Protein AF-A0A7W5K5V4-F1 (afdb_monomer_lite)

Radius of gyration: 33.56 Å; chains: 1; bounding box: 79×47×96 Å

Foldseek 3Di:
DVVVVVVQVLLLLLLLLLLLLQLLLVVLCVVVVPPPLPDDPLSRCQNLNSVLSNLLSQLLVCLLQLPLVSLQVSLVVQLVSLVVLLVCCVPPVNCVVPVSSNFANVLSVLSNLSSVLSNDRLPDVSLVSLQVSLVVLLVLLVVLCVCVVVVDDDDPNGHRNNSSVSSNSSSVSSNSSSPDDSPDHRPDDPVSSVVSSVVSNVVSVVVVVVVSVVVVVVVVVVVVVVVVLVVLLVVLVVVVLVVQQVVLQVCCVPVDGHDPVRVVVVQVVCVVPPVQWAKKWKAAQPRPDIDIDGPDPVSVVVVVVLSVDPVSVVVVVVCLVPQKDKAQDDLVQLQKIWIWGARPNGSSMIMIIIGGNLVVSVVVLVVDDDPCSVVVNVVVVVVSNVCNVPDDDPPVVVVPPD

Sequence (402 aa):
MTLKNRELALQVALVMLISIILTVAGIGVLSLGVPEASLPSSFSLLPGGALAGLLIGLGLLASLLGRRGWRRLLGGSLVLFATLLLTVGMMSQAASQLGWLRVPITSGLIVLMTGLCLLVAPRGWGKAAWLAVGTLTTVGGSLSLLHYAFGSHPDISQPSFMASLLFIPLGLALAWLGFRPPERGILLSRQATLAAVLGVAVSCTSWYLIHWQQHQGVLHDANRLASHLKERTHQALLNREETARRMAERWNLNGSLPTREMLEQEASSYLRDIPDLQAIAFLEEGQRNVWRRARGPSALLWLDDQLLDPKALAWLESQRESSSGWLFPDAEQPQLALLSVALANSPEHRLIWIMDFSLLLDHELDSEPGPWYGLTRQGVGCLCCMWSSSMPSDQEARGYQR

Structure (mmCIF, N/CA/C/O backbone):
data_AF-A0A7W5K5V4-F1
#
_entry.id   AF-A0A7W5K5V4-F1
#
loop_
_atom_site.group_PDB
_atom_site.id
_atom_site.type_symbol
_atom_site.label_atom_id
_atom_site.label_alt_id
_atom_site.label_comp_id
_atom_site.label_asym_id
_atom_site.label_entity_id
_atom_site.label_seq_id
_atom_site.pdbx_PDB_ins_code
_atom_site.Cartn_x
_atom_site.Cartn_y
_atom_site.Cartn_z
_atom_site.occupancy
_atom_site.B_iso_or_equiv
_atom_site.auth_seq_id
_atom_site.auth_comp_id
_atom_site.auth_asym_id
_atom_site.auth_atom_id
_atom_site.pdbx_PDB_model_num
ATOM 1 N N . MET A 1 1 ? -40.267 12.500 33.249 1.00 53.09 1 MET A N 1
ATOM 2 C CA . MET A 1 1 ? -40.115 11.599 32.077 1.00 53.09 1 MET A CA 1
ATOM 3 C C . MET A 1 1 ? -38.778 11.762 31.338 1.00 53.09 1 MET A C 1
ATOM 5 O O . MET A 1 1 ? -38.255 10.766 30.859 1.00 53.09 1 MET A O 1
ATOM 9 N N . THR A 1 2 ? -38.165 12.952 31.298 1.00 62.53 2 THR A N 1
ATOM 10 C CA . THR A 1 2 ? -36.921 13.244 30.545 1.00 62.53 2 THR A CA 1
ATOM 11 C C . THR A 1 2 ? -35.658 12.510 31.034 1.00 62.53 2 THR A C 1
ATOM 13 O O . THR A 1 2 ? -34.875 12.030 30.217 1.00 62.53 2 THR A O 1
ATOM 16 N N . LEU A 1 3 ? -35.473 12.345 32.352 1.00 64.56 3 LEU A N 1
ATOM 17 C CA . LEU A 1 3 ? -34.316 11.638 32.939 1.00 64.56 3 LEU A CA 1
ATOM 18 C C . LEU A 1 3 ? -34.252 10.151 32.547 1.00 64.56 3 LEU A C 1
ATOM 20 O O . LEU A 1 3 ? -33.178 9.644 32.231 1.00 64.56 3 LEU A O 1
ATOM 24 N N . LYS A 1 4 ? -35.404 9.468 32.501 1.00 75.94 4 LYS A N 1
ATOM 25 C CA . LYS A 1 4 ? -35.496 8.040 32.154 1.00 75.94 4 LYS A CA 1
ATOM 26 C C . LYS A 1 4 ? -35.141 7.793 30.683 1.00 75.94 4 LYS A C 1
ATOM 28 O O . LYS A 1 4 ? -34.419 6.848 30.387 1.00 75.94 4 LYS A O 1
ATOM 33 N N . ASN A 1 5 ? -35.570 8.681 29.783 1.00 81.12 5 ASN A N 1
ATOM 34 C CA . ASN A 1 5 ? -35.237 8.597 28.357 1.00 81.12 5 ASN A CA 1
ATOM 35 C C . ASN A 1 5 ? -33.743 8.855 28.107 1.00 81.12 5 ASN A C 1
ATOM 37 O O . ASN A 1 5 ? -33.129 8.146 27.314 1.00 81.12 5 ASN A O 1
ATOM 41 N N . ARG A 1 6 ? -33.135 9.808 28.831 1.00 79.88 6 ARG A N 1
ATOM 42 C CA . ARG A 1 6 ? -31.690 10.085 28.742 1.00 79.88 6 ARG A CA 1
ATOM 43 C C . ARG A 1 6 ? -30.845 8.896 29.205 1.00 79.88 6 ARG A C 1
ATOM 45 O O . ARG A 1 6 ? -29.860 8.555 28.558 1.00 79.88 6 ARG A O 1
ATOM 52 N N . GLU A 1 7 ? -31.234 8.253 30.305 1.00 80.62 7 GLU A N 1
ATOM 53 C CA . GLU A 1 7 ? -30.554 7.048 30.800 1.00 80.62 7 GLU A CA 1
ATOM 54 C C . GLU A 1 7 ? -30.690 5.869 29.828 1.00 80.62 7 GLU A C 1
ATOM 56 O O . GLU A 1 7 ? -29.724 5.134 29.622 1.00 80.62 7 GLU A O 1
ATOM 61 N N . LEU A 1 8 ? -31.853 5.714 29.190 1.00 82.38 8 LEU A N 1
ATOM 62 C CA . LEU A 1 8 ? -32.086 4.658 28.207 1.00 82.38 8 LEU A CA 1
ATOM 63 C C . LEU A 1 8 ? -31.248 4.875 26.937 1.00 82.38 8 LEU A C 1
ATOM 65 O O . LEU A 1 8 ? -30.582 3.947 26.484 1.00 82.38 8 LEU A O 1
ATOM 69 N N . ALA A 1 9 ? -31.192 6.109 26.426 1.00 83.75 9 ALA A N 1
ATOM 70 C CA . ALA A 1 9 ? -30.362 6.473 25.278 1.00 83.75 9 ALA A CA 1
ATOM 71 C C . ALA A 1 9 ? -28.865 6.223 25.537 1.00 83.75 9 ALA A C 1
ATOM 73 O O . ALA A 1 9 ? -28.184 5.635 24.700 1.00 83.75 9 ALA A O 1
ATOM 74 N N . LEU A 1 10 ? -28.364 6.590 26.724 1.00 83.06 10 LEU A N 1
ATOM 75 C CA . LEU A 1 10 ? -26.975 6.329 27.123 1.00 83.06 10 LEU A CA 1
ATOM 76 C C . LEU A 1 10 ? -26.654 4.829 27.183 1.00 83.06 10 LEU A C 1
ATOM 78 O O . LEU A 1 10 ? -25.571 4.417 26.772 1.00 83.06 10 LEU A O 1
ATOM 82 N N . GLN A 1 11 ? -27.580 4.000 27.676 1.00 84.81 11 GLN A N 1
ATOM 83 C CA . GLN A 1 11 ? -27.387 2.547 27.710 1.00 84.81 11 GLN A CA 1
ATOM 84 C C . GLN A 1 11 ? -27.364 1.936 26.308 1.00 84.81 11 GLN A C 1
ATOM 86 O O . GLN A 1 11 ? -26.517 1.086 26.043 1.00 84.81 11 GLN A O 1
ATOM 91 N N . VAL A 1 12 ? -28.249 2.383 25.412 1.00 86.19 12 VAL A N 1
ATOM 92 C CA . VAL A 1 12 ? -28.260 1.946 24.007 1.00 86.19 12 VAL A CA 1
ATOM 93 C C . VAL A 1 12 ? -26.954 2.340 23.317 1.00 86.19 12 VAL A C 1
ATOM 95 O O . VAL A 1 12 ? -26.317 1.493 22.697 1.00 86.19 12 VAL A O 1
ATOM 98 N N . ALA A 1 13 ? -26.499 3.583 23.497 1.00 86.56 13 ALA A N 1
ATOM 99 C CA . ALA A 1 13 ? -25.246 4.068 22.926 1.00 86.56 13 ALA A CA 1
ATOM 100 C C . ALA A 1 13 ? -24.028 3.269 23.423 1.00 86.56 13 ALA A C 1
ATOM 102 O O . ALA A 1 13 ? -23.209 2.838 22.618 1.00 86.56 13 ALA A O 1
ATOM 103 N N . LEU A 1 14 ? -23.945 2.982 24.728 1.00 87.19 14 LEU A N 1
ATOM 104 C CA . LEU A 1 14 ? -22.891 2.135 25.301 1.00 87.19 14 LEU A CA 1
ATOM 105 C C . LEU A 1 14 ? -22.894 0.714 24.726 1.00 87.19 14 LEU A C 1
ATOM 107 O O . LEU A 1 14 ? -21.834 0.191 24.393 1.00 87.19 14 LEU A O 1
ATOM 111 N N . VAL A 1 15 ? -24.070 0.091 24.599 1.00 87.50 15 VAL A N 1
ATOM 112 C CA . VAL A 1 15 ? -24.188 -1.250 24.007 1.00 87.50 15 VAL A CA 1
ATOM 113 C C . VAL A 1 15 ? -23.747 -1.231 22.545 1.00 87.50 15 VAL A C 1
ATOM 115 O O . VAL A 1 15 ? -23.014 -2.129 22.138 1.00 87.50 15 VAL A O 1
ATOM 118 N N . MET A 1 16 ? -24.115 -0.204 21.775 1.00 89.00 16 MET A N 1
ATOM 119 C CA . MET A 1 16 ? -23.667 -0.058 20.387 1.00 89.00 16 MET A CA 1
ATOM 120 C C . MET A 1 16 ? -22.147 0.113 20.293 1.00 89.00 16 MET A C 1
ATOM 122 O O . MET A 1 16 ? -21.517 -0.621 19.541 1.00 89.00 16 MET A O 1
ATOM 126 N N . LEU A 1 17 ? -21.537 0.994 21.098 1.00 90.44 17 LEU A N 1
ATOM 127 C CA . LEU A 1 17 ? -20.080 1.203 21.099 1.00 90.44 17 LEU A CA 1
ATOM 128 C C . LEU A 1 17 ? -19.309 -0.076 21.449 1.00 90.44 17 LEU A C 1
ATOM 130 O O . LEU A 1 17 ? -18.364 -0.438 20.753 1.00 90.44 17 LEU A O 1
ATOM 134 N N . ILE A 1 18 ? -19.734 -0.790 22.498 1.00 89.62 18 ILE A N 1
ATOM 135 C CA . ILE A 1 18 ? -19.112 -2.063 22.892 1.00 89.62 18 ILE A CA 1
ATOM 136 C C . ILE A 1 18 ? -19.286 -3.109 21.784 1.00 89.62 18 ILE A C 1
ATOM 138 O O . ILE A 1 18 ? -18.349 -3.853 21.500 1.00 89.62 18 ILE A O 1
ATOM 142 N N . SER A 1 19 ? -20.456 -3.147 21.139 1.00 89.38 19 SER A N 1
ATOM 143 C CA . SER A 1 19 ? -20.718 -4.065 20.026 1.00 89.38 19 SER A CA 1
ATOM 144 C C . SER A 1 19 ? -19.797 -3.780 18.844 1.00 89.38 19 SER A C 1
ATOM 146 O O . SER A 1 19 ? -19.209 -4.724 18.337 1.00 89.38 19 SER A O 1
ATOM 148 N N . ILE A 1 20 ? -19.593 -2.509 18.473 1.00 90.00 20 ILE A N 1
ATOM 149 C CA . ILE A 1 20 ? -18.677 -2.109 17.390 1.00 90.00 20 ILE A CA 1
ATOM 150 C C . ILE A 1 20 ? -17.257 -2.605 17.686 1.00 90.00 20 ILE A C 1
ATOM 152 O O . ILE A 1 20 ? -16.632 -3.240 16.837 1.00 90.00 20 ILE A O 1
ATOM 156 N N . ILE A 1 21 ? -16.755 -2.356 18.902 1.00 89.19 21 ILE A N 1
ATOM 157 C CA . ILE A 1 21 ? -15.406 -2.779 19.310 1.00 89.19 21 ILE A CA 1
ATOM 158 C C . ILE A 1 21 ? -15.277 -4.304 19.224 1.00 89.19 21 ILE A C 1
ATOM 160 O O . ILE A 1 21 ? -14.307 -4.805 18.661 1.00 89.19 21 ILE A O 1
ATOM 164 N N . LEU A 1 22 ? -16.264 -5.045 19.740 1.00 89.94 22 LEU A N 1
ATOM 165 C CA . LEU A 1 22 ? -16.263 -6.508 19.713 1.00 89.94 22 LEU A CA 1
ATOM 166 C C . LEU A 1 22 ? -16.342 -7.072 18.293 1.00 89.94 22 LEU A C 1
ATOM 168 O O . LEU A 1 22 ? -15.630 -8.025 17.992 1.00 89.94 22 LEU A O 1
ATOM 172 N N . THR A 1 23 ? -17.183 -6.511 17.422 1.00 88.19 23 THR A N 1
ATOM 173 C CA . THR A 1 23 ? -17.343 -7.018 16.055 1.00 88.19 23 THR A CA 1
ATOM 174 C C . THR A 1 23 ? -16.110 -6.740 15.213 1.00 88.19 23 THR A C 1
ATOM 176 O O . THR A 1 23 ? -15.646 -7.641 14.525 1.00 88.19 23 THR A O 1
ATOM 179 N N . VAL A 1 24 ? -15.527 -5.540 15.301 1.00 87.88 24 VAL A N 1
ATOM 180 C CA . VAL A 1 24 ? -14.309 -5.210 14.543 1.00 87.88 24 VAL A CA 1
ATOM 181 C C . VAL A 1 24 ? -13.108 -6.005 15.060 1.00 87.88 24 VAL A C 1
ATOM 183 O O . VAL A 1 24 ? -12.375 -6.586 14.262 1.00 87.88 24 VAL A O 1
ATOM 186 N N . ALA A 1 25 ? -12.931 -6.111 16.382 1.00 87.00 25 ALA A N 1
ATOM 187 C CA . ALA A 1 25 ? -11.881 -6.947 16.962 1.00 87.00 25 ALA A CA 1
ATOM 188 C C . ALA A 1 25 ? -12.077 -8.434 16.623 1.00 87.00 25 ALA A C 1
ATOM 190 O O . ALA A 1 25 ? -11.111 -9.128 16.319 1.00 87.00 25 ALA A O 1
ATOM 191 N N . GLY A 1 26 ? -13.324 -8.916 16.624 1.00 87.38 26 GLY A N 1
ATOM 192 C CA . GLY A 1 26 ? -13.675 -10.283 16.245 1.00 87.38 26 GLY A CA 1
ATOM 193 C C . GLY A 1 26 ? -13.341 -10.596 14.788 1.00 87.38 26 GLY A C 1
ATOM 194 O O . GLY A 1 26 ? -12.698 -11.608 14.527 1.00 87.38 26 GLY A O 1
ATOM 195 N N . ILE A 1 27 ? -13.698 -9.707 13.854 1.00 85.44 27 ILE A N 1
ATOM 196 C CA . ILE A 1 27 ? -13.310 -9.827 12.439 1.00 85.44 27 ILE A CA 1
ATOM 197 C C . ILE A 1 27 ? -11.779 -9.846 12.309 1.00 85.44 27 ILE A C 1
ATOM 199 O O . ILE A 1 27 ? -11.243 -10.710 11.621 1.00 85.44 27 ILE A O 1
ATOM 203 N N . GLY A 1 28 ? -11.071 -8.968 13.030 1.00 82.19 28 GLY A N 1
ATOM 204 C CA . GLY A 1 28 ? -9.604 -8.929 13.033 1.00 82.19 28 GLY A CA 1
ATOM 205 C C . GLY A 1 28 ? -8.944 -10.209 13.566 1.00 82.19 28 GLY A C 1
ATOM 206 O O . GLY A 1 28 ? -7.920 -10.642 13.044 1.00 82.19 28 GLY A O 1
ATOM 207 N N . VAL A 1 29 ? -9.533 -10.861 14.574 1.00 84.25 29 VAL A N 1
ATOM 208 C CA . VAL A 1 29 ? -9.053 -12.169 15.056 1.00 84.25 29 VAL A CA 1
ATOM 209 C C . VAL A 1 29 ? -9.369 -13.275 14.049 1.00 84.25 29 VAL A C 1
ATOM 211 O O . VAL A 1 29 ? -8.517 -14.123 13.802 1.00 84.25 29 VAL A O 1
ATOM 214 N N . LEU A 1 30 ? -10.555 -13.265 13.432 1.00 83.81 30 LEU A N 1
ATOM 215 C CA . LEU A 1 30 ? -10.925 -14.249 12.408 1.00 83.81 30 LEU A CA 1
ATOM 216 C C . LEU A 1 30 ? -9.998 -14.184 11.190 1.00 83.81 30 LEU A C 1
ATOM 218 O O . LEU A 1 30 ? -9.634 -15.231 10.658 1.00 83.81 30 LEU A O 1
ATOM 222 N N . SER A 1 31 ? -9.546 -12.989 10.795 1.00 76.81 31 SER A N 1
ATOM 223 C CA . SER A 1 31 ? -8.573 -12.848 9.707 1.00 76.81 31 SER A CA 1
ATOM 224 C C . SER A 1 31 ? -7.209 -13.480 10.005 1.00 76.81 31 SER A C 1
ATOM 226 O O . SER A 1 31 ? -6.492 -13.805 9.069 1.00 76.81 31 SER A O 1
ATOM 228 N N . LEU A 1 32 ? -6.862 -13.743 11.272 1.00 74.50 32 LEU A N 1
ATOM 229 C CA . LEU A 1 32 ? -5.638 -14.485 11.617 1.00 74.50 32 LEU A CA 1
ATOM 230 C C . LEU A 1 32 ? -5.693 -15.951 11.185 1.00 74.50 32 LEU A C 1
ATOM 232 O O . LEU A 1 32 ? -4.653 -16.571 10.986 1.00 74.50 32 LEU A O 1
ATOM 236 N N . GLY A 1 33 ? -6.900 -16.507 11.061 1.00 69.75 33 GLY A N 1
ATOM 237 C CA . GLY A 1 33 ? -7.117 -17.879 10.613 1.00 69.75 33 GLY A CA 1
ATOM 238 C C . GLY A 1 33 ? -7.095 -18.048 9.095 1.00 69.75 33 GLY A C 1
ATOM 239 O O . GLY A 1 33 ? -7.184 -19.181 8.631 1.00 69.75 33 GLY A O 1
ATOM 240 N N . VAL A 1 34 ? -6.992 -16.957 8.324 1.00 72.75 34 VAL A N 1
ATOM 241 C CA . VAL A 1 34 ? -7.005 -16.977 6.854 1.00 72.75 34 VAL A CA 1
ATOM 242 C C . VAL A 1 34 ? -5.688 -16.381 6.335 1.00 72.75 34 VAL A C 1
ATOM 244 O O . VAL A 1 34 ? -5.609 -15.172 6.124 1.00 72.75 34 VAL A O 1
ATOM 247 N N . PRO A 1 35 ? -4.641 -17.205 6.129 1.00 57.59 35 PRO A N 1
ATOM 248 C CA . PRO A 1 35 ? -3.297 -16.738 5.767 1.00 57.59 35 PRO A CA 1
ATOM 249 C C . PRO A 1 35 ? -3.224 -15.980 4.433 1.00 57.59 35 PRO A C 1
ATOM 251 O O . PRO A 1 35 ? -2.330 -15.164 4.240 1.00 57.59 35 PRO A O 1
ATOM 254 N N . GLU A 1 36 ? -4.164 -16.236 3.520 1.00 55.78 36 GLU A N 1
ATOM 255 C CA . GLU A 1 36 ? -4.204 -15.648 2.172 1.00 55.78 36 GLU A CA 1
ATOM 256 C C . GLU A 1 36 ? -5.080 -14.394 2.074 1.00 55.78 36 GLU A C 1
ATOM 258 O O . GLU A 1 36 ? -5.191 -13.789 1.007 1.00 55.78 36 GLU A O 1
ATOM 263 N N . ALA A 1 37 ? -5.705 -13.965 3.175 1.00 57.19 37 ALA A N 1
ATOM 264 C CA . ALA A 1 37 ? -6.455 -12.724 3.176 1.00 57.19 37 ALA A CA 1
ATOM 265 C C . ALA A 1 37 ? -5.473 -11.540 3.212 1.00 57.19 37 ALA A C 1
ATOM 267 O O . ALA A 1 37 ? -5.149 -11.011 4.275 1.00 57.19 37 ALA A O 1
ATOM 268 N N . SER A 1 38 ? -5.003 -11.113 2.038 1.00 54.09 38 SER A N 1
ATOM 269 C CA . SER A 1 38 ? -4.240 -9.880 1.836 1.00 54.09 38 SER A CA 1
ATOM 270 C C . SER A 1 38 ? -5.091 -8.662 2.221 1.00 54.09 38 SER A C 1
ATOM 272 O O . SER A 1 38 ? -5.747 -8.036 1.389 1.00 54.09 38 SER A O 1
ATOM 274 N N . LEU A 1 39 ? -5.147 -8.364 3.517 1.00 58.09 39 LEU A N 1
ATOM 275 C CA . LEU A 1 39 ? -5.758 -7.151 4.039 1.00 58.09 39 LEU A CA 1
ATOM 276 C C . LEU A 1 39 ? -4.852 -5.957 3.721 1.00 58.09 39 LEU A C 1
ATOM 278 O O . LEU A 1 39 ? -3.631 -6.074 3.859 1.00 58.09 39 LEU A O 1
ATOM 282 N N . PRO A 1 40 ? -5.424 -4.789 3.374 1.00 58.59 40 PRO A N 1
ATOM 283 C CA . PRO A 1 40 ? -4.632 -3.578 3.242 1.00 58.59 40 PRO A CA 1
ATOM 284 C C . PRO A 1 40 ? -3.892 -3.325 4.558 1.00 58.59 40 PRO A C 1
ATOM 286 O O . PRO A 1 40 ? -4.495 -3.378 5.632 1.00 58.59 40 PRO A O 1
ATOM 289 N N . SER A 1 41 ? -2.597 -3.018 4.497 1.00 57.44 41 SER A N 1
ATOM 290 C CA . SER A 1 41 ? -1.751 -2.784 5.680 1.00 57.44 41 SER A CA 1
ATOM 291 C C . SER A 1 41 ? -2.288 -1.681 6.606 1.00 57.44 41 SER A C 1
ATOM 293 O O . SER A 1 41 ? -2.102 -1.746 7.818 1.00 57.44 41 SER A O 1
ATOM 295 N N . SER A 1 42 ? -3.025 -0.710 6.061 1.00 56.62 42 SER A N 1
ATOM 296 C CA . SER A 1 42 ? -3.711 0.356 6.805 1.00 56.62 42 SER A CA 1
ATOM 297 C C . SER A 1 42 ? -4.974 -0.105 7.551 1.00 56.62 42 SER A C 1
ATOM 299 O O . SER A 1 42 ? -5.362 0.515 8.547 1.00 56.62 42 SER A O 1
ATOM 301 N N . PHE A 1 43 ? -5.600 -1.195 7.097 1.00 59.03 43 PHE A N 1
ATOM 302 C CA . PHE A 1 43 ? -6.816 -1.779 7.673 1.00 59.03 43 PHE A CA 1
ATOM 303 C C . PHE A 1 43 ? -6.565 -3.044 8.491 1.00 59.03 43 PHE A C 1
ATOM 305 O O . PHE A 1 43 ? -7.430 -3.443 9.272 1.00 59.03 43 PHE A O 1
ATOM 312 N N . SER A 1 44 ? -5.393 -3.659 8.351 1.00 61.44 44 SER A N 1
ATOM 313 C CA . SER A 1 44 ? -5.000 -4.782 9.187 1.00 61.44 44 SER A CA 1
ATOM 314 C C . SER A 1 44 ? -4.824 -4.291 10.625 1.00 61.44 44 SER A C 1
ATOM 316 O O . SER A 1 44 ? -3.865 -3.592 10.968 1.00 61.44 44 SER A O 1
ATOM 318 N N . LEU A 1 45 ? -5.783 -4.623 11.495 1.00 65.56 45 LEU A N 1
ATOM 319 C CA . LEU A 1 45 ? -5.485 -4.647 12.917 1.00 65.56 45 LEU A CA 1
ATOM 320 C C . LEU A 1 45 ? -4.407 -5.702 13.093 1.00 65.56 45 LEU A C 1
ATOM 322 O O . LEU A 1 45 ? -4.649 -6.878 12.828 1.00 65.56 45 LEU A O 1
ATOM 326 N N . LEU A 1 46 ? -3.235 -5.280 13.565 1.00 71.75 46 LEU A N 1
ATOM 327 C CA . LEU A 1 46 ? -2.204 -6.239 13.912 1.00 71.75 46 LEU A CA 1
ATOM 328 C C . LEU A 1 46 ? -2.806 -7.300 14.847 1.00 71.75 46 LEU A C 1
ATOM 330 O O . LEU A 1 46 ? -3.626 -6.949 15.704 1.00 71.75 46 LEU A O 1
ATOM 334 N N . PRO A 1 47 ? -2.391 -8.568 14.728 1.00 73.88 47 PRO A N 1
ATOM 335 C CA . PRO A 1 47 ? -2.927 -9.673 15.522 1.00 73.88 47 PRO A CA 1
ATOM 336 C C . PRO A 1 47 ? -3.005 -9.357 17.024 1.00 73.88 47 PRO A C 1
ATOM 338 O O . PRO A 1 47 ? -4.019 -9.611 17.679 1.00 73.88 47 PRO A O 1
ATOM 341 N N . GLY A 1 48 ? -1.966 -8.701 17.556 1.00 76.81 48 GLY A N 1
ATOM 342 C CA . GLY A 1 48 ? -1.948 -8.216 18.937 1.00 76.81 48 GLY A CA 1
ATOM 343 C C . GLY A 1 48 ? -3.011 -7.151 19.238 1.00 76.81 48 GLY A C 1
ATOM 344 O O . GLY A 1 48 ? -3.662 -7.201 20.278 1.00 76.81 48 GLY A O 1
ATOM 345 N N . GLY A 1 49 ? -3.253 -6.215 18.320 1.00 81.81 49 GLY A N 1
ATOM 346 C CA . GLY A 1 49 ? -4.299 -5.200 18.453 1.00 81.81 49 GLY A CA 1
ATOM 347 C C . GLY A 1 49 ? -5.714 -5.786 18.440 1.00 81.81 49 GLY A C 1
ATOM 348 O O . GLY A 1 49 ? -6.553 -5.359 19.232 1.00 81.81 49 GLY A O 1
ATOM 349 N N . ALA A 1 50 ? -5.973 -6.796 17.603 1.00 85.75 50 ALA A N 1
ATOM 350 C CA . ALA A 1 50 ? -7.274 -7.464 17.536 1.00 85.75 50 ALA A CA 1
ATOM 351 C C . ALA A 1 50 ? -7.599 -8.220 18.838 1.00 85.75 50 ALA A C 1
ATOM 353 O O . ALA A 1 50 ? -8.677 -8.043 19.410 1.00 85.75 50 ALA A O 1
ATOM 354 N N . LEU A 1 51 ? -6.639 -8.986 19.372 1.00 86.94 51 LEU A N 1
ATOM 355 C CA . LEU A 1 51 ? -6.785 -9.672 20.662 1.00 86.94 51 LEU A CA 1
ATOM 356 C C . LEU A 1 51 ? -6.975 -8.688 21.824 1.00 86.94 51 LEU A C 1
ATOM 358 O O . LEU A 1 51 ? -7.863 -8.880 22.659 1.00 86.94 51 LEU A O 1
ATOM 362 N N . ALA A 1 52 ? -6.187 -7.608 21.857 1.00 87.75 52 ALA A N 1
ATOM 363 C CA . ALA A 1 52 ? -6.339 -6.554 22.855 1.00 87.75 52 ALA A CA 1
ATOM 364 C C . ALA A 1 52 ? -7.728 -5.901 22.775 1.00 87.75 52 ALA A C 1
ATOM 366 O O . ALA A 1 52 ? -8.392 -5.748 23.799 1.00 87.75 52 ALA A O 1
ATOM 367 N N . GLY A 1 53 ? -8.204 -5.574 21.570 1.00 87.94 53 GLY A N 1
ATOM 368 C CA . GLY A 1 53 ? -9.542 -5.024 21.344 1.00 87.94 53 GLY A CA 1
ATOM 369 C C . GLY A 1 53 ? -10.658 -5.953 21.827 1.00 87.94 53 GLY A C 1
ATOM 370 O O . GLY A 1 53 ? -11.608 -5.494 22.463 1.00 87.94 53 GLY A O 1
ATOM 371 N N . LEU A 1 54 ? -10.515 -7.263 21.611 1.00 89.81 54 LEU A N 1
ATOM 372 C CA . LEU A 1 54 ? -11.481 -8.271 22.053 1.00 89.81 54 LEU A CA 1
ATOM 373 C C . LEU A 1 54 ? -11.527 -8.353 23.588 1.00 89.81 54 LEU A C 1
ATOM 375 O O . LEU A 1 54 ? -12.606 -8.288 24.183 1.00 89.81 54 LEU A O 1
ATOM 379 N N . LEU A 1 55 ? -10.362 -8.405 24.242 1.00 90.38 55 LEU A N 1
ATOM 380 C CA . LEU A 1 55 ? -10.251 -8.375 25.705 1.00 90.38 55 LEU A CA 1
ATOM 381 C C . LEU A 1 55 ? -10.822 -7.080 26.305 1.00 90.38 55 LEU A C 1
ATOM 383 O O . LEU A 1 55 ? -11.534 -7.132 27.310 1.00 90.38 55 LEU A O 1
ATOM 387 N N . ILE A 1 56 ? -10.563 -5.928 25.676 1.00 90.50 56 ILE A N 1
ATOM 388 C CA . ILE A 1 56 ? -11.125 -4.630 26.073 1.00 90.50 56 ILE A CA 1
ATOM 389 C C . ILE A 1 56 ? -12.652 -4.646 25.946 1.00 90.50 56 ILE A C 1
ATOM 391 O O . ILE A 1 56 ? -13.346 -4.301 26.904 1.00 90.50 56 ILE A O 1
ATOM 395 N N . GLY A 1 57 ? -13.190 -5.084 24.805 1.00 89.38 57 GLY A N 1
ATOM 396 C CA . GLY A 1 57 ? -14.632 -5.168 24.564 1.00 89.38 57 GLY A CA 1
ATOM 397 C C . GLY A 1 57 ? -15.341 -6.074 25.573 1.00 89.38 57 GLY A C 1
ATOM 398 O O . GLY A 1 57 ? -16.345 -5.676 26.171 1.00 89.38 57 GLY A O 1
ATOM 399 N N . LEU A 1 58 ? -14.780 -7.258 25.849 1.00 90.25 58 LEU A N 1
ATOM 400 C CA . LEU A 1 58 ? -15.294 -8.171 26.875 1.00 90.25 58 LEU A CA 1
ATOM 401 C C . LEU A 1 58 ? -15.175 -7.577 28.285 1.00 90.25 58 LEU A C 1
ATOM 403 O O . LEU A 1 58 ? -16.085 -7.737 29.101 1.00 90.25 58 LEU A O 1
ATOM 407 N N . GLY A 1 59 ? -14.083 -6.867 28.582 1.00 88.06 59 GLY A N 1
ATOM 408 C CA . GLY A 1 59 ? -13.865 -6.196 29.863 1.00 88.06 59 GLY A CA 1
ATOM 409 C C . GLY A 1 59 ? -14.886 -5.085 30.121 1.00 88.06 59 GLY A C 1
ATOM 410 O O . GLY A 1 59 ? -15.454 -4.998 31.216 1.00 88.06 59 GLY A O 1
ATOM 411 N N . LEU A 1 60 ? -15.182 -4.279 29.099 1.00 88.12 60 LEU A N 1
ATOM 412 C CA . LEU A 1 60 ? -16.225 -3.253 29.135 1.00 88.12 60 LEU A CA 1
ATOM 413 C C . LEU A 1 60 ? -17.614 -3.872 29.307 1.00 88.12 60 LEU A C 1
ATOM 415 O O . LEU A 1 60 ? -18.388 -3.405 30.145 1.00 88.12 60 LEU A O 1
ATOM 419 N N . LEU A 1 61 ? -17.908 -4.961 28.592 1.00 88.25 61 LEU A N 1
ATOM 420 C CA . LEU A 1 61 ? -19.163 -5.697 28.739 1.00 88.25 61 LEU A CA 1
ATOM 421 C C . LEU A 1 61 ? -19.320 -6.274 30.156 1.00 88.25 61 LEU A C 1
ATOM 423 O O . LEU A 1 61 ? -20.379 -6.142 30.770 1.00 88.25 61 LEU A O 1
ATOM 427 N N . ALA A 1 62 ? -18.259 -6.853 30.724 1.00 86.44 62 ALA A N 1
ATOM 428 C CA . ALA A 1 62 ? -18.254 -7.353 32.099 1.00 86.44 62 ALA A CA 1
ATOM 429 C C . ALA A 1 62 ? -18.469 -6.228 33.127 1.00 86.44 62 ALA A C 1
ATOM 431 O O . ALA A 1 62 ? -19.157 -6.429 34.134 1.00 86.44 62 ALA A O 1
ATOM 432 N N . SER A 1 63 ? -17.920 -5.038 32.859 1.00 85.81 63 SER A N 1
ATOM 433 C CA . SER A 1 63 ? -18.144 -3.835 33.666 1.00 85.81 63 SER A CA 1
ATOM 434 C C . SER A 1 63 ? -19.601 -3.363 33.584 1.00 85.81 63 SER A C 1
ATOM 436 O O . SER A 1 63 ? -20.214 -3.082 34.615 1.00 85.81 63 SER A O 1
ATOM 438 N N . LEU A 1 64 ? -20.192 -3.374 32.385 1.00 84.88 64 LEU A N 1
ATOM 439 C CA . LEU A 1 64 ? -21.599 -3.036 32.144 1.00 84.88 64 LEU A CA 1
ATOM 440 C C . LEU A 1 64 ? -22.565 -4.021 32.834 1.00 84.88 64 LEU A C 1
ATOM 442 O O . LEU A 1 64 ? -23.602 -3.607 33.349 1.00 84.88 64 LEU A O 1
ATOM 446 N N . LEU A 1 65 ? -22.204 -5.308 32.900 1.00 82.94 65 LEU A N 1
ATOM 447 C CA . LEU A 1 65 ? -22.954 -6.363 33.598 1.00 82.94 65 LEU A CA 1
ATOM 448 C C . LEU A 1 65 ? -22.724 -6.387 35.122 1.00 82.94 65 LEU A C 1
ATOM 450 O O . LEU A 1 65 ? -23.315 -7.214 35.816 1.00 82.94 65 LEU A O 1
ATOM 454 N N . GLY A 1 66 ? -21.845 -5.536 35.661 1.00 80.19 66 GLY A N 1
ATOM 455 C CA . GLY A 1 66 ? -21.536 -5.485 37.095 1.00 80.19 66 GLY A CA 1
ATOM 456 C C . GLY A 1 66 ? -20.757 -6.695 37.638 1.00 80.19 66 GLY A C 1
ATOM 457 O O . GLY A 1 66 ? -20.606 -6.836 38.855 1.00 80.19 66 GLY A O 1
ATOM 458 N N . ARG A 1 67 ? -20.223 -7.573 36.775 1.00 84.94 67 ARG A N 1
ATOM 459 C CA . ARG A 1 67 ? -19.505 -8.795 37.179 1.00 84.94 67 ARG A CA 1
ATOM 460 C C . ARG A 1 67 ? -18.048 -8.492 37.537 1.00 84.94 67 ARG A C 1
ATOM 462 O O . ARG A 1 67 ? -17.145 -8.590 36.709 1.00 84.94 67 ARG A O 1
ATOM 469 N N . ARG A 1 68 ? -17.810 -8.162 38.812 1.00 83.31 68 ARG A N 1
ATOM 470 C CA . ARG A 1 68 ? -16.492 -7.740 39.337 1.00 83.31 68 ARG A CA 1
ATOM 471 C C . ARG A 1 68 ? -15.360 -8.746 39.081 1.00 83.31 68 ARG A C 1
ATOM 473 O O . ARG A 1 68 ? -14.257 -8.317 38.758 1.00 83.31 68 ARG A O 1
ATOM 480 N N . GLY A 1 69 ? -15.625 -10.050 39.216 1.00 87.12 69 GLY A N 1
ATOM 481 C CA . GLY A 1 69 ? -14.620 -11.103 39.005 1.00 87.12 69 GLY A CA 1
ATOM 482 C C . GLY A 1 69 ? -14.118 -11.150 37.561 1.00 87.12 69 GLY A C 1
ATOM 483 O O . GLY A 1 69 ? -12.926 -11.002 37.319 1.00 87.12 69 GLY A O 1
ATOM 484 N N . TRP A 1 70 ? -15.044 -11.236 36.603 1.00 87.94 70 TRP A N 1
ATOM 485 C CA . TRP A 1 70 ? -14.736 -11.230 35.169 1.00 87.94 70 TRP A CA 1
ATOM 486 C C . TRP A 1 70 ? -14.011 -9.959 34.731 1.00 87.94 70 TRP A C 1
ATOM 488 O O . TRP A 1 70 ? -13.034 -10.038 33.995 1.00 87.94 70 TRP A O 1
ATOM 498 N N . ARG A 1 71 ? -14.428 -8.793 35.243 1.00 87.38 71 ARG A N 1
ATOM 499 C CA . ARG A 1 71 ? -13.755 -7.524 34.940 1.00 87.38 71 ARG A CA 1
ATOM 500 C C . ARG A 1 71 ? -12.289 -7.527 35.386 1.00 87.38 71 ARG A C 1
ATOM 502 O O . ARG A 1 71 ? -11.430 -7.083 34.635 1.00 87.38 71 ARG A O 1
ATOM 509 N N . ARG A 1 72 ? -11.998 -8.032 36.592 1.00 88.94 72 ARG A N 1
ATOM 510 C CA . ARG A 1 72 ? -10.622 -8.106 37.113 1.00 88.94 72 ARG A CA 1
ATOM 511 C C . ARG A 1 72 ? -9.771 -9.129 36.369 1.00 88.94 72 ARG A C 1
ATOM 513 O O . ARG A 1 72 ? -8.621 -8.830 36.083 1.00 88.94 72 ARG A O 1
ATOM 520 N N . LEU A 1 73 ? -10.332 -10.293 36.038 1.00 91.94 73 LEU A N 1
ATOM 521 C CA . LEU A 1 73 ? -9.628 -11.316 35.259 1.00 91.94 73 LEU A CA 1
ATOM 522 C C . LEU A 1 73 ? -9.248 -10.790 33.869 1.00 91.94 73 LEU A C 1
ATOM 524 O O . LEU A 1 73 ? -8.087 -10.874 33.482 1.00 91.94 73 LEU A O 1
ATOM 528 N N . LEU A 1 74 ? -10.203 -10.179 33.160 1.00 90.94 74 LEU A N 1
ATOM 529 C CA . LEU A 1 74 ? -9.970 -9.605 31.833 1.00 90.94 74 LEU A CA 1
ATOM 530 C C . LEU A 1 74 ? -9.016 -8.406 31.886 1.00 90.94 74 LEU A C 1
ATOM 532 O O . LEU A 1 74 ? -8.116 -8.317 31.061 1.00 90.94 74 LEU A O 1
ATOM 536 N N . GLY A 1 75 ? -9.152 -7.523 32.881 1.00 88.19 75 GLY A N 1
ATOM 537 C CA . GLY A 1 75 ? -8.223 -6.408 33.086 1.00 88.19 75 GLY A CA 1
ATOM 538 C C . GLY A 1 75 ? -6.799 -6.873 33.403 1.00 88.19 75 GLY A C 1
ATOM 539 O O . GLY A 1 75 ? -5.848 -6.347 32.838 1.00 88.19 75 GLY A O 1
ATOM 540 N N . GLY A 1 76 ? -6.642 -7.893 34.252 1.00 90.25 76 GLY A N 1
ATOM 541 C CA . GLY A 1 76 ? -5.337 -8.463 34.595 1.00 90.25 76 GLY A CA 1
ATOM 542 C C . GLY A 1 76 ? -4.672 -9.159 33.407 1.00 90.25 76 GLY A C 1
ATOM 543 O O . GLY A 1 76 ? -3.496 -8.923 33.139 1.00 90.25 76 GLY A O 1
ATOM 544 N N . SER A 1 77 ? -5.442 -9.945 32.647 1.00 91.00 77 SER A N 1
ATOM 545 C CA . SER A 1 77 ? -4.978 -10.551 31.395 1.00 91.00 77 SER A CA 1
ATOM 546 C C . SER A 1 77 ? -4.562 -9.484 30.379 1.00 91.00 77 SER A C 1
ATOM 548 O O . SER A 1 77 ? -3.510 -9.620 29.759 1.00 91.00 77 SER A O 1
ATOM 550 N N . LEU A 1 78 ? -5.322 -8.388 30.266 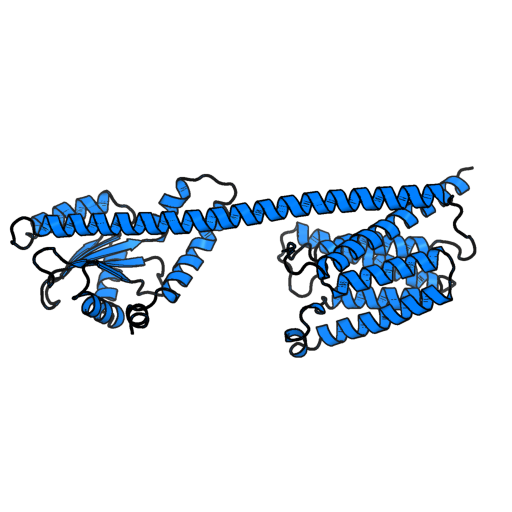1.00 90.62 78 LEU A N 1
ATOM 551 C CA . LEU A 1 78 ? -4.998 -7.285 29.366 1.00 90.62 78 LEU A CA 1
ATOM 552 C C . LEU A 1 78 ? -3.711 -6.558 29.775 1.00 90.62 78 LEU A C 1
ATOM 554 O O . LEU A 1 78 ? -2.918 -6.224 28.905 1.00 90.62 78 LEU A O 1
ATOM 558 N N . VAL A 1 79 ? -3.477 -6.335 31.073 1.00 92.06 79 VAL A N 1
ATOM 559 C CA . VAL A 1 79 ? -2.225 -5.729 31.561 1.00 92.06 79 VAL A CA 1
ATOM 560 C C . VAL A 1 79 ? -1.032 -6.619 31.228 1.00 92.06 79 VAL A C 1
ATOM 562 O O . VAL A 1 79 ? -0.061 -6.124 30.667 1.00 92.06 79 VAL A O 1
ATOM 565 N N . LEU A 1 80 ? -1.124 -7.924 31.502 1.00 91.94 80 LEU A N 1
ATOM 566 C CA . LEU A 1 80 ? -0.056 -8.880 31.195 1.00 91.94 80 LEU A CA 1
ATOM 567 C C . LEU A 1 80 ? 0.232 -8.938 29.687 1.00 91.94 80 LEU A C 1
ATOM 569 O O . LEU A 1 80 ? 1.388 -8.937 29.259 1.00 91.94 80 LEU A O 1
ATOM 573 N N . PHE A 1 81 ? -0.822 -8.920 28.874 1.00 88.56 81 PHE A N 1
ATOM 574 C CA . PHE A 1 81 ? -0.696 -8.880 27.425 1.00 88.56 81 PHE A CA 1
ATOM 575 C C . PHE A 1 81 ? -0.091 -7.556 26.934 1.00 88.56 81 PHE A C 1
ATOM 577 O O . PHE A 1 81 ? 0.816 -7.565 26.111 1.00 88.56 81 PHE A O 1
ATOM 584 N N . ALA A 1 82 ? -0.510 -6.414 27.484 1.00 87.62 82 ALA A N 1
ATOM 585 C CA . ALA A 1 82 ? 0.041 -5.105 27.137 1.00 87.62 82 ALA A CA 1
ATOM 586 C C . ALA A 1 82 ? 1.524 -4.983 27.503 1.00 87.62 82 ALA A C 1
ATOM 588 O O . ALA A 1 82 ? 2.303 -4.439 26.723 1.00 87.62 82 ALA A O 1
ATOM 589 N N . THR A 1 83 ? 1.934 -5.520 28.657 1.00 88.56 83 THR A N 1
ATOM 590 C CA . THR A 1 83 ? 3.349 -5.555 29.037 1.00 88.56 83 THR A CA 1
ATOM 591 C C . THR A 1 83 ? 4.166 -6.403 28.071 1.00 88.56 83 THR A C 1
ATOM 593 O O . THR A 1 83 ? 5.247 -5.977 27.686 1.00 88.56 83 THR A O 1
ATOM 596 N N . LEU A 1 84 ? 3.629 -7.541 27.615 1.00 86.25 84 LEU A N 1
ATOM 597 C CA . LEU A 1 84 ? 4.273 -8.374 26.597 1.00 86.25 84 LEU A CA 1
ATOM 598 C C . LEU A 1 84 ? 4.407 -7.633 25.256 1.00 86.25 84 LEU A C 1
ATOM 600 O O . LEU A 1 84 ? 5.454 -7.686 24.620 1.00 86.25 84 LEU A O 1
ATOM 604 N N . LEU A 1 85 ? 3.366 -6.910 24.829 1.00 84.19 85 LEU A N 1
ATOM 605 C CA . LEU A 1 85 ? 3.413 -6.114 23.598 1.00 84.19 85 LEU A CA 1
ATOM 606 C C . LEU A 1 85 ? 4.475 -5.009 23.674 1.00 84.19 85 LEU A C 1
ATOM 608 O O . LEU A 1 85 ? 5.211 -4.792 22.714 1.00 84.19 85 LEU A O 1
ATOM 612 N N . LEU A 1 86 ? 4.575 -4.324 24.816 1.00 84.88 86 LEU A N 1
ATOM 613 C CA . LEU A 1 86 ? 5.562 -3.265 25.024 1.00 84.88 86 LEU A CA 1
ATOM 614 C C . LEU A 1 86 ? 6.993 -3.813 25.066 1.00 84.88 86 LEU A C 1
ATOM 616 O O . LEU A 1 86 ? 7.873 -3.223 24.443 1.00 84.88 86 LEU A O 1
ATOM 620 N N . THR A 1 87 ? 7.238 -4.945 25.735 1.00 84.06 87 THR A N 1
ATOM 621 C CA . THR A 1 87 ? 8.581 -5.547 25.779 1.00 84.06 87 THR A CA 1
ATOM 622 C C . THR A 1 87 ? 9.036 -6.012 24.398 1.00 84.06 87 THR A C 1
ATOM 624 O O . THR A 1 87 ? 10.155 -5.699 23.995 1.00 84.06 87 THR A O 1
ATOM 627 N N . VAL A 1 88 ? 8.160 -6.669 23.628 1.00 79.94 88 VAL A N 1
ATOM 628 C CA . VAL A 1 88 ? 8.447 -7.061 22.236 1.00 79.94 88 VAL A CA 1
ATOM 629 C C . VAL A 1 88 ? 8.661 -5.833 21.346 1.00 79.94 88 VAL A C 1
ATOM 631 O O . VAL A 1 88 ? 9.555 -5.836 20.505 1.00 79.94 88 VAL A O 1
ATOM 634 N N . GLY A 1 89 ? 7.894 -4.757 21.552 1.00 75.25 89 GLY A N 1
ATOM 635 C CA . GLY A 1 89 ? 8.049 -3.502 20.813 1.00 75.25 89 GLY A CA 1
ATOM 636 C C . GLY A 1 89 ? 9.376 -2.776 21.074 1.00 75.25 89 GLY A C 1
ATOM 637 O O . GLY A 1 89 ? 9.887 -2.113 20.173 1.00 75.25 89 GLY A O 1
ATOM 638 N N . MET A 1 90 ? 9.950 -2.912 22.275 1.00 77.88 90 MET A N 1
ATOM 639 C CA . MET A 1 90 ? 11.246 -2.316 22.634 1.00 77.88 90 MET A CA 1
ATOM 640 C C . MET A 1 90 ? 12.448 -3.168 22.195 1.00 77.88 90 MET A C 1
ATOM 642 O O . MET A 1 90 ? 13.526 -2.627 21.951 1.00 77.88 90 MET A O 1
ATOM 646 N N . MET A 1 91 ? 12.288 -4.489 22.072 1.00 76.00 91 MET A N 1
ATOM 647 C CA . MET A 1 91 ? 13.363 -5.400 21.667 1.00 76.00 91 MET A CA 1
ATOM 648 C C . MET A 1 91 ? 13.427 -5.537 20.138 1.00 76.00 91 MET A C 1
ATOM 650 O O . MET A 1 91 ? 12.803 -6.418 19.548 1.00 76.00 91 MET A O 1
ATOM 654 N N . SER A 1 92 ? 14.233 -4.691 19.489 1.00 61.91 92 SER A N 1
ATOM 655 C CA . SER A 1 92 ? 14.388 -4.654 18.022 1.00 61.91 92 SER A CA 1
ATOM 656 C C . SER A 1 92 ? 14.805 -5.993 17.389 1.00 61.91 92 SER A C 1
ATOM 658 O O . SER A 1 92 ? 14.407 -6.275 16.261 1.00 61.91 92 SER A O 1
ATOM 660 N N . GLN A 1 93 ? 15.552 -6.839 18.110 1.00 54.09 93 GLN A N 1
ATOM 661 C CA . GLN A 1 93 ? 16.022 -8.149 17.629 1.00 54.09 93 GLN A CA 1
ATOM 662 C C . GLN A 1 93 ? 15.003 -9.290 17.792 1.00 54.09 93 GLN A C 1
ATOM 664 O O . GLN A 1 93 ? 14.970 -10.184 16.954 1.00 54.09 93 GLN A O 1
ATOM 669 N N . ALA A 1 94 ? 14.144 -9.267 18.819 1.00 53.25 94 ALA A N 1
ATOM 670 C CA . ALA A 1 94 ? 13.101 -10.288 19.015 1.00 53.25 94 ALA A CA 1
ATOM 671 C C . ALA A 1 94 ? 11.893 -10.081 18.076 1.00 53.25 94 ALA A C 1
ATOM 673 O O . ALA A 1 94 ? 11.118 -11.003 17.815 1.00 53.25 94 ALA A O 1
ATOM 674 N N . ALA A 1 95 ? 11.759 -8.869 17.530 1.00 52.66 95 ALA A N 1
ATOM 675 C CA . ALA A 1 95 ? 10.704 -8.488 16.601 1.00 52.66 95 ALA A CA 1
ATOM 676 C C . ALA A 1 95 ? 10.777 -9.209 15.239 1.00 52.66 95 ALA A C 1
ATOM 678 O O . ALA A 1 95 ? 9.765 -9.261 14.543 1.00 52.66 95 ALA A O 1
ATOM 679 N N . SER A 1 96 ? 11.927 -9.781 14.855 1.00 54.31 96 SER A N 1
ATOM 680 C CA . SER A 1 96 ? 12.069 -10.529 13.594 1.00 54.31 96 SER A CA 1
ATOM 681 C C . SER A 1 96 ? 11.428 -11.922 13.648 1.00 54.31 96 SER A C 1
ATOM 683 O O . SER A 1 96 ? 10.909 -12.386 12.638 1.00 54.31 96 SER A O 1
ATOM 685 N N . GLN A 1 97 ? 11.396 -12.568 14.822 1.00 58.00 97 GLN A N 1
ATOM 686 C CA . GLN A 1 97 ? 10.813 -13.908 15.001 1.00 58.00 97 GLN A CA 1
ATOM 687 C C . GLN A 1 97 ? 9.333 -13.875 15.426 1.00 58.00 97 GLN A C 1
ATOM 689 O O . GLN A 1 97 ? 8.580 -14.798 15.128 1.00 58.00 97 GLN A O 1
ATOM 694 N N . LEU A 1 98 ? 8.887 -12.799 16.088 1.00 64.31 98 LEU A N 1
ATOM 695 C CA . LEU A 1 98 ? 7.505 -12.596 16.562 1.00 64.31 98 LEU A CA 1
ATOM 696 C C . LEU A 1 98 ? 6.842 -11.383 15.887 1.00 64.31 98 LEU A C 1
ATOM 698 O O . LEU A 1 98 ? 6.086 -10.644 16.518 1.00 64.31 98 LEU A O 1
ATOM 702 N N . GLY A 1 99 ? 7.111 -11.164 14.595 1.00 61.78 99 GLY A N 1
ATOM 703 C CA . GLY A 1 99 ? 6.646 -9.983 13.848 1.00 61.78 99 GLY A CA 1
ATOM 704 C C . GLY A 1 99 ? 5.130 -9.739 13.902 1.00 61.78 99 GLY A C 1
ATOM 705 O O . GLY A 1 99 ? 4.683 -8.597 13.841 1.00 61.78 99 GLY A O 1
ATOM 706 N N . TRP A 1 100 ? 4.335 -10.789 14.127 1.00 64.25 100 TRP A N 1
ATOM 707 C CA . TRP A 1 100 ? 2.877 -10.733 14.286 1.00 64.25 100 TRP A CA 1
ATOM 708 C C . TRP A 1 100 ? 2.401 -10.042 15.587 1.00 64.25 100 TRP A C 1
ATOM 710 O O . TRP A 1 100 ? 1.257 -9.592 15.666 1.00 64.25 100 TRP A O 1
ATOM 720 N N . LEU A 1 101 ? 3.267 -9.908 16.599 1.00 66.06 101 LEU A N 1
ATOM 721 C CA . LEU A 1 101 ? 2.988 -9.233 17.879 1.00 66.06 101 LEU A CA 1
ATOM 722 C C . LEU A 1 101 ? 3.446 -7.767 17.917 1.00 66.06 101 LEU A C 1
ATOM 724 O O . LEU A 1 101 ? 3.239 -7.093 18.927 1.00 66.06 101 LEU A O 1
ATOM 728 N N . ARG A 1 102 ? 4.079 -7.255 16.856 1.00 68.38 102 ARG A N 1
ATOM 729 C CA . ARG A 1 102 ? 4.736 -5.942 16.879 1.00 68.38 102 ARG A CA 1
ATOM 730 C C . ARG A 1 102 ? 3.738 -4.787 16.809 1.00 68.38 102 ARG A C 1
ATOM 732 O O . ARG A 1 102 ? 3.510 -4.227 15.751 1.00 68.38 102 ARG A O 1
ATOM 739 N N . VAL A 1 103 ? 3.180 -4.380 17.939 1.00 69.94 103 VAL A N 1
ATOM 740 C CA . VAL A 1 103 ? 2.256 -3.239 18.024 1.00 69.94 103 VAL A CA 1
ATOM 741 C C . VAL A 1 103 ? 3.032 -1.935 18.298 1.00 69.94 103 VAL A C 1
ATOM 743 O O . VAL A 1 103 ? 3.986 -1.963 19.080 1.00 69.94 103 VAL A O 1
ATOM 746 N N . PRO A 1 104 ? 2.647 -0.778 17.713 1.00 75.00 104 PRO A N 1
ATOM 747 C CA . PRO A 1 104 ? 3.248 0.511 18.053 1.00 75.00 104 PRO A CA 1
ATOM 748 C C . PRO A 1 104 ? 3.185 0.793 19.561 1.00 75.00 104 PRO A C 1
ATOM 750 O O . PRO A 1 104 ? 2.158 0.551 20.203 1.00 75.00 104 PRO A O 1
ATOM 753 N N . ILE A 1 105 ? 4.261 1.353 20.126 1.00 79.62 105 ILE A N 1
ATOM 754 C CA . ILE A 1 105 ? 4.390 1.641 21.572 1.00 79.62 105 ILE A CA 1
ATOM 755 C C . ILE A 1 105 ? 3.205 2.481 22.077 1.00 79.62 105 ILE A C 1
ATOM 757 O O . ILE A 1 105 ? 2.669 2.233 23.157 1.00 79.62 105 ILE A O 1
ATOM 761 N N . THR A 1 106 ? 2.747 3.429 21.257 1.00 79.12 106 THR A N 1
ATOM 762 C CA . THR A 1 106 ? 1.578 4.283 21.510 1.00 79.12 106 THR A CA 1
ATOM 763 C C . THR A 1 106 ? 0.308 3.471 21.777 1.00 79.12 106 THR A C 1
ATOM 765 O O . THR A 1 106 ? -0.400 3.716 22.754 1.00 79.12 106 THR A O 1
ATOM 768 N N . SER A 1 107 ? 0.049 2.450 20.960 1.00 81.00 107 SER A N 1
ATOM 769 C CA . SER A 1 107 ? -1.097 1.552 21.120 1.00 81.00 107 SER A CA 1
ATOM 770 C C . SER A 1 107 ? -0.929 0.641 22.338 1.00 81.00 107 SER A C 1
ATOM 772 O O . SER A 1 107 ? -1.879 0.461 23.098 1.00 81.00 107 SER A O 1
ATOM 774 N N . GLY A 1 108 ? 0.281 0.128 22.588 1.00 84.12 108 GLY A N 1
ATOM 775 C CA . GLY A 1 108 ? 0.584 -0.672 23.782 1.00 84.12 108 GLY A CA 1
ATOM 776 C C . GLY A 1 108 ? 0.325 0.082 25.093 1.00 84.12 108 GLY A C 1
ATOM 777 O O . GLY A 1 108 ? -0.283 -0.468 26.012 1.00 84.12 108 GLY A O 1
ATOM 778 N N . LEU A 1 109 ? 0.698 1.365 25.161 1.00 86.62 109 LEU A N 1
ATOM 779 C CA . LEU A 1 109 ? 0.432 2.230 26.317 1.00 86.62 109 LEU A CA 1
ATOM 780 C C . LEU A 1 109 ? -1.067 2.452 26.542 1.00 86.62 109 LEU A C 1
ATOM 782 O O . LEU A 1 109 ? -1.535 2.344 27.675 1.00 86.62 109 LEU A O 1
ATOM 786 N N . ILE A 1 110 ? -1.835 2.711 25.480 1.00 86.81 110 ILE A N 1
ATOM 787 C CA . ILE A 1 110 ? -3.296 2.868 25.566 1.00 86.81 110 ILE A CA 1
ATOM 788 C C . ILE A 1 110 ? -3.954 1.590 26.102 1.00 86.81 110 ILE A C 1
ATOM 790 O O . ILE A 1 110 ? -4.814 1.655 26.989 1.00 86.81 110 ILE A O 1
ATOM 794 N N . VAL A 1 111 ? -3.532 0.423 25.608 1.00 88.06 111 VAL A N 1
ATOM 795 C CA . VAL A 1 111 ? -4.036 -0.877 26.074 1.00 88.06 111 VAL A CA 1
ATOM 796 C C . VAL A 1 111 ? -3.675 -1.098 27.546 1.00 88.06 111 VAL A C 1
ATOM 798 O O . VAL A 1 111 ? -4.542 -1.491 28.329 1.00 88.06 111 VAL A O 1
ATOM 801 N N . LEU A 1 112 ? -2.444 -0.773 27.954 1.00 90.25 112 LEU A N 1
ATOM 802 C CA . LEU A 1 112 ? -1.998 -0.870 29.345 1.00 90.25 112 LEU A CA 1
ATOM 803 C C . LEU A 1 112 ? -2.830 0.027 30.271 1.00 90.25 112 LEU A C 1
ATOM 805 O O . LEU A 1 112 ? -3.343 -0.443 31.290 1.00 90.25 112 LEU A O 1
ATOM 809 N N . MET A 1 113 ? -3.013 1.300 29.906 1.00 90.31 113 MET A N 1
ATOM 810 C CA . MET A 1 113 ? -3.826 2.241 30.682 1.00 90.31 113 MET A CA 1
ATOM 811 C C . MET A 1 113 ? -5.274 1.761 30.801 1.00 90.31 113 MET A C 1
ATOM 813 O O . MET A 1 113 ? -5.857 1.820 31.883 1.00 90.31 113 MET A O 1
ATOM 817 N N . THR A 1 114 ? -5.839 1.222 29.719 1.00 88.12 114 THR A N 1
ATOM 818 C CA . THR A 1 114 ? -7.195 0.654 29.709 1.00 88.12 114 THR A CA 1
ATOM 819 C C . THR A 1 114 ? -7.295 -0.592 30.598 1.00 88.12 114 THR A C 1
ATOM 821 O O . THR A 1 114 ? -8.269 -0.750 31.335 1.00 88.12 114 THR A O 1
ATOM 824 N N . GLY A 1 115 ? -6.275 -1.455 30.610 1.00 88.31 115 GLY A N 1
ATOM 825 C CA . GLY A 1 115 ? -6.206 -2.625 31.494 1.00 88.31 115 GLY A CA 1
ATOM 826 C C . GLY A 1 115 ? -6.142 -2.254 32.971 1.00 88.31 115 GLY A C 1
ATOM 827 O O . GLY A 1 115 ? -6.923 -2.772 33.774 1.00 88.31 115 GLY A O 1
ATOM 828 N N . LEU A 1 116 ? -5.291 -1.287 33.323 1.00 89.94 116 LEU A N 1
ATOM 829 C CA . LEU A 1 116 ? -5.227 -0.726 34.676 1.00 89.94 116 LEU A CA 1
ATOM 830 C C . LEU A 1 116 ? -6.569 -0.100 35.083 1.00 89.94 116 LEU A C 1
ATOM 832 O O . LEU A 1 116 ? -7.044 -0.299 36.203 1.00 89.94 116 LEU A O 1
ATOM 836 N N . CYS A 1 117 ? -7.222 0.592 34.149 1.00 88.44 117 CYS A N 1
ATOM 837 C CA . CYS A 1 117 ? -8.541 1.181 34.340 1.00 88.44 117 CYS A CA 1
ATOM 838 C C . CYS A 1 117 ? -9.609 0.116 34.661 1.00 88.44 117 CYS A C 1
ATOM 840 O O . CYS A 1 117 ? -10.383 0.286 35.601 1.00 88.44 117 CYS A O 1
ATOM 842 N N . LEU A 1 118 ? -9.607 -1.025 33.959 1.00 86.81 118 LEU A N 1
ATOM 843 C CA . LEU A 1 118 ? -10.537 -2.141 34.192 1.00 86.81 118 LEU A CA 1
ATOM 844 C C . LEU A 1 118 ? -10.349 -2.824 35.560 1.00 86.81 118 LEU A C 1
ATOM 846 O O . LEU A 1 118 ? -11.319 -3.320 36.153 1.00 86.81 118 LEU A O 1
ATOM 850 N N . LEU A 1 119 ? -9.126 -2.835 36.097 1.00 88.12 119 LEU A N 1
ATOM 851 C CA . LEU A 1 119 ? -8.844 -3.362 37.436 1.00 88.12 119 LEU A CA 1
ATOM 852 C C . LEU A 1 119 ? -9.476 -2.486 38.532 1.00 88.12 119 LEU A C 1
ATOM 854 O O . LEU A 1 119 ? -10.047 -3.009 39.502 1.00 88.12 119 LEU A O 1
ATOM 858 N N . VAL A 1 120 ? -9.456 -1.164 38.345 1.00 86.00 120 VAL A N 1
ATOM 859 C CA . VAL A 1 120 ? -10.011 -0.180 39.282 1.00 86.00 120 VAL A CA 1
ATOM 860 C C . VAL A 1 120 ? -11.519 -0.009 39.059 1.00 86.00 120 VAL A C 1
ATOM 862 O O . VAL A 1 120 ? -12.013 0.146 37.947 1.00 86.00 120 VAL A O 1
ATOM 865 N N . ALA A 1 121 ? -12.314 -0.058 40.130 1.00 79.44 121 ALA A N 1
ATOM 866 C CA . ALA A 1 121 ? -13.750 0.198 40.010 1.00 79.44 121 ALA A CA 1
ATOM 867 C C . ALA A 1 121 ? -14.024 1.693 39.740 1.00 79.44 121 ALA A C 1
ATOM 869 O O . ALA A 1 121 ? -13.333 2.531 40.317 1.00 79.44 121 ALA A O 1
ATOM 870 N N . PRO A 1 122 ? -15.074 2.052 38.975 1.00 76.75 122 PRO A N 1
ATOM 871 C CA . PRO A 1 122 ? -15.468 3.446 38.748 1.00 76.75 122 PRO A CA 1
ATOM 872 C C . PRO A 1 122 ? -16.154 4.048 39.996 1.00 76.75 122 PRO A C 1
ATOM 874 O O . PRO A 1 122 ? -17.332 4.411 39.990 1.00 76.75 122 PRO A O 1
ATOM 877 N N . ARG A 1 123 ? -15.434 4.118 41.123 1.00 78.88 123 ARG A N 1
ATOM 878 C CA . ARG A 1 123 ? -15.891 4.690 42.401 1.00 78.88 123 ARG A CA 1
ATOM 879 C C . ARG A 1 123 ? -14.782 5.573 42.985 1.00 78.88 123 ARG A C 1
ATOM 881 O O . ARG A 1 123 ? -13.617 5.189 42.961 1.00 78.88 123 ARG A O 1
ATOM 888 N N . GLY A 1 124 ? -15.140 6.758 43.485 1.00 82.81 124 GLY A N 1
ATOM 889 C CA . GLY A 1 124 ? -14.170 7.743 43.987 1.00 82.81 124 GLY A CA 1
ATOM 890 C C . GLY A 1 124 ? -13.173 8.183 42.907 1.00 82.81 124 GLY A C 1
ATOM 891 O O . GLY A 1 124 ? -13.579 8.471 41.781 1.00 82.81 124 GLY A O 1
ATOM 892 N N . TRP A 1 125 ? -11.878 8.168 43.237 1.00 82.62 125 TRP A N 1
ATOM 893 C CA . TRP A 1 125 ? -10.764 8.494 42.331 1.00 82.62 125 TRP A CA 1
ATOM 894 C C . TRP A 1 125 ? -10.732 7.637 41.054 1.00 82.62 125 TRP A C 1
ATOM 896 O O . TRP A 1 125 ? -10.321 8.115 39.999 1.00 82.62 125 TRP A O 1
ATOM 906 N N . GLY A 1 126 ? -11.261 6.408 41.106 1.00 82.19 126 GLY A N 1
ATOM 907 C CA . GLY A 1 126 ? -11.390 5.548 39.930 1.00 82.19 126 GLY A CA 1
ATOM 908 C C . GLY A 1 126 ? -12.257 6.163 38.829 1.00 82.19 126 GLY A C 1
ATOM 909 O O . GLY A 1 126 ? -11.983 5.954 37.656 1.00 82.19 126 GLY A O 1
ATOM 910 N N . LYS A 1 127 ? -13.255 6.996 39.160 1.00 84.38 127 LYS A N 1
ATOM 911 C CA . LYS A 1 127 ? -14.043 7.707 38.135 1.00 84.38 127 LYS A CA 1
ATOM 912 C C . LYS A 1 127 ? -13.194 8.696 37.342 1.00 84.38 127 LYS A C 1
ATOM 914 O O . LYS A 1 127 ? -13.313 8.748 36.124 1.00 84.38 127 LYS A O 1
ATOM 919 N N . ALA A 1 128 ? -12.328 9.445 38.027 1.00 86.19 128 ALA A N 1
ATOM 920 C CA . ALA A 1 128 ? -11.421 10.386 37.379 1.00 86.19 128 ALA A CA 1
ATOM 921 C C . ALA A 1 128 ? -10.435 9.653 36.459 1.00 86.19 128 ALA A C 1
ATOM 923 O O . ALA A 1 128 ? -10.201 10.112 35.348 1.00 86.19 128 ALA A O 1
ATOM 924 N N . ALA A 1 129 ? -9.942 8.478 36.868 1.00 87.19 129 ALA A N 1
ATOM 925 C CA . ALA A 1 129 ? -9.086 7.644 36.024 1.00 87.19 129 ALA A CA 1
ATOM 926 C C . ALA A 1 129 ? -9.805 7.160 34.749 1.00 87.19 129 ALA A C 1
ATOM 928 O O . ALA A 1 129 ? -9.254 7.276 33.660 1.00 87.19 129 ALA A O 1
ATOM 929 N N . TRP A 1 130 ? -11.047 6.671 34.858 1.00 90.12 130 TRP A N 1
ATOM 930 C CA . TRP A 1 130 ? -11.855 6.263 33.696 1.00 90.12 130 TRP A CA 1
ATOM 931 C C . TRP A 1 130 ? -12.127 7.428 32.736 1.00 90.12 130 TRP A C 1
ATOM 933 O O . TRP A 1 130 ? -12.032 7.262 31.521 1.00 90.12 130 TRP A O 1
ATOM 943 N N . LEU A 1 131 ? -12.413 8.616 33.278 1.00 89.62 131 LEU A N 1
ATOM 944 C CA . LEU A 1 131 ? -12.611 9.828 32.486 1.00 89.62 131 LEU A CA 1
ATOM 945 C C . LEU A 1 131 ? -11.322 10.274 31.793 1.00 89.62 131 LEU A C 1
ATOM 947 O O . LEU A 1 131 ? -11.351 10.505 30.593 1.00 89.62 131 LEU A O 1
ATOM 951 N N . ALA A 1 132 ? -10.204 10.349 32.517 1.00 90.94 132 ALA A N 1
ATOM 952 C CA . ALA A 1 132 ? -8.920 10.786 31.974 1.00 90.94 132 ALA A CA 1
ATOM 953 C C . ALA A 1 132 ? -8.403 9.843 30.879 1.00 90.94 132 ALA A C 1
ATOM 955 O O . ALA A 1 132 ? -7.963 10.299 29.828 1.00 90.94 132 ALA A O 1
ATOM 956 N N . VAL A 1 133 ? -8.497 8.524 31.087 1.00 90.62 133 VAL A N 1
ATOM 957 C CA . VAL A 1 133 ? -8.104 7.543 30.064 1.00 90.62 133 VAL A CA 1
ATOM 958 C C . VAL A 1 133 ? -9.059 7.608 28.867 1.00 90.62 133 VAL A C 1
ATOM 960 O O . VAL A 1 133 ? -8.606 7.583 27.724 1.00 90.62 133 VAL A O 1
ATOM 963 N N . GLY A 1 134 ? -10.369 7.750 29.095 1.00 89.69 134 GLY A N 1
ATOM 964 C CA . GLY A 1 134 ? -11.360 7.878 28.023 1.00 89.69 134 GLY A CA 1
ATOM 965 C C . GLY A 1 134 ? -11.179 9.136 27.165 1.00 89.69 134 GLY A C 1
ATOM 966 O O . GLY A 1 134 ? -11.237 9.072 25.936 1.00 89.69 134 GLY A O 1
ATOM 967 N N . THR A 1 135 ? -10.899 10.287 27.781 1.00 89.81 135 THR A N 1
ATOM 968 C CA . THR A 1 135 ? -10.634 11.528 27.040 1.00 89.81 135 THR A CA 1
ATOM 969 C C . THR A 1 135 ? -9.314 11.450 26.285 1.00 89.81 135 THR A C 1
ATOM 971 O O . THR A 1 135 ? -9.285 11.771 25.099 1.00 89.81 135 THR A O 1
ATOM 974 N N . LEU A 1 136 ? -8.248 10.957 26.923 1.00 91.38 136 LEU A N 1
ATOM 975 C CA . LEU A 1 136 ? -6.932 10.827 26.296 1.00 91.38 136 LEU A CA 1
ATOM 976 C C . LEU A 1 136 ? -6.972 9.903 25.071 1.00 91.38 136 LEU A C 1
ATOM 978 O O . LEU A 1 136 ? -6.421 10.241 24.027 1.00 91.38 136 LEU A O 1
ATOM 982 N N . THR A 1 137 ? -7.668 8.769 25.170 1.00 89.50 137 THR A N 1
ATOM 983 C CA . THR A 1 137 ? -7.830 7.824 24.051 1.00 89.50 137 THR A CA 1
ATOM 984 C C . THR A 1 137 ? -8.656 8.407 22.908 1.00 89.50 137 THR A C 1
ATOM 986 O O . THR A 1 137 ? -8.268 8.267 21.749 1.00 89.50 137 THR A O 1
ATOM 989 N N . THR A 1 138 ? -9.734 9.136 23.211 1.00 91.25 138 THR A N 1
ATOM 990 C CA . THR A 1 138 ? -10.555 9.803 22.186 1.00 91.25 138 THR A CA 1
ATOM 991 C C . THR A 1 138 ? -9.758 10.886 21.451 1.00 91.25 138 THR A C 1
ATOM 993 O O . THR A 1 138 ? -9.772 10.941 20.219 1.00 91.25 138 THR A O 1
ATOM 996 N N . VAL A 1 139 ? -9.027 11.727 22.194 1.00 90.56 139 VAL A N 1
ATOM 997 C CA . VAL A 1 139 ? -8.186 12.797 21.633 1.00 90.56 139 VAL A CA 1
ATOM 998 C C . VAL A 1 139 ? -7.048 12.205 20.807 1.00 90.56 139 VAL A C 1
ATOM 1000 O O . VAL A 1 139 ? -6.838 12.638 19.679 1.00 90.56 139 VAL A O 1
ATOM 1003 N N . GLY A 1 140 ? -6.367 11.173 21.315 1.00 86.38 140 GLY A N 1
ATOM 1004 C CA . GLY A 1 140 ? -5.304 10.479 20.589 1.00 86.38 140 GLY A CA 1
ATOM 1005 C C . GLY A 1 140 ? -5.790 9.843 19.283 1.00 86.38 140 GLY A C 1
ATOM 1006 O O . GLY A 1 140 ? -5.146 10.007 18.248 1.00 86.38 140 GLY A O 1
ATOM 1007 N N . GLY A 1 141 ? -6.954 9.182 19.299 1.00 86.00 141 GLY A N 1
ATOM 1008 C CA . GLY A 1 141 ? -7.584 8.632 18.093 1.00 86.00 141 GLY A CA 1
ATOM 1009 C C . GLY A 1 141 ? -7.934 9.711 17.066 1.00 86.00 141 GLY A C 1
ATOM 1010 O O . GLY A 1 141 ? -7.591 9.585 15.894 1.00 86.00 141 GLY A O 1
ATOM 1011 N N . SER A 1 142 ? -8.539 10.812 17.521 1.00 88.69 142 SER A N 1
ATOM 1012 C CA . SER A 1 142 ? -8.942 11.936 16.661 1.00 88.69 142 SER A CA 1
ATOM 1013 C C . SER A 1 142 ? -7.741 12.654 16.044 1.00 88.69 142 SER A C 1
ATOM 1015 O O . SER A 1 142 ? -7.739 12.943 14.850 1.00 88.69 142 SER A O 1
ATOM 1017 N N . LEU A 1 143 ? -6.696 12.901 16.838 1.00 87.31 143 LEU A N 1
ATOM 1018 C CA . LEU A 1 143 ? -5.468 13.537 16.367 1.00 87.31 143 LEU A CA 1
ATOM 1019 C C . LEU A 1 143 ? -4.736 12.654 15.351 1.00 87.31 143 LEU A C 1
ATOM 1021 O O . LEU A 1 143 ? -4.251 13.160 14.344 1.00 87.31 143 LEU A O 1
ATOM 1025 N N . SER A 1 144 ? -4.719 11.336 15.576 1.00 84.62 144 SER A N 1
ATOM 1026 C CA . SER A 1 144 ? -4.146 10.384 14.618 1.00 84.62 144 SER A CA 1
ATOM 1027 C C . SER A 1 144 ? -4.910 10.403 13.288 1.00 84.62 144 SER A C 1
ATOM 1029 O O . SER A 1 144 ? -4.290 10.451 12.233 1.00 84.62 144 SER A O 1
ATOM 1031 N N . LEU A 1 145 ? -6.250 10.433 13.314 1.00 84.44 145 LEU A N 1
ATOM 1032 C CA . LEU A 1 145 ? -7.062 10.536 12.092 1.00 84.44 145 LEU A CA 1
ATOM 1033 C C . LEU A 1 145 ? -6.845 11.857 11.348 1.00 84.44 145 LEU A C 1
ATOM 1035 O O . LEU A 1 145 ? -6.761 11.855 10.122 1.00 84.44 145 LEU A O 1
ATOM 1039 N N . LEU A 1 146 ? -6.728 12.974 12.073 1.00 86.44 146 LEU A N 1
ATOM 1040 C CA . LEU A 1 146 ? -6.386 14.262 11.469 1.00 86.44 146 LEU A CA 1
ATOM 1041 C C . LEU A 1 146 ? -5.020 14.197 10.786 1.00 86.44 146 LEU A C 1
ATOM 1043 O O . LEU A 1 146 ? -4.886 14.662 9.661 1.00 86.44 146 LEU A O 1
ATOM 1047 N N . HIS A 1 147 ? -4.032 13.570 11.421 1.00 82.81 147 HIS A N 1
ATOM 1048 C CA . HIS A 1 147 ? -2.708 13.401 10.831 1.00 82.81 147 HIS A CA 1
ATOM 1049 C C . HIS A 1 147 ? -2.751 12.609 9.512 1.00 82.81 147 HIS A C 1
ATOM 1051 O O . HIS A 1 147 ? -2.155 13.041 8.526 1.00 82.81 147 HIS A O 1
ATOM 1057 N N . TYR A 1 148 ? -3.540 11.527 9.452 1.00 78.62 148 TYR A N 1
ATOM 1058 C CA . TYR A 1 148 ? -3.787 10.793 8.204 1.00 78.62 148 TYR A CA 1
ATOM 1059 C C . TYR A 1 148 ? -4.466 11.657 7.128 1.00 78.62 148 TYR A C 1
ATOM 1061 O O . TYR A 1 148 ? -4.130 11.544 5.951 1.00 78.62 148 TYR A O 1
ATOM 1069 N N . ALA A 1 149 ? -5.394 12.542 7.508 1.00 81.94 149 ALA A N 1
ATOM 1070 C CA . ALA A 1 149 ? -6.075 13.435 6.566 1.00 81.94 149 ALA A CA 1
ATOM 1071 C C . ALA A 1 149 ? -5.140 14.494 5.951 1.00 81.94 149 ALA A C 1
ATOM 1073 O O . ALA A 1 149 ? -5.359 14.911 4.816 1.00 81.94 149 ALA A O 1
ATOM 1074 N N . PHE A 1 150 ? -4.081 14.897 6.661 1.00 81.56 150 PHE A N 1
ATOM 1075 C CA . PHE A 1 150 ? -3.071 15.840 6.164 1.00 81.56 150 PHE A CA 1
ATOM 1076 C C . PHE A 1 150 ? -1.960 15.181 5.323 1.00 81.56 150 PHE A C 1
ATOM 1078 O O . PHE A 1 150 ? -0.947 15.818 5.041 1.00 81.56 150 PHE A O 1
ATOM 1085 N N . GLY A 1 151 ? -2.134 13.924 4.897 1.00 64.69 151 GLY A N 1
ATOM 1086 C CA . GLY A 1 151 ? -1.259 13.277 3.911 1.00 64.69 151 GLY A CA 1
ATOM 1087 C C . GLY A 1 151 ? 0.138 12.920 4.422 1.00 64.69 151 GLY A C 1
ATOM 1088 O O . GLY A 1 151 ? 1.028 12.634 3.628 1.00 64.69 151 GLY A O 1
ATOM 1089 N N . SER A 1 152 ? 0.350 12.930 5.739 1.00 62.56 152 SER A N 1
ATOM 1090 C CA . SER A 1 152 ? 1.611 12.477 6.324 1.00 62.56 152 SER A CA 1
ATOM 1091 C C . SER A 1 152 ? 1.671 10.949 6.273 1.00 62.56 152 SER A C 1
ATOM 1093 O O . SER A 1 152 ? 0.759 10.270 6.749 1.00 62.56 152 SER A O 1
ATOM 1095 N N . HIS A 1 153 ? 2.722 10.398 5.661 1.00 55.81 153 HIS A N 1
ATOM 1096 C CA . HIS A 1 153 ? 2.926 8.952 5.619 1.00 55.81 153 HIS A CA 1
ATOM 1097 C C . HIS A 1 153 ? 3.083 8.393 7.043 1.00 55.81 153 HIS A C 1
ATOM 1099 O O . HIS A 1 153 ? 3.736 9.026 7.874 1.00 55.81 153 HIS A O 1
ATOM 1105 N N . PRO A 1 154 ? 2.493 7.222 7.346 1.00 53.84 154 PRO A N 1
ATOM 1106 C CA . PRO A 1 154 ? 2.566 6.645 8.678 1.00 53.84 154 PRO A CA 1
ATOM 1107 C C . PRO A 1 154 ? 4.007 6.245 9.000 1.00 53.84 154 PRO A C 1
ATOM 1109 O O . PRO A 1 154 ? 4.539 5.286 8.442 1.00 53.84 154 PRO A O 1
ATOM 1112 N N . ASP A 1 155 ? 4.624 6.963 9.935 1.00 56.84 155 ASP A N 1
ATOM 1113 C CA . ASP A 1 155 ? 5.826 6.487 10.609 1.00 56.84 155 ASP A CA 1
ATOM 1114 C C . ASP A 1 155 ? 5.513 5.192 11.372 1.00 56.84 155 ASP A C 1
ATOM 1116 O O . ASP A 1 155 ? 4.419 5.007 11.910 1.00 56.84 155 ASP A O 1
ATOM 1120 N N . ILE A 1 156 ? 6.510 4.313 11.503 1.00 56.12 156 ILE A N 1
ATOM 1121 C CA . ILE A 1 156 ? 6.422 3.001 12.183 1.00 56.12 156 ILE A CA 1
ATOM 1122 C C . ILE A 1 156 ? 5.921 3.121 13.646 1.00 56.12 156 ILE A C 1
ATOM 1124 O O . ILE A 1 156 ? 5.489 2.145 14.263 1.00 56.12 156 ILE A O 1
ATOM 1128 N N . SER A 1 157 ? 5.970 4.323 14.222 1.00 60.19 157 SER A N 1
ATOM 1129 C CA . SER A 1 157 ? 5.527 4.649 15.580 1.00 60.19 157 SER A CA 1
ATOM 1130 C C . SER A 1 157 ? 4.024 4.951 15.708 1.00 60.19 157 SER A C 1
ATOM 1132 O O . SER A 1 157 ? 3.506 5.001 16.834 1.00 60.19 157 SER A O 1
ATOM 1134 N N . GLN A 1 158 ? 3.311 5.144 14.594 1.00 65.69 158 GLN A N 1
ATOM 1135 C CA . GLN A 1 158 ? 1.918 5.583 14.593 1.00 65.69 158 GLN A CA 1
ATOM 1136 C C . GLN A 1 158 ? 0.924 4.406 14.553 1.00 65.69 158 GLN A C 1
ATOM 1138 O O . GLN A 1 158 ? 1.186 3.378 13.925 1.00 65.69 158 GLN A O 1
ATOM 1143 N N . PRO A 1 159 ? -0.230 4.516 15.241 1.00 65.62 159 PRO A N 1
ATOM 1144 C CA . PRO A 1 159 ? -1.300 3.526 15.146 1.00 65.62 159 PRO A CA 1
ATOM 1145 C C . PRO A 1 159 ? -1.855 3.445 13.716 1.00 65.62 159 PRO A C 1
ATOM 1147 O O . PRO A 1 159 ? -1.924 4.453 13.011 1.00 65.62 159 PRO A O 1
ATOM 1150 N N . SER A 1 160 ? -2.298 2.255 13.298 1.00 74.50 160 SER A N 1
ATOM 1151 C CA . SER A 1 160 ? -2.990 2.091 12.015 1.00 74.50 160 SER A CA 1
ATOM 1152 C C . SER A 1 160 ? -4.294 2.894 11.988 1.00 74.50 160 SER A C 1
ATOM 1154 O O . SER A 1 160 ? -4.912 3.124 13.030 1.00 74.50 160 SER A O 1
ATOM 1156 N N . PHE A 1 161 ? -4.746 3.285 10.796 1.00 77.25 161 PHE A N 1
ATOM 1157 C CA . PHE A 1 161 ? -5.992 4.037 10.610 1.00 77.25 161 PHE A CA 1
ATOM 1158 C C . PHE A 1 161 ? -7.188 3.369 11.317 1.00 77.25 161 PHE A C 1
ATOM 1160 O O . PHE A 1 161 ? -7.957 4.034 12.013 1.00 77.25 161 PHE A O 1
ATOM 1167 N N . MET A 1 162 ? -7.298 2.038 11.229 1.00 77.31 162 MET A N 1
ATOM 1168 C CA . MET A 1 162 ? -8.325 1.276 11.951 1.00 77.31 162 MET A CA 1
ATOM 1169 C C . MET A 1 162 ? -8.170 1.317 13.471 1.00 77.31 162 MET A C 1
ATOM 1171 O O . MET A 1 162 ? -9.169 1.453 14.178 1.00 77.31 162 MET A O 1
ATOM 1175 N N . ALA A 1 163 ? -6.945 1.237 13.997 1.00 79.19 163 ALA A N 1
ATOM 1176 C CA . ALA A 1 163 ? -6.717 1.368 15.433 1.00 79.19 163 ALA A CA 1
ATOM 1177 C C . ALA A 1 163 ? -7.124 2.765 15.935 1.00 79.19 163 ALA A C 1
ATOM 1179 O O . ALA A 1 163 ? -7.836 2.876 16.934 1.00 79.19 163 ALA A O 1
ATOM 1180 N N . SER A 1 164 ? -6.762 3.823 15.203 1.00 84.12 164 SER A N 1
ATOM 1181 C CA . SER A 1 164 ? -7.170 5.200 15.507 1.00 84.12 164 SER A CA 1
ATOM 1182 C C . SER A 1 164 ? -8.688 5.377 15.480 1.00 84.12 164 SER A C 1
ATOM 1184 O O . SER A 1 164 ? -9.250 5.988 16.392 1.00 84.12 164 SER A O 1
ATOM 1186 N N . LEU A 1 165 ? -9.361 4.792 14.483 1.00 86.06 165 LEU A N 1
ATOM 1187 C CA . LEU A 1 165 ? -10.817 4.819 14.373 1.00 86.06 165 LEU A CA 1
ATOM 1188 C C . LEU A 1 165 ? -11.498 4.099 15.544 1.00 86.06 165 LEU A C 1
ATOM 1190 O O . LEU A 1 165 ? -12.535 4.563 16.009 1.00 86.06 165 LEU A O 1
ATOM 1194 N N . LEU A 1 166 ? -10.913 3.011 16.059 1.00 85.00 166 LEU A N 1
ATOM 1195 C CA . LEU A 1 166 ? -11.425 2.267 17.217 1.00 85.00 166 LEU A CA 1
ATOM 1196 C C . LEU A 1 166 ? -11.138 2.937 18.567 1.00 85.00 166 LEU A C 1
ATOM 1198 O O . LEU A 1 166 ? -11.888 2.724 19.523 1.00 85.00 166 LEU A O 1
ATOM 1202 N N . PHE A 1 167 ? -10.103 3.771 18.669 1.00 87.62 167 PHE A N 1
ATOM 1203 C CA . PHE A 1 167 ? -9.813 4.507 19.903 1.00 87.62 167 PHE A CA 1
ATOM 1204 C C . PHE A 1 167 ? -10.882 5.546 20.251 1.00 87.62 167 PHE A C 1
ATOM 1206 O O . PHE A 1 167 ? -11.129 5.781 21.432 1.00 87.62 167 PHE A O 1
ATOM 1213 N N . ILE A 1 168 ? -11.570 6.109 19.257 1.00 89.31 168 ILE A N 1
ATOM 1214 C CA . ILE A 1 168 ? -12.673 7.058 19.469 1.00 89.31 168 ILE A CA 1
ATOM 1215 C C . ILE A 1 168 ? -13.870 6.403 20.189 1.00 89.31 168 ILE A C 1
ATOM 1217 O O . ILE A 1 168 ? -14.223 6.859 21.280 1.00 89.31 168 ILE A O 1
ATOM 1221 N N . PRO A 1 169 ? -14.500 5.331 19.660 1.00 89.19 169 PRO A N 1
ATOM 1222 C CA . PRO A 1 169 ? -15.609 4.671 20.338 1.00 89.19 169 PRO A CA 1
ATOM 1223 C C . PRO A 1 169 ? -15.179 4.036 21.665 1.00 89.19 169 PRO A C 1
ATOM 1225 O O . PRO A 1 169 ? -15.966 4.032 22.612 1.00 89.19 169 PRO A O 1
ATOM 1228 N N . LEU A 1 170 ? -13.934 3.554 21.771 1.00 88.94 170 LEU A N 1
ATOM 1229 C CA . LEU A 1 170 ? -13.371 3.059 23.027 1.00 88.94 170 LEU A CA 1
ATOM 1230 C C . LEU A 1 170 ? -13.293 4.159 24.092 1.00 88.94 170 LEU A C 1
ATOM 1232 O O . LEU A 1 170 ? -13.774 3.973 25.212 1.00 88.94 170 LEU A O 1
ATOM 1236 N N . GLY A 1 171 ? -12.712 5.306 23.749 1.00 88.88 171 GLY A N 1
ATOM 1237 C CA . GLY A 1 171 ? -12.555 6.417 24.675 1.00 88.88 171 GLY A CA 1
ATOM 1238 C C . GLY A 1 171 ? -13.895 7.000 25.120 1.00 88.88 171 GLY A C 1
ATOM 1239 O O . GLY A 1 171 ? -14.098 7.236 26.315 1.00 88.88 171 GLY A O 1
ATOM 1240 N N . LEU A 1 172 ? -14.859 7.105 24.199 1.00 89.31 172 LEU A N 1
ATOM 1241 C CA . LEU A 1 172 ? -16.242 7.473 24.514 1.00 89.31 172 LEU A CA 1
ATOM 1242 C C . LEU A 1 172 ? -16.902 6.464 25.461 1.00 89.31 172 LEU A C 1
ATOM 1244 O O . LEU A 1 172 ? -17.524 6.868 26.445 1.00 89.31 172 LEU A O 1
ATOM 1248 N N . ALA A 1 173 ? -16.740 5.161 25.213 1.00 87.94 173 ALA A N 1
ATOM 1249 C CA . ALA A 1 173 ? -17.292 4.121 26.076 1.00 87.94 173 ALA A CA 1
ATOM 1250 C C . ALA A 1 173 ? -16.710 4.195 27.497 1.00 87.94 173 ALA A C 1
ATOM 1252 O O . ALA A 1 173 ? -17.467 4.127 28.468 1.00 87.94 173 ALA A O 1
ATOM 1253 N N . LEU A 1 174 ? -15.393 4.388 27.633 1.00 87.75 174 LEU A N 1
ATOM 1254 C CA . LEU A 1 174 ? -14.714 4.555 28.924 1.00 87.75 174 LEU A CA 1
ATOM 1255 C C . LEU A 1 174 ? -15.191 5.810 29.665 1.00 87.75 174 LEU A C 1
ATOM 1257 O O . LEU A 1 174 ? -15.572 5.726 30.837 1.00 87.75 174 LEU A O 1
ATOM 1261 N N . ALA A 1 175 ? -15.232 6.955 28.978 1.00 88.25 175 ALA A N 1
ATOM 1262 C CA . ALA A 1 175 ? -15.676 8.214 29.564 1.00 88.25 175 ALA A CA 1
ATOM 1263 C C . ALA A 1 175 ? -17.134 8.120 30.045 1.00 88.25 175 ALA A C 1
ATOM 1265 O O . ALA A 1 175 ? -17.450 8.474 31.184 1.00 88.25 175 ALA A O 1
ATOM 1266 N N . TRP A 1 176 ? -18.029 7.567 29.222 1.00 87.81 176 TRP A N 1
ATOM 1267 C CA . TRP A 1 176 ? -19.437 7.389 29.584 1.00 87.81 176 TRP A CA 1
ATOM 1268 C C . TRP A 1 176 ? -19.648 6.386 30.719 1.00 87.81 176 TRP A C 1
ATOM 1270 O O . TRP A 1 176 ? -20.512 6.613 31.571 1.00 87.81 176 TRP A O 1
ATOM 1280 N N . LEU A 1 177 ? -18.850 5.316 30.800 1.00 83.81 177 LEU A N 1
ATOM 1281 C CA . LEU A 1 177 ? -18.911 4.397 31.938 1.00 83.81 177 LEU A CA 1
ATOM 1282 C C . LEU A 1 177 ? -18.438 5.063 33.242 1.00 83.81 177 LEU A C 1
ATOM 1284 O O . LEU A 1 177 ? -19.005 4.787 34.299 1.00 83.81 177 LEU A O 1
ATOM 1288 N N . GLY A 1 178 ? -17.457 5.970 33.168 1.00 81.88 178 GLY A N 1
A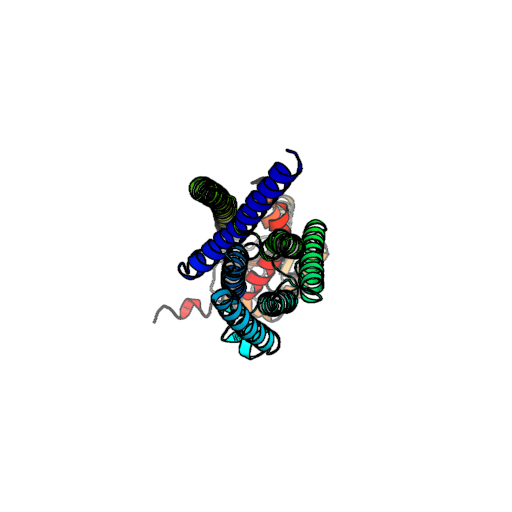TOM 1289 C CA . GLY A 1 178 ? -16.970 6.759 34.307 1.00 81.88 178 GLY A CA 1
ATOM 1290 C C . GLY A 1 178 ? -18.013 7.728 34.881 1.00 81.88 178 GLY A C 1
ATOM 1291 O O . GLY A 1 178 ? -18.068 7.930 36.099 1.00 81.88 178 GLY A O 1
ATOM 1292 N N . PHE A 1 179 ? -18.892 8.273 34.032 1.00 81.62 179 PHE A N 1
ATOM 1293 C CA . PHE A 1 179 ? -20.005 9.131 34.461 1.00 81.62 179 PHE A CA 1
ATOM 1294 C C . PHE A 1 179 ? -21.159 8.362 35.123 1.00 81.62 179 PHE A C 1
ATOM 1296 O O . PHE A 1 179 ? -21.931 8.944 35.892 1.00 81.62 179 PHE A O 1
ATOM 1303 N N . ARG A 1 180 ? -21.300 7.057 34.866 1.00 75.75 180 ARG A N 1
ATOM 1304 C CA . ARG A 1 180 ? -22.441 6.270 35.352 1.00 75.75 180 ARG A CA 1
ATOM 1305 C C . ARG A 1 180 ? -22.322 5.954 36.858 1.00 75.75 180 ARG A C 1
ATOM 1307 O O . ARG A 1 180 ? -21.256 5.560 37.333 1.00 75.75 180 ARG A O 1
ATOM 1314 N N . PRO A 1 181 ? -23.408 6.063 37.648 1.00 68.38 181 PRO A N 1
ATOM 1315 C CA . PRO A 1 181 ? -23.414 5.564 39.020 1.00 68.38 181 PRO A CA 1
ATOM 1316 C C . PRO A 1 181 ? -23.319 4.018 39.044 1.00 68.38 181 PRO A C 1
ATOM 1318 O O . PRO A 1 181 ? -24.072 3.353 38.329 1.00 68.38 181 PRO A O 1
ATOM 1321 N N . PRO A 1 182 ? -22.433 3.430 39.874 1.00 60.91 182 PRO A N 1
ATOM 1322 C CA . PRO A 1 182 ? -22.055 2.009 39.824 1.00 60.91 182 PRO A CA 1
AT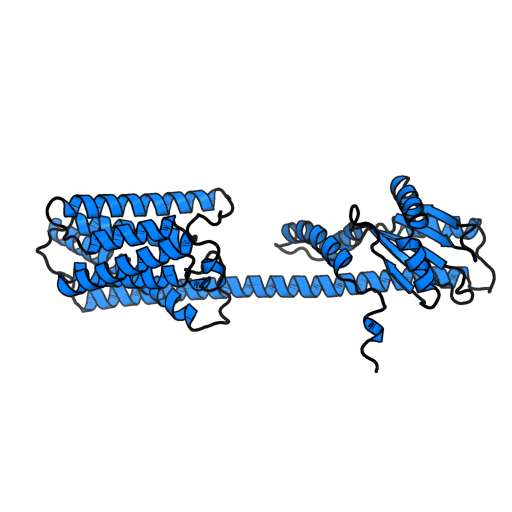OM 1323 C C . PRO A 1 182 ? -23.138 1.009 40.272 1.00 60.91 182 PRO A C 1
ATOM 1325 O O . PRO A 1 182 ? -22.900 -0.194 40.242 1.00 60.91 182 PRO A O 1
ATOM 1328 N N . GLU A 1 183 ? -24.307 1.481 40.708 1.00 57.94 183 GLU A N 1
ATOM 1329 C CA . GLU A 1 183 ? -25.324 0.666 41.394 1.00 57.94 183 GLU A CA 1
ATOM 1330 C C . GLU A 1 183 ? -26.559 0.356 40.537 1.00 57.94 183 GLU A C 1
ATOM 1332 O O . GLU A 1 183 ? -27.456 -0.353 40.981 1.00 57.94 183 GLU A O 1
ATOM 1337 N N . ARG A 1 184 ? -26.624 0.840 39.290 1.00 60.34 184 ARG A N 1
ATOM 1338 C CA . ARG A 1 184 ? -27.781 0.599 38.414 1.00 60.34 184 ARG A CA 1
ATOM 1339 C C . ARG A 1 184 ? -27.446 -0.413 37.330 1.00 60.34 184 ARG A C 1
ATOM 1341 O O . ARG A 1 184 ? -26.638 -0.113 36.451 1.00 60.34 184 ARG A O 1
ATOM 1348 N N . GLY A 1 185 ? -28.106 -1.570 37.371 1.00 65.50 185 GLY A N 1
ATOM 1349 C CA . GLY A 1 185 ? -28.059 -2.585 36.316 1.00 65.50 185 GLY A CA 1
ATOM 1350 C C . GLY A 1 185 ? -28.563 -2.075 34.960 1.00 65.50 185 GLY A C 1
ATOM 1351 O O . GLY A 1 185 ? -29.005 -0.932 34.816 1.00 65.50 185 GLY A O 1
ATOM 1352 N N . ILE A 1 186 ? -28.450 -2.913 33.933 1.00 70.62 186 ILE A N 1
ATOM 1353 C CA . ILE A 1 186 ? -28.962 -2.622 32.588 1.00 70.62 186 ILE A CA 1
ATOM 1354 C C . ILE A 1 186 ? -30.495 -2.592 32.657 1.00 70.62 186 ILE A C 1
ATOM 1356 O O . ILE A 1 186 ? -31.109 -3.555 33.103 1.00 70.62 186 ILE A O 1
ATOM 1360 N N . LEU A 1 187 ? -31.100 -1.475 32.245 1.00 73.44 187 LEU A N 1
ATOM 1361 C CA . LEU A 1 187 ? -32.558 -1.283 32.186 1.00 73.44 187 LEU A CA 1
ATOM 1362 C C . LEU A 1 187 ? -33.131 -1.700 30.821 1.00 73.44 187 LEU A C 1
ATOM 1364 O O . LEU A 1 187 ? -34.345 -1.706 30.630 1.00 73.44 187 LEU A O 1
ATOM 1368 N N . LEU A 1 188 ? -32.256 -2.009 29.863 1.00 74.44 188 LEU A N 1
ATOM 1369 C CA . LEU A 1 188 ? -32.614 -2.421 28.516 1.00 74.44 188 LEU A CA 1
ATOM 1370 C C . LEU A 1 188 ? -33.144 -3.861 28.496 1.00 74.44 188 LEU A C 1
ATOM 1372 O O . LEU A 1 188 ? -32.579 -4.749 29.138 1.00 74.44 188 LEU A O 1
ATOM 1376 N N . SER A 1 189 ? -34.209 -4.104 27.728 1.00 83.56 189 SER A N 1
ATOM 1377 C CA . SER A 1 189 ? -34.729 -5.457 27.530 1.00 83.56 189 SER A CA 1
ATOM 1378 C C . SER A 1 189 ? -33.721 -6.313 26.756 1.00 83.56 189 SER A C 1
ATOM 1380 O O . SER A 1 189 ? -33.003 -5.822 25.882 1.00 83.56 189 SER A O 1
ATOM 1382 N N . ARG A 1 190 ? -33.694 -7.622 27.036 1.00 83.19 190 ARG A N 1
ATOM 1383 C CA . ARG A 1 190 ? -32.807 -8.582 26.350 1.00 83.19 190 ARG A CA 1
ATOM 1384 C C . ARG A 1 190 ? -33.014 -8.590 24.829 1.00 83.19 190 ARG A C 1
ATOM 1386 O O . ARG A 1 190 ? -32.079 -8.835 24.075 1.00 83.19 190 ARG A O 1
ATOM 1393 N N . GLN A 1 191 ? -34.236 -8.306 24.381 1.00 86.19 191 GLN A N 1
ATOM 1394 C CA . GLN A 1 191 ? -34.574 -8.210 22.961 1.00 86.19 191 GLN A CA 1
ATOM 1395 C C . GLN A 1 191 ? -33.968 -6.956 22.321 1.00 86.19 191 GLN A C 1
ATOM 1397 O O . GLN A 1 191 ? -33.380 -7.051 21.250 1.00 86.19 191 GLN A O 1
ATOM 1402 N N . ALA A 1 192 ? -34.027 -5.806 22.999 1.00 83.19 192 ALA A N 1
ATOM 1403 C CA . ALA A 1 192 ? -33.420 -4.572 22.506 1.00 83.19 192 ALA A CA 1
ATOM 1404 C C . ALA A 1 192 ? -31.887 -4.663 22.452 1.00 83.19 192 ALA A C 1
ATOM 1406 O O . ALA A 1 192 ? -31.281 -4.187 21.495 1.00 83.19 192 ALA A O 1
ATOM 1407 N N . THR A 1 193 ? -31.250 -5.320 23.432 1.00 82.25 193 THR A N 1
ATOM 1408 C CA . THR A 1 193 ? -29.798 -5.553 23.378 1.00 82.25 193 THR A CA 1
ATOM 1409 C C . THR A 1 193 ? -29.420 -6.472 22.221 1.00 82.25 193 THR A C 1
ATOM 1411 O O . THR A 1 193 ? -28.454 -6.186 21.524 1.00 82.25 193 THR A O 1
ATOM 1414 N N . LEU A 1 194 ? -30.181 -7.548 21.985 1.00 86.19 194 LEU A N 1
ATOM 1415 C CA . LEU A 1 194 ? -29.941 -8.450 20.853 1.00 86.19 194 LEU A CA 1
ATOM 1416 C C . LEU A 1 194 ? -30.115 -7.737 19.510 1.00 86.19 194 LEU A C 1
ATOM 1418 O O . LEU A 1 194 ? -29.253 -7.869 18.648 1.00 86.19 194 LEU A O 1
ATOM 1422 N N . ALA A 1 195 ? -31.177 -6.945 19.351 1.00 87.62 195 ALA A N 1
ATOM 1423 C CA . ALA A 1 195 ? -31.411 -6.179 18.131 1.00 87.62 195 ALA A CA 1
ATOM 1424 C C . ALA A 1 195 ? -30.273 -5.181 17.850 1.00 87.62 195 ALA A C 1
ATOM 1426 O O . ALA A 1 195 ? -29.801 -5.099 16.719 1.00 87.62 195 ALA A O 1
ATOM 1427 N N . ALA A 1 196 ? -29.781 -4.477 18.879 1.00 83.56 196 ALA A N 1
ATOM 1428 C CA . ALA A 1 196 ? -28.660 -3.545 18.739 1.00 83.56 196 ALA A CA 1
ATOM 1429 C C . ALA A 1 196 ? -27.357 -4.256 18.337 1.00 83.56 196 ALA A C 1
ATOM 1431 O O . ALA A 1 196 ? -26.674 -3.811 17.417 1.00 83.56 196 ALA A O 1
ATOM 1432 N N . VAL A 1 197 ? -27.033 -5.378 18.989 1.00 87.06 197 VAL A N 1
ATOM 1433 C CA . VAL A 1 197 ? -25.831 -6.171 18.678 1.00 87.06 197 VAL A CA 1
ATOM 1434 C C . VAL A 1 197 ? -25.894 -6.717 17.251 1.00 87.06 197 VAL A C 1
ATOM 1436 O O . VAL A 1 197 ? -24.924 -6.587 16.509 1.00 87.06 197 VAL A O 1
ATOM 1439 N N . LEU A 1 198 ? -27.034 -7.290 16.846 1.00 89.00 198 LEU A N 1
ATOM 1440 C CA . LEU A 1 198 ? -27.215 -7.841 15.501 1.00 89.00 198 LEU A CA 1
ATOM 1441 C C . LEU A 1 198 ? -27.138 -6.753 14.426 1.00 89.00 198 LEU A C 1
ATOM 1443 O O . LEU A 1 198 ? -26.450 -6.943 13.428 1.00 89.00 198 LEU A O 1
ATOM 1447 N N . GLY A 1 199 ? -27.779 -5.601 14.640 1.00 89.12 199 GLY A N 1
ATOM 1448 C CA . GLY A 1 199 ? -27.729 -4.485 13.694 1.00 89.12 199 GLY A CA 1
ATOM 1449 C C . GLY A 1 199 ? -26.310 -3.949 13.487 1.00 89.12 199 GLY A C 1
ATOM 1450 O O . GLY A 1 199 ? -25.885 -3.749 12.348 1.00 89.12 199 GLY A O 1
ATOM 1451 N N . VAL A 1 200 ? -25.548 -3.781 14.574 1.00 90.25 200 VAL A N 1
ATOM 1452 C CA . VAL A 1 200 ? -24.134 -3.381 14.505 1.00 90.25 200 VAL A CA 1
ATOM 1453 C C . VAL A 1 200 ? -23.298 -4.445 13.798 1.00 90.25 200 VAL A C 1
ATOM 1455 O O . VAL A 1 200 ? -22.524 -4.106 12.909 1.00 90.25 200 VAL A O 1
ATOM 1458 N N . ALA A 1 201 ? -23.485 -5.725 14.129 1.00 87.69 201 ALA A N 1
ATOM 1459 C CA . ALA A 1 201 ? -22.746 -6.812 13.495 1.00 87.69 201 ALA A CA 1
ATOM 1460 C C . ALA A 1 201 ? -22.992 -6.869 11.982 1.00 87.69 201 ALA A C 1
ATOM 1462 O O . ALA A 1 201 ? -22.030 -6.917 11.218 1.00 87.69 201 ALA A O 1
ATOM 1463 N N . VAL A 1 202 ? -24.249 -6.793 11.534 1.00 90.94 202 VAL A N 1
ATOM 1464 C CA . VAL A 1 202 ? -24.604 -6.771 10.103 1.00 90.94 202 VAL A CA 1
ATOM 1465 C C . VAL A 1 202 ? -24.023 -5.538 9.409 1.00 90.94 202 VAL A C 1
ATOM 1467 O O . VAL A 1 202 ? -23.476 -5.650 8.315 1.00 90.94 202 VAL A O 1
ATOM 1470 N N . SER A 1 203 ? -24.079 -4.370 10.050 1.00 91.06 203 SER A N 1
ATOM 1471 C CA . SER A 1 203 ? -23.554 -3.130 9.464 1.00 91.06 203 SER A CA 1
ATOM 1472 C C . SER A 1 203 ? -22.029 -3.168 9.330 1.00 91.06 203 SER A C 1
ATOM 1474 O O . SER A 1 203 ? -21.499 -2.887 8.258 1.00 91.06 203 SER A O 1
ATOM 1476 N N . CYS A 1 204 ? -21.315 -3.569 10.388 1.00 87.44 204 CYS A N 1
ATOM 1477 C CA . CYS A 1 204 ? -19.855 -3.677 10.379 1.00 87.44 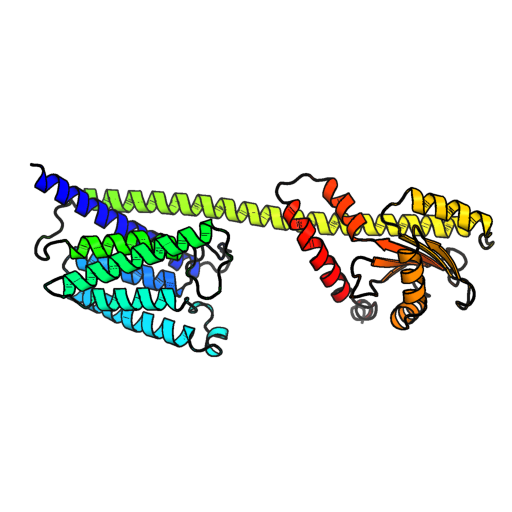204 CYS A CA 1
ATOM 1478 C C . CYS A 1 204 ? -19.362 -4.757 9.412 1.00 87.44 204 CYS A C 1
ATOM 1480 O O . CYS A 1 204 ? -18.380 -4.530 8.713 1.00 87.44 204 CYS A O 1
ATOM 1482 N N . THR A 1 205 ? -20.037 -5.907 9.344 1.00 85.62 205 THR A N 1
ATOM 1483 C CA . THR A 1 205 ? -19.682 -6.975 8.394 1.00 85.62 205 THR A CA 1
ATOM 1484 C C . THR A 1 205 ? -19.947 -6.558 6.952 1.00 85.62 205 THR A C 1
ATOM 1486 O O . THR A 1 205 ? -19.080 -6.759 6.111 1.00 85.62 205 THR A O 1
ATOM 1489 N N . SER A 1 206 ? -21.079 -5.910 6.663 1.00 89.38 206 SER A N 1
ATOM 1490 C CA . SER A 1 206 ? -21.373 -5.390 5.319 1.00 89.38 206 SER A CA 1
ATOM 1491 C C . SER A 1 206 ? -20.351 -4.340 4.890 1.00 89.38 206 SER A C 1
ATOM 1493 O O . SER A 1 206 ? -19.813 -4.411 3.789 1.00 89.38 206 SER A O 1
ATOM 1495 N N . TRP A 1 207 ? -20.032 -3.394 5.780 1.00 88.00 207 TRP A N 1
ATOM 1496 C CA . TRP A 1 207 ? -19.008 -2.381 5.529 1.00 88.00 207 TRP A CA 1
ATOM 1497 C C . TRP A 1 207 ? -17.630 -3.009 5.280 1.00 88.00 207 TRP A C 1
ATOM 1499 O O . TRP A 1 207 ? -16.952 -2.647 4.320 1.00 88.00 207 TRP A O 1
ATOM 1509 N N . TYR A 1 208 ? -17.250 -4.000 6.090 1.00 83.38 208 TYR A N 1
ATOM 1510 C CA . TYR A 1 208 ? -16.010 -4.752 5.913 1.00 83.38 208 TYR A CA 1
ATOM 1511 C C . TYR A 1 208 ? -15.966 -5.491 4.569 1.00 83.38 208 TYR A C 1
ATOM 1513 O O . TYR A 1 208 ? -14.963 -5.408 3.868 1.00 83.38 208 TYR A O 1
ATOM 1521 N N . LEU A 1 209 ? -17.052 -6.162 4.175 1.00 84.69 209 LEU A N 1
ATOM 1522 C CA . LEU A 1 209 ? -17.140 -6.881 2.900 1.00 84.69 209 LEU A CA 1
ATOM 1523 C C . LEU A 1 209 ? -17.025 -5.943 1.694 1.00 84.69 209 LEU A C 1
ATOM 1525 O O . LEU A 1 209 ? -16.313 -6.264 0.746 1.00 84.69 209 LEU A O 1
ATOM 1529 N N . ILE A 1 210 ? -17.672 -4.774 1.740 1.00 86.19 210 ILE A N 1
ATOM 1530 C CA . ILE A 1 210 ? -17.571 -3.766 0.674 1.00 86.19 210 ILE A CA 1
ATOM 1531 C C . ILE A 1 210 ? -16.123 -3.284 0.535 1.00 86.19 210 ILE A C 1
ATOM 1533 O O . ILE A 1 210 ? -15.588 -3.256 -0.572 1.00 86.19 210 ILE A O 1
ATOM 1537 N N . HIS A 1 211 ? -15.465 -2.948 1.648 1.00 80.06 211 HIS A N 1
ATOM 1538 C CA . HIS A 1 211 ? -14.063 -2.526 1.621 1.00 80.06 211 HIS A CA 1
ATOM 1539 C C . HIS A 1 211 ? -13.123 -3.636 1.155 1.00 80.06 211 HIS A C 1
ATOM 1541 O O . HIS A 1 211 ? -12.199 -3.374 0.386 1.00 80.06 211 HIS A O 1
ATOM 1547 N N . TRP A 1 212 ? -13.365 -4.870 1.593 1.00 81.12 212 TRP A N 1
ATOM 1548 C CA . TRP A 1 212 ? -12.621 -6.039 1.144 1.00 81.12 212 TRP A CA 1
ATOM 1549 C C . TRP A 1 212 ? -12.719 -6.204 -0.375 1.00 81.12 212 TRP A C 1
ATOM 1551 O O . TRP A 1 212 ? -11.701 -6.325 -1.052 1.00 81.12 212 TRP A O 1
ATOM 1561 N N . GLN A 1 213 ? -13.933 -6.125 -0.925 1.00 84.06 213 GLN A N 1
ATOM 1562 C CA . GLN A 1 213 ? -14.167 -6.224 -2.363 1.00 84.06 213 GLN A CA 1
ATOM 1563 C C . GLN A 1 213 ? -13.481 -5.093 -3.140 1.00 84.06 213 GLN A C 1
ATOM 1565 O O . GLN A 1 213 ? -12.850 -5.351 -4.163 1.00 84.06 213 GLN A O 1
ATOM 1570 N N . GLN A 1 214 ? -13.561 -3.853 -2.649 1.00 81.00 214 GLN A N 1
ATOM 1571 C CA . GLN A 1 214 ? -12.864 -2.717 -3.261 1.00 81.00 214 GLN A CA 1
ATOM 1572 C C . GLN A 1 214 ? -11.349 -2.923 -3.271 1.00 81.00 214 GLN A C 1
ATOM 1574 O O . GLN A 1 214 ? -10.700 -2.670 -4.283 1.00 81.00 214 GLN A O 1
ATOM 1579 N N . HIS A 1 215 ? -10.783 -3.417 -2.169 1.00 77.69 215 HIS A N 1
ATOM 1580 C CA . HIS A 1 215 ? -9.349 -3.663 -2.082 1.00 77.69 215 HIS A CA 1
ATOM 1581 C C . HIS A 1 215 ? -8.884 -4.740 -3.066 1.00 77.69 215 HIS A C 1
ATOM 1583 O O . HIS A 1 215 ? -7.888 -4.546 -3.758 1.00 77.69 215 HIS A O 1
ATOM 1589 N N . GLN A 1 216 ? -9.633 -5.839 -3.171 1.00 79.06 216 GLN A N 1
ATOM 1590 C CA . GLN A 1 216 ? -9.344 -6.899 -4.135 1.00 79.06 216 GLN A CA 1
ATOM 1591 C C . GLN A 1 216 ? -9.435 -6.394 -5.581 1.00 79.06 216 GLN A C 1
ATOM 1593 O O . GLN A 1 216 ? -8.590 -6.747 -6.398 1.00 79.06 216 GLN A O 1
ATOM 1598 N N . GLY A 1 217 ? -10.395 -5.512 -5.885 1.00 81.12 217 GLY A N 1
ATOM 1599 C CA . GLY A 1 217 ? -10.482 -4.849 -7.189 1.00 81.12 217 GLY A CA 1
ATOM 1600 C C . GLY A 1 217 ? -9.224 -4.042 -7.519 1.00 81.12 217 GLY A C 1
ATOM 1601 O O . GLY A 1 217 ? -8.631 -4.236 -8.574 1.00 81.12 217 GLY A O 1
ATOM 1602 N N . VAL A 1 218 ? -8.750 -3.222 -6.576 1.00 77.62 218 VAL A N 1
ATOM 1603 C CA . VAL A 1 218 ? -7.518 -2.431 -6.752 1.00 77.62 218 VAL A CA 1
ATOM 1604 C C . VAL A 1 218 ? -6.291 -3.325 -6.960 1.00 77.62 218 VAL A C 1
ATOM 1606 O O . VAL A 1 218 ? -5.472 -3.038 -7.830 1.00 77.62 218 VAL A O 1
ATOM 1609 N N . LEU A 1 219 ? -6.154 -4.414 -6.195 1.00 79.25 219 LEU A N 1
ATOM 1610 C CA . LEU A 1 219 ? -5.044 -5.360 -6.367 1.00 79.25 219 LEU A CA 1
ATOM 1611 C C . LEU A 1 219 ? -5.099 -6.074 -7.721 1.00 79.25 219 LEU A C 1
ATOM 1613 O O . LEU A 1 219 ? -4.066 -6.269 -8.362 1.00 79.25 219 LEU A O 1
ATOM 1617 N N . HIS A 1 220 ? -6.296 -6.455 -8.165 1.00 80.81 220 HIS A N 1
ATOM 1618 C CA . HIS A 1 220 ? -6.490 -7.085 -9.463 1.00 80.81 220 HIS A CA 1
ATOM 1619 C C . HIS A 1 220 ? -6.123 -6.134 -10.608 1.00 80.81 220 HIS A C 1
ATOM 1621 O O . HIS A 1 220 ? -5.369 -6.521 -11.501 1.00 80.81 220 HIS A O 1
ATOM 1627 N N . ASP A 1 221 ? -6.580 -4.883 -10.543 1.00 77.81 221 ASP A N 1
ATOM 1628 C CA . ASP A 1 221 ? -6.255 -3.854 -11.532 1.00 77.81 221 ASP A CA 1
ATOM 1629 C C . ASP A 1 221 ? -4.752 -3.554 -11.555 1.00 77.81 221 ASP A C 1
ATOM 1631 O O . ASP A 1 221 ? -4.158 -3.480 -12.629 1.00 77.81 221 ASP A O 1
ATOM 1635 N N . ALA A 1 222 ? -4.105 -3.461 -10.388 1.00 74.94 222 ALA A N 1
ATOM 1636 C CA . ALA A 1 222 ? -2.661 -3.256 -10.289 1.00 74.94 222 ALA A CA 1
ATOM 1637 C C . ALA A 1 222 ? -1.865 -4.411 -10.923 1.00 74.94 222 ALA A C 1
ATOM 1639 O O . ALA A 1 222 ? -0.948 -4.171 -11.709 1.00 74.94 222 ALA A O 1
ATOM 1640 N N . ASN A 1 223 ? -2.239 -5.663 -10.640 1.00 78.69 223 ASN A N 1
ATOM 1641 C CA . ASN A 1 223 ? -1.600 -6.836 -11.244 1.00 78.69 223 ASN A CA 1
ATOM 1642 C C . ASN A 1 223 ? -1.829 -6.896 -12.756 1.00 78.69 223 ASN A C 1
ATOM 1644 O O . ASN A 1 223 ? -0.909 -7.214 -13.514 1.00 78.69 223 ASN A O 1
ATOM 1648 N N . ARG A 1 224 ? -3.039 -6.560 -13.210 1.00 79.88 224 ARG A N 1
ATOM 1649 C CA . ARG A 1 224 ? -3.363 -6.508 -14.634 1.00 79.88 224 ARG A CA 1
ATOM 1650 C C . ARG A 1 224 ? -2.519 -5.455 -15.345 1.00 79.88 224 ARG A C 1
ATOM 1652 O O . ARG A 1 224 ? -1.882 -5.786 -16.341 1.00 79.88 224 ARG A O 1
ATOM 1659 N N . LEU A 1 225 ? -2.438 -4.242 -14.801 1.00 79.94 225 LEU A N 1
ATOM 1660 C CA . LEU A 1 225 ? -1.592 -3.169 -15.330 1.00 79.94 225 LEU A CA 1
ATOM 1661 C C . LEU A 1 225 ? -0.116 -3.577 -15.368 1.00 79.94 225 LEU A C 1
ATOM 1663 O O . LEU A 1 225 ? 0.536 -3.384 -16.389 1.00 79.94 225 LEU A O 1
ATOM 1667 N N . ALA A 1 226 ? 0.400 -4.210 -14.311 1.00 78.12 226 ALA A N 1
ATOM 1668 C CA . ALA A 1 226 ? 1.778 -4.697 -14.285 1.00 78.12 226 ALA A CA 1
ATOM 1669 C C . ALA A 1 226 ? 2.042 -5.754 -15.374 1.00 78.12 226 ALA A C 1
ATOM 1671 O O . ALA A 1 226 ? 3.061 -5.697 -16.063 1.00 78.12 226 ALA A O 1
ATOM 1672 N N . SER A 1 227 ? 1.113 -6.698 -15.565 1.00 79.44 227 SER A N 1
ATOM 1673 C CA . SER A 1 227 ? 1.231 -7.728 -16.606 1.00 79.44 227 SER A CA 1
ATOM 1674 C C . SER A 1 227 ? 1.161 -7.146 -18.021 1.00 79.44 227 SER A C 1
ATOM 1676 O O . SER A 1 227 ? 1.974 -7.504 -18.870 1.00 79.44 227 SER A O 1
ATOM 1678 N N . HIS A 1 228 ? 0.247 -6.200 -18.254 1.00 78.88 228 HIS A N 1
ATOM 1679 C CA . HIS A 1 228 ? 0.109 -5.504 -19.530 1.00 78.88 228 HIS A CA 1
ATOM 1680 C C . HIS A 1 228 ? 1.350 -4.662 -19.840 1.00 78.88 228 HIS A C 1
ATOM 1682 O O . HIS A 1 228 ? 1.837 -4.690 -20.966 1.00 78.88 228 HIS A O 1
ATOM 1688 N N . LEU A 1 229 ? 1.891 -3.950 -18.846 1.00 80.19 229 LEU A N 1
ATOM 1689 C CA . LEU A 1 229 ? 3.097 -3.142 -19.004 1.00 80.19 229 LEU A CA 1
ATOM 1690 C C . LEU A 1 229 ? 4.307 -4.012 -19.357 1.00 80.19 229 LEU A C 1
ATOM 1692 O O . LEU A 1 229 ? 5.064 -3.663 -20.259 1.00 80.19 229 LEU A O 1
ATOM 1696 N N . LYS A 1 230 ? 4.471 -5.163 -18.692 1.00 79.44 230 LYS A N 1
ATOM 1697 C CA . LYS A 1 230 ? 5.526 -6.132 -19.021 1.00 79.44 230 LYS A CA 1
ATOM 1698 C C . LYS A 1 230 ? 5.424 -6.607 -20.471 1.00 79.44 230 LYS A C 1
ATOM 1700 O O . LYS A 1 230 ? 6.422 -6.572 -21.184 1.00 79.44 230 LYS A O 1
ATOM 1705 N N . GLU A 1 231 ? 4.237 -7.033 -20.897 1.00 83.19 231 GLU A N 1
ATOM 1706 C CA . GLU A 1 231 ? 4.022 -7.548 -22.251 1.00 83.19 231 GLU A CA 1
ATOM 1707 C C . GLU A 1 231 ? 4.245 -6.464 -23.312 1.00 83.19 231 GLU A C 1
ATOM 1709 O O . GLU A 1 231 ? 4.987 -6.681 -24.264 1.00 83.19 231 GLU A O 1
ATOM 1714 N N . ARG A 1 232 ? 3.683 -5.265 -23.119 1.00 81.69 232 ARG A N 1
ATOM 1715 C CA . ARG A 1 232 ? 3.858 -4.143 -24.054 1.00 81.69 232 ARG A CA 1
ATOM 1716 C C . ARG A 1 232 ? 5.310 -3.699 -24.160 1.00 81.69 232 ARG A C 1
ATOM 1718 O O . ARG A 1 232 ? 5.800 -3.502 -25.264 1.00 81.69 232 ARG A O 1
ATOM 1725 N N . THR A 1 233 ? 6.023 -3.614 -23.037 1.00 81.69 233 THR A N 1
ATOM 1726 C CA . THR A 1 233 ? 7.452 -3.261 -23.039 1.00 81.69 233 THR A CA 1
ATOM 1727 C C . THR A 1 233 ? 8.263 -4.320 -23.785 1.00 81.69 233 THR A C 1
ATOM 1729 O O . THR A 1 233 ? 9.136 -3.989 -24.584 1.00 81.69 233 THR A O 1
ATOM 1732 N N . HIS A 1 234 ? 7.954 -5.603 -23.573 1.00 84.56 234 HIS A N 1
ATOM 1733 C CA . HIS A 1 234 ? 8.607 -6.696 -24.286 1.00 84.56 234 HIS A CA 1
ATOM 1734 C C . HIS A 1 234 ? 8.340 -6.641 -25.798 1.00 84.56 234 HIS A C 1
ATOM 1736 O O . HIS A 1 234 ? 9.276 -6.725 -26.590 1.00 84.56 234 HIS A O 1
ATOM 1742 N N . GLN A 1 235 ? 7.089 -6.425 -26.208 1.00 86.69 235 GLN A N 1
ATOM 1743 C CA . GLN A 1 235 ? 6.721 -6.281 -27.619 1.00 86.69 235 GLN A CA 1
ATOM 1744 C C . GLN A 1 235 ? 7.360 -5.048 -28.267 1.00 86.69 235 GLN A C 1
ATOM 1746 O O . GLN A 1 235 ? 7.860 -5.140 -29.390 1.00 86.69 235 GLN A O 1
ATOM 1751 N N . ALA A 1 236 ? 7.399 -3.915 -27.562 1.00 86.88 236 ALA A N 1
ATOM 1752 C CA . ALA A 1 236 ? 8.062 -2.705 -28.029 1.00 86.88 236 ALA A CA 1
ATOM 1753 C C . ALA A 1 236 ? 9.555 -2.960 -28.278 1.00 86.88 236 ALA A C 1
ATOM 1755 O O . ALA A 1 236 ? 10.067 -2.596 -29.336 1.00 86.88 236 ALA A O 1
ATOM 1756 N N . LEU A 1 237 ? 10.237 -3.670 -27.373 1.00 87.00 237 LEU A N 1
ATOM 1757 C CA . LEU A 1 237 ? 11.644 -4.034 -27.553 1.00 87.00 237 LEU A CA 1
ATOM 1758 C C . LEU A 1 237 ? 11.889 -4.920 -28.764 1.00 87.00 237 LEU A C 1
ATOM 1760 O O . LEU A 1 237 ? 12.769 -4.615 -29.567 1.00 87.00 237 LEU A O 1
ATOM 1764 N N . LEU A 1 238 ? 11.085 -5.971 -28.928 1.00 88.94 238 LEU A N 1
ATOM 1765 C CA . LEU A 1 238 ? 11.180 -6.855 -30.088 1.00 88.94 238 LEU A CA 1
ATOM 1766 C C . LEU A 1 238 ? 10.943 -6.089 -31.394 1.00 88.94 238 LEU A C 1
ATOM 1768 O O . LEU A 1 238 ? 11.638 -6.311 -32.382 1.00 88.94 238 LEU A O 1
ATOM 1772 N N . ASN A 1 239 ? 10.002 -5.144 -31.402 1.00 90.25 239 ASN A N 1
ATOM 1773 C CA . ASN A 1 239 ? 9.741 -4.306 -32.568 1.00 90.25 239 ASN A CA 1
ATOM 1774 C C . ASN A 1 239 ? 10.922 -3.367 -32.883 1.00 90.25 239 ASN A C 1
ATOM 1776 O O . ASN A 1 239 ? 11.264 -3.159 -34.052 1.00 90.25 239 ASN A O 1
ATOM 1780 N N . ARG A 1 240 ? 11.585 -2.814 -31.857 1.00 90.62 240 ARG A N 1
ATOM 1781 C CA . ARG A 1 240 ? 12.798 -1.995 -32.032 1.00 90.62 240 ARG A CA 1
ATOM 1782 C C . ARG A 1 240 ? 13.967 -2.818 -32.554 1.00 90.62 240 ARG A C 1
ATOM 1784 O O . ARG A 1 240 ? 14.625 -2.388 -33.498 1.00 90.62 240 ARG A O 1
ATOM 1791 N N . GLU A 1 241 ? 14.168 -4.007 -32.005 1.00 91.12 241 GLU A N 1
ATOM 1792 C CA . GLU A 1 241 ? 15.186 -4.947 -32.464 1.00 91.12 241 GLU A CA 1
ATOM 1793 C C . GLU A 1 241 ? 14.962 -5.363 -33.921 1.00 91.12 241 GLU A C 1
ATOM 1795 O O . GLU A 1 241 ? 15.882 -5.293 -34.731 1.00 91.12 241 GLU A O 1
ATOM 1800 N N . GLU A 1 242 ? 13.726 -5.695 -34.290 1.00 91.81 242 GLU A N 1
ATOM 1801 C CA . GLU A 1 242 ? 13.356 -6.022 -35.667 1.00 91.81 242 GLU A CA 1
ATOM 1802 C C . GLU A 1 242 ? 13.584 -4.837 -36.618 1.00 91.81 242 GLU A C 1
ATOM 1804 O O . GLU A 1 242 ? 14.054 -5.014 -37.742 1.00 91.81 242 GLU A O 1
ATOM 1809 N N . THR A 1 243 ? 13.303 -3.609 -36.173 1.00 92.62 243 THR A N 1
ATOM 1810 C CA . THR A 1 243 ? 13.567 -2.401 -36.970 1.00 92.62 243 THR A CA 1
ATOM 1811 C C . THR A 1 243 ? 15.070 -2.203 -37.191 1.00 92.62 243 THR A C 1
ATOM 1813 O O . THR A 1 243 ? 15.496 -1.947 -38.320 1.00 92.62 243 THR A O 1
ATOM 1816 N N . ALA A 1 244 ? 15.884 -2.376 -36.147 1.00 91.50 244 ALA A N 1
ATOM 1817 C CA . ALA A 1 244 ? 17.340 -2.322 -36.248 1.00 91.50 244 ALA A CA 1
ATOM 1818 C C . ALA A 1 244 ? 17.889 -3.447 -37.140 1.00 91.50 244 ALA A C 1
ATOM 1820 O O . ALA A 1 244 ? 18.770 -3.206 -37.964 1.00 91.50 244 ALA A O 1
ATOM 1821 N N . ARG A 1 245 ? 17.322 -4.656 -37.057 1.00 90.62 245 ARG A N 1
ATOM 1822 C CA . ARG A 1 245 ? 17.682 -5.787 -37.921 1.00 90.62 245 ARG A CA 1
ATOM 1823 C C . ARG A 1 245 ? 17.393 -5.504 -39.385 1.00 90.62 245 ARG A C 1
ATOM 1825 O O . ARG A 1 245 ? 18.284 -5.668 -40.210 1.00 90.62 245 ARG A O 1
ATOM 1832 N N . ARG A 1 246 ? 16.211 -4.979 -39.714 1.00 90.38 246 ARG A N 1
ATOM 1833 C CA . ARG A 1 246 ? 15.883 -4.566 -41.090 1.00 90.38 246 ARG A CA 1
ATOM 1834 C C . ARG A 1 246 ? 16.811 -3.470 -41.604 1.00 90.38 246 ARG A C 1
ATOM 1836 O O . ARG A 1 246 ? 17.137 -3.454 -42.788 1.00 90.38 246 ARG A O 1
ATOM 1843 N N . MET A 1 247 ? 17.242 -2.549 -40.740 1.00 90.81 247 MET A N 1
ATOM 1844 C CA . MET A 1 247 ? 18.251 -1.544 -41.093 1.00 90.81 247 MET A CA 1
ATOM 1845 C C . MET A 1 247 ? 19.605 -2.199 -41.396 1.00 90.81 247 MET A C 1
ATOM 1847 O O . MET A 1 247 ? 20.188 -1.927 -42.443 1.00 90.81 247 MET A O 1
ATOM 1851 N N . ALA A 1 248 ? 20.066 -3.114 -40.541 1.00 89.00 248 ALA A N 1
ATOM 1852 C CA . ALA A 1 248 ? 21.309 -3.857 -40.744 1.00 89.00 248 ALA A CA 1
ATOM 1853 C C . ALA A 1 248 ? 21.277 -4.735 -42.012 1.00 89.00 248 ALA A C 1
ATOM 1855 O O . ALA A 1 248 ? 22.251 -4.779 -42.762 1.00 89.00 248 ALA A O 1
ATOM 1856 N N . GLU A 1 249 ? 20.150 -5.392 -42.295 1.00 87.88 249 GLU A N 1
ATOM 1857 C CA . GLU A 1 249 ? 19.923 -6.150 -43.531 1.00 87.88 249 GLU A CA 1
ATOM 1858 C C . GLU A 1 249 ? 19.998 -5.237 -44.759 1.00 87.88 249 GLU A C 1
ATOM 1860 O O . GLU A 1 249 ? 20.696 -5.550 -45.725 1.00 87.88 249 GLU A O 1
ATOM 1865 N N . ARG A 1 250 ? 19.343 -4.069 -44.702 1.00 87.06 250 ARG A N 1
ATOM 1866 C CA . ARG A 1 250 ? 19.378 -3.068 -45.777 1.00 87.06 250 ARG A CA 1
ATOM 1867 C C . ARG A 1 250 ? 20.784 -2.561 -46.071 1.00 87.06 250 ARG A C 1
ATOM 1869 O O . ARG A 1 250 ? 21.133 -2.374 -47.235 1.00 87.06 250 ARG A O 1
ATOM 1876 N N . TRP A 1 251 ? 21.598 -2.381 -45.036 1.00 86.50 251 TRP A N 1
ATOM 1877 C CA . TRP A 1 251 ? 22.984 -1.937 -45.176 1.00 86.50 251 TRP A CA 1
ATOM 1878 C C . TRP A 1 251 ? 23.895 -2.963 -45.850 1.00 86.50 251 TRP A C 1
ATOM 1880 O O . TRP A 1 251 ? 24.992 -2.602 -46.265 1.00 86.50 251 TRP A O 1
ATOM 1890 N N . ASN A 1 252 ? 23.436 -4.208 -46.004 1.00 80.00 252 ASN A N 1
ATOM 1891 C CA . ASN A 1 252 ? 24.202 -5.308 -46.583 1.00 80.00 252 ASN A CA 1
ATOM 1892 C C . ASN A 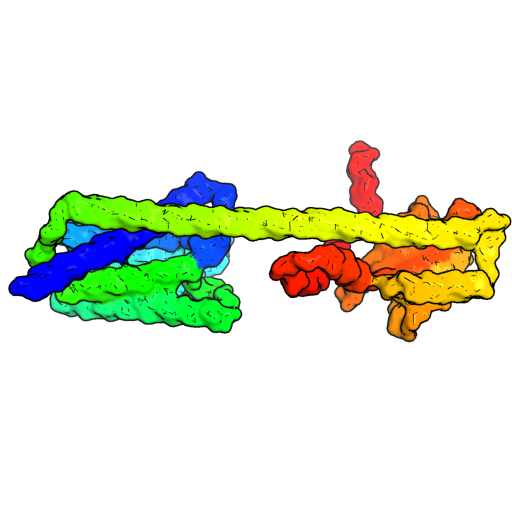1 252 ? 23.493 -5.993 -47.774 1.00 80.00 252 ASN A C 1
ATOM 1894 O O . ASN A 1 252 ? 23.816 -7.131 -48.119 1.00 80.00 252 ASN A O 1
ATOM 1898 N N . LEU A 1 253 ? 22.532 -5.316 -48.424 1.00 72.38 253 LEU A N 1
ATOM 1899 C CA . LEU A 1 253 ? 21.706 -5.891 -49.504 1.00 72.38 253 LEU A CA 1
ATOM 1900 C C . LEU A 1 253 ? 22.506 -6.435 -50.697 1.00 72.38 253 LEU A C 1
ATOM 1902 O O . LEU A 1 253 ? 22.048 -7.360 -51.360 1.00 72.38 253 LEU A O 1
ATOM 1906 N N . ASN A 1 254 ? 23.698 -5.891 -50.954 1.00 62.97 254 ASN A N 1
ATOM 1907 C CA . ASN A 1 254 ? 24.517 -6.240 -52.120 1.00 62.97 254 ASN A CA 1
ATOM 1908 C C . ASN A 1 254 ? 25.863 -6.895 -51.754 1.00 62.97 254 ASN A C 1
ATOM 1910 O O . ASN A 1 254 ? 26.737 -7.002 -52.611 1.00 62.97 254 ASN A O 1
ATOM 1914 N N . GLY A 1 255 ? 26.071 -7.285 -50.489 1.00 65.06 255 GLY A N 1
ATOM 1915 C CA . GLY A 1 255 ? 27.364 -7.799 -50.011 1.00 65.06 255 GLY A CA 1
ATOM 1916 C C . GLY A 1 255 ? 28.484 -6.748 -49.960 1.00 65.06 255 GLY A C 1
ATOM 1917 O O . GLY A 1 255 ? 29.642 -7.088 -49.733 1.00 65.06 255 GLY A O 1
ATOM 1918 N N . SER A 1 256 ? 28.150 -5.475 -50.185 1.00 74.00 256 SER A N 1
ATOM 1919 C CA . SER A 1 256 ? 29.041 -4.325 -50.046 1.00 74.00 256 SER A CA 1
ATOM 1920 C C . SER A 1 256 ? 28.732 -3.574 -48.756 1.00 74.00 256 SER A C 1
ATOM 1922 O O . SER A 1 256 ? 27.560 -3.361 -48.445 1.00 74.00 256 SER A O 1
ATOM 1924 N N . LEU A 1 257 ? 29.771 -3.109 -48.060 1.00 81.06 257 LEU A N 1
ATOM 1925 C CA . LEU A 1 257 ? 29.620 -2.227 -46.902 1.00 81.06 257 LEU A CA 1
ATOM 1926 C C . LEU A 1 257 ? 28.910 -0.913 -47.290 1.00 81.06 257 LEU A C 1
ATOM 1928 O O . LEU A 1 257 ? 29.080 -0.434 -48.419 1.00 81.06 257 LEU A O 1
ATOM 1932 N N . PRO A 1 258 ? 28.117 -0.321 -46.380 1.00 84.50 258 PRO A N 1
ATOM 1933 C CA . PRO A 1 258 ? 27.362 0.896 -46.655 1.00 84.50 258 PRO A CA 1
ATOM 1934 C C . PRO A 1 258 ? 28.293 2.092 -46.904 1.00 84.50 258 PRO A C 1
ATOM 1936 O O . PRO A 1 258 ? 29.295 2.280 -46.216 1.00 84.50 258 PRO A O 1
ATOM 1939 N N . THR A 1 259 ? 27.955 2.946 -47.876 1.00 86.81 259 THR A N 1
ATOM 1940 C CA . THR A 1 259 ? 28.698 4.195 -48.101 1.00 86.81 259 THR A CA 1
ATOM 1941 C C . THR A 1 259 ? 28.361 5.223 -47.023 1.00 86.81 259 THR A C 1
ATOM 1943 O O . THR A 1 259 ? 27.258 5.243 -46.474 1.00 86.81 259 THR A O 1
ATOM 1946 N N . ARG A 1 260 ? 29.290 6.145 -46.743 1.00 86.50 260 ARG A N 1
ATOM 1947 C CA . ARG A 1 260 ? 29.084 7.202 -45.738 1.00 86.50 260 ARG A CA 1
ATOM 1948 C C . ARG A 1 260 ? 27.850 8.069 -46.016 1.00 86.50 260 ARG A C 1
ATOM 1950 O O . ARG A 1 260 ? 27.160 8.462 -45.084 1.00 86.50 260 ARG A O 1
ATOM 1957 N N . GLU A 1 261 ? 27.562 8.347 -47.284 1.00 87.31 261 GLU A N 1
ATOM 1958 C CA . GLU A 1 261 ? 26.375 9.107 -47.700 1.00 87.31 261 GLU A CA 1
ATOM 1959 C C . GLU A 1 261 ? 25.077 8.365 -47.353 1.00 87.31 261 GLU A C 1
ATOM 1961 O O . GLU A 1 261 ? 24.143 8.968 -46.823 1.00 87.31 261 GLU A O 1
ATOM 1966 N N . MET A 1 262 ? 25.048 7.044 -47.567 1.00 87.12 262 MET A N 1
ATOM 1967 C CA . MET A 1 262 ? 23.913 6.194 -47.208 1.00 87.12 262 MET A CA 1
ATOM 1968 C C . MET A 1 262 ? 23.717 6.127 -45.688 1.00 87.12 262 MET A C 1
ATOM 1970 O O . MET A 1 262 ? 22.590 6.270 -45.215 1.00 87.12 262 MET A O 1
ATOM 1974 N N . LEU A 1 263 ? 24.809 5.980 -44.925 1.00 89.50 263 LEU A N 1
ATOM 1975 C CA . LEU A 1 263 ? 24.783 5.982 -43.457 1.00 89.50 263 LEU A CA 1
ATOM 1976 C C . LEU A 1 263 ? 24.176 7.282 -42.903 1.00 89.50 263 LEU A C 1
ATOM 1978 O O . LEU A 1 263 ? 23.259 7.232 -42.084 1.00 89.50 263 LEU A O 1
ATOM 1982 N N . GLU A 1 264 ? 24.627 8.448 -43.383 1.00 90.50 264 GLU A N 1
ATOM 1983 C CA . GLU A 1 264 ? 24.104 9.752 -42.942 1.00 90.50 264 GLU A CA 1
ATOM 1984 C C . GLU A 1 264 ? 22.625 9.946 -43.314 1.00 90.50 264 GLU A C 1
ATOM 1986 O O . GLU A 1 264 ? 21.822 10.407 -42.492 1.00 90.50 264 GLU A O 1
ATOM 1991 N N . GLN A 1 265 ? 22.233 9.582 -44.539 1.00 90.56 265 GLN A N 1
ATOM 1992 C CA . GLN A 1 265 ? 20.852 9.744 -44.999 1.00 90.56 265 GLN A CA 1
ATOM 1993 C C . GLN A 1 265 ? 19.880 8.827 -44.242 1.00 90.56 265 GLN A C 1
ATOM 1995 O O . GLN A 1 265 ? 18.800 9.264 -43.831 1.00 90.56 265 GLN A O 1
ATOM 2000 N N . GLU A 1 266 ? 20.241 7.562 -44.035 1.00 90.56 266 GLU A N 1
ATOM 2001 C CA . GLU A 1 266 ? 19.376 6.634 -43.313 1.00 90.56 266 GLU A CA 1
ATOM 2002 C C . GLU A 1 266 ? 19.301 6.981 -41.831 1.00 90.56 266 GLU A C 1
ATOM 2004 O O . GLU A 1 266 ? 18.203 7.097 -41.287 1.00 90.56 266 GLU A O 1
ATOM 2009 N N . ALA A 1 267 ? 20.437 7.224 -41.179 1.00 91.44 267 ALA A N 1
ATOM 2010 C CA . ALA A 1 267 ? 20.443 7.541 -39.759 1.00 91.44 267 ALA A CA 1
ATOM 2011 C C . ALA A 1 267 ? 19.702 8.835 -39.434 1.00 91.44 267 ALA A C 1
ATOM 2013 O O . ALA A 1 267 ? 18.990 8.886 -38.436 1.00 91.44 267 ALA A O 1
ATOM 2014 N N . SER A 1 268 ? 19.810 9.866 -40.278 1.00 92.31 268 SER A N 1
ATOM 2015 C CA . SER A 1 268 ? 19.025 11.093 -40.097 1.00 92.31 268 SER A CA 1
ATOM 2016 C C . SER A 1 268 ? 17.519 10.854 -40.226 1.00 92.31 268 SER A C 1
ATOM 2018 O O . SER A 1 268 ? 16.744 11.504 -39.527 1.00 92.31 268 SER A O 1
ATOM 2020 N N . SER A 1 269 ? 17.096 9.900 -41.060 1.00 92.44 269 SER A N 1
ATOM 2021 C CA . SER A 1 269 ? 15.686 9.521 -41.189 1.00 92.44 269 SER A CA 1
ATOM 2022 C C . SER A 1 269 ? 15.196 8.763 -39.951 1.00 92.44 269 SER A C 1
ATOM 2024 O O . SER A 1 269 ? 14.221 9.181 -39.335 1.00 92.44 269 SER A O 1
ATOM 2026 N N . TYR A 1 270 ? 15.920 7.732 -39.502 1.00 93.12 270 TYR A N 1
ATOM 2027 C CA . TYR A 1 270 ? 15.551 6.981 -38.294 1.00 93.12 270 TYR A CA 1
ATOM 2028 C C . TYR A 1 270 ? 15.587 7.842 -37.025 1.00 93.12 270 TYR A C 1
ATOM 2030 O O . TYR A 1 270 ? 14.650 7.799 -36.234 1.00 93.12 270 TYR A O 1
ATOM 2038 N N . LEU A 1 271 ? 16.615 8.681 -36.851 1.00 93.62 271 LEU A N 1
ATOM 2039 C CA . LEU A 1 271 ? 16.693 9.618 -35.725 1.00 93.62 271 LEU A CA 1
ATOM 2040 C C . LEU A 1 271 ? 15.600 10.690 -35.784 1.00 93.62 271 LEU A C 1
ATOM 2042 O O . LEU A 1 271 ? 15.272 11.278 -34.764 1.00 93.62 271 LEU A O 1
ATOM 2046 N N . ARG A 1 272 ? 15.013 10.991 -36.940 1.00 92.94 272 ARG A N 1
ATOM 2047 C CA . ARG A 1 272 ? 13.860 11.896 -36.996 1.00 92.94 272 ARG A CA 1
ATOM 2048 C C . ARG A 1 272 ? 12.571 11.172 -36.613 1.00 92.94 272 ARG A C 1
ATOM 2050 O O . ARG A 1 272 ? 11.782 11.728 -35.855 1.00 92.94 272 ARG A O 1
ATOM 2057 N N . ASP A 1 273 ? 12.389 9.955 -37.116 1.00 91.94 273 ASP A N 1
ATOM 2058 C CA . ASP A 1 273 ? 11.102 9.258 -37.090 1.00 91.94 273 ASP A CA 1
ATOM 2059 C C . ASP A 1 273 ? 10.909 8.395 -35.820 1.00 91.94 273 ASP A C 1
ATOM 2061 O O . ASP A 1 273 ? 9.776 8.106 -35.440 1.00 91.94 273 ASP A O 1
ATOM 2065 N N . ILE A 1 274 ? 11.993 8.020 -35.127 1.00 91.69 274 ILE A N 1
ATOM 2066 C CA . ILE A 1 274 ? 11.974 7.217 -33.891 1.00 91.69 274 ILE A CA 1
ATOM 2067 C C . ILE A 1 274 ? 12.446 8.086 -32.708 1.00 91.69 274 ILE A C 1
ATOM 2069 O O . ILE A 1 274 ? 13.653 8.279 -32.551 1.00 91.69 274 ILE A O 1
ATOM 2073 N N . PRO A 1 275 ? 11.539 8.652 -31.886 1.00 90.19 275 PRO A N 1
ATOM 2074 C CA . PRO A 1 275 ? 11.875 9.646 -30.856 1.00 90.19 275 PRO A CA 1
ATOM 2075 C C . PRO A 1 275 ? 12.755 9.102 -29.721 1.00 90.19 275 PRO A C 1
ATOM 2077 O O . PRO A 1 275 ? 13.622 9.814 -29.218 1.00 90.19 275 PRO A O 1
ATOM 2080 N N . ASP A 1 276 ? 12.555 7.840 -29.353 1.00 91.81 276 ASP A N 1
ATOM 2081 C CA . ASP A 1 276 ? 13.305 7.084 -28.349 1.00 91.81 276 ASP A CA 1
ATOM 2082 C C . ASP A 1 276 ? 14.709 6.674 -28.826 1.00 91.81 276 ASP A C 1
ATOM 2084 O O . ASP A 1 276 ? 15.556 6.350 -27.999 1.00 91.81 276 ASP A O 1
ATOM 2088 N N . LEU A 1 277 ? 15.006 6.756 -30.128 1.00 94.06 277 LEU A N 1
ATOM 2089 C CA . LEU A 1 277 ? 16.351 6.543 -30.666 1.00 94.06 277 LEU A CA 1
ATOM 2090 C C . LEU A 1 277 ? 17.195 7.816 -30.501 1.00 94.06 277 LEU A C 1
ATOM 2092 O O . LEU A 1 277 ? 16.879 8.881 -31.050 1.00 94.06 277 LEU A O 1
ATOM 2096 N N . GLN A 1 278 ? 18.287 7.694 -29.746 1.00 94.44 278 GLN A N 1
ATOM 2097 C CA . GLN A 1 278 ? 19.175 8.799 -29.382 1.00 94.44 278 GLN A CA 1
ATOM 2098 C C . GLN A 1 278 ? 20.434 8.854 -30.242 1.00 94.44 278 GLN A C 1
ATOM 2100 O O . GLN A 1 278 ? 20.882 9.944 -30.612 1.00 94.44 278 GLN A O 1
ATOM 2105 N N . ALA A 1 279 ? 21.002 7.698 -30.582 1.00 94.56 279 ALA A N 1
ATOM 2106 C CA . ALA A 1 279 ? 22.187 7.617 -31.423 1.00 94.56 279 ALA A CA 1
ATOM 2107 C C . ALA A 1 279 ? 22.288 6.284 -32.165 1.00 94.56 279 ALA A C 1
ATOM 2109 O O . ALA A 1 279 ? 21.698 5.281 -31.770 1.00 94.56 279 ALA A O 1
ATOM 2110 N N . ILE A 1 280 ? 23.048 6.304 -33.254 1.00 94.56 280 ILE A N 1
ATOM 2111 C CA . ILE A 1 280 ? 23.357 5.167 -34.111 1.00 94.56 280 ILE A CA 1
ATOM 2112 C C . ILE A 1 280 ? 24.867 5.157 -34.342 1.00 94.56 280 ILE A C 1
ATOM 2114 O O . ILE A 1 280 ? 25.451 6.191 -34.672 1.00 94.56 280 ILE A O 1
ATOM 2118 N N . ALA A 1 281 ? 25.490 3.994 -34.213 1.00 92.56 281 ALA A N 1
ATOM 2119 C CA . ALA A 1 281 ? 26.874 3.751 -34.587 1.00 92.56 281 ALA A CA 1
ATOM 2120 C C . ALA A 1 281 ? 26.988 2.540 -35.512 1.00 92.56 281 ALA A C 1
ATOM 2122 O O . ALA A 1 281 ? 26.199 1.600 -35.448 1.00 92.56 281 ALA A O 1
ATOM 2123 N N . PHE A 1 282 ? 28.002 2.572 -36.364 1.00 90.94 282 PHE A N 1
ATOM 2124 C CA . PHE A 1 282 ? 28.422 1.469 -37.206 1.00 90.94 282 PHE A CA 1
ATOM 2125 C C . PHE A 1 282 ? 29.860 1.111 -36.843 1.00 90.94 282 PHE A C 1
ATOM 2127 O O . PHE A 1 282 ? 30.756 1.951 -36.943 1.00 90.94 282 PHE A O 1
ATOM 2134 N N . LEU A 1 283 ? 30.052 -0.122 -36.383 1.00 87.25 283 LEU A N 1
ATOM 2135 C CA . LEU A 1 283 ? 31.347 -0.683 -36.026 1.00 87.25 283 LEU A CA 1
ATOM 2136 C C . LEU A 1 283 ? 31.903 -1.488 -37.199 1.00 87.25 283 LEU A C 1
ATOM 2138 O O . LEU A 1 283 ? 31.280 -2.463 -37.625 1.00 87.25 283 LEU A O 1
ATOM 2142 N N . GLU A 1 284 ? 33.086 -1.099 -37.668 1.00 80.31 284 GLU A N 1
ATOM 2143 C CA . GLU A 1 284 ? 33.893 -1.885 -38.604 1.00 80.31 284 GLU A CA 1
ATOM 2144 C C . GLU A 1 284 ? 34.767 -2.919 -37.872 1.00 80.31 284 GLU A C 1
ATOM 2146 O O . GLU A 1 284 ? 35.063 -2.791 -36.675 1.00 80.31 284 GLU A O 1
ATOM 2151 N N . GLU A 1 285 ? 35.197 -3.946 -38.612 1.00 70.75 285 GLU A N 1
ATOM 2152 C CA . GLU A 1 285 ? 36.055 -5.025 -38.114 1.00 70.75 285 GLU A CA 1
ATOM 2153 C C . GLU A 1 285 ? 37.305 -4.460 -37.405 1.00 70.75 285 GLU A C 1
ATOM 2155 O O . GLU A 1 285 ? 38.071 -3.664 -37.952 1.00 70.75 285 GLU A O 1
ATOM 2160 N N . GLY A 1 286 ? 37.504 -4.852 -36.141 1.00 63.94 286 GLY A N 1
ATOM 2161 C CA . GLY A 1 286 ? 38.643 -4.410 -35.326 1.00 63.94 286 GLY A CA 1
ATOM 2162 C C . GLY A 1 286 ? 38.473 -3.079 -34.577 1.00 63.94 286 GLY A C 1
ATOM 2163 O O . GLY A 1 286 ? 39.473 -2.557 -34.088 1.00 63.94 286 GLY A O 1
ATOM 2164 N N . GLN A 1 287 ? 37.249 -2.535 -34.466 1.00 62.41 287 GLN A N 1
ATOM 2165 C CA . GLN A 1 287 ? 36.875 -1.373 -33.623 1.00 62.41 287 GLN A CA 1
ATOM 2166 C C . GLN A 1 287 ? 37.632 -0.053 -33.895 1.00 62.41 287 GLN A C 1
ATOM 2168 O O . GLN A 1 287 ? 37.491 0.914 -33.148 1.00 62.41 287 GLN A O 1
ATOM 2173 N N . ARG A 1 288 ? 38.439 0.035 -34.959 1.00 54.62 288 ARG A N 1
ATOM 2174 C CA . ARG A 1 288 ? 39.305 1.203 -35.212 1.00 54.62 288 ARG A CA 1
ATOM 2175 C C . ARG A 1 288 ? 38.619 2.365 -35.917 1.00 54.62 288 ARG A C 1
ATOM 2177 O O . ARG A 1 288 ? 39.133 3.479 -35.865 1.00 54.62 288 ARG A O 1
ATOM 2184 N N . ASN A 1 289 ? 37.494 2.118 -36.576 1.00 61.78 289 ASN A N 1
ATOM 2185 C CA . ASN A 1 289 ? 36.766 3.128 -37.323 1.00 61.78 289 ASN A CA 1
ATOM 2186 C C . ASN A 1 289 ? 35.275 2.971 -37.023 1.00 61.78 289 ASN A C 1
ATOM 2188 O O . ASN A 1 289 ? 34.652 1.976 -37.389 1.00 61.78 289 ASN A O 1
ATOM 2192 N N . VAL A 1 290 ? 34.735 3.931 -36.274 1.00 78.25 290 VAL A N 1
ATOM 2193 C CA . VAL A 1 290 ? 33.333 3.936 -35.855 1.00 78.25 290 VAL A CA 1
ATOM 2194 C C . VAL A 1 290 ? 32.667 5.132 -36.505 1.00 78.25 290 VAL A C 1
ATOM 2196 O O . VAL A 1 290 ? 32.946 6.281 -36.153 1.00 78.25 290 VAL A O 1
ATOM 2199 N N . TRP A 1 291 ? 31.787 4.875 -37.468 1.00 90.75 291 TRP A N 1
ATOM 2200 C CA . TRP A 1 291 ? 30.880 5.917 -37.928 1.00 90.75 291 TRP A CA 1
ATOM 2201 C C . TRP A 1 291 ? 29.757 6.059 -36.898 1.00 90.75 291 TRP A C 1
ATOM 2203 O O . TRP A 1 291 ? 29.245 5.062 -36.394 1.00 90.75 291 TRP A O 1
ATOM 2213 N N . ARG A 1 292 ? 29.381 7.291 -36.549 1.00 91.88 292 ARG A N 1
ATOM 2214 C CA . ARG A 1 292 ? 28.396 7.561 -35.497 1.00 91.88 292 ARG A CA 1
ATOM 2215 C C . ARG A 1 292 ? 27.587 8.815 -35.784 1.00 91.88 292 ARG A C 1
ATOM 2217 O O . ARG A 1 292 ? 28.116 9.809 -36.283 1.00 91.88 292 ARG A O 1
ATOM 2224 N N . ARG A 1 293 ? 26.313 8.783 -35.409 1.00 93.50 293 ARG A N 1
ATOM 2225 C CA . ARG A 1 293 ? 25.371 9.897 -35.516 1.00 93.50 293 ARG A CA 1
ATOM 2226 C C . ARG A 1 293 ? 24.443 9.897 -34.312 1.00 93.50 293 ARG A C 1
ATOM 2228 O O . ARG A 1 293 ? 23.910 8.859 -33.947 1.00 93.50 293 ARG A O 1
ATOM 2235 N N . ALA A 1 294 ? 24.198 11.067 -33.736 1.00 94.12 294 ALA A N 1
ATOM 2236 C CA . ALA A 1 294 ? 23.268 11.224 -32.624 1.00 94.12 294 ALA A CA 1
ATOM 2237 C C . ALA A 1 294 ? 22.262 12.346 -32.884 1.00 94.12 294 ALA A C 1
ATOM 2239 O O . ALA A 1 294 ? 22.496 13.231 -33.714 1.00 94.12 294 ALA A O 1
ATOM 2240 N N . ARG A 1 295 ? 21.150 12.315 -32.146 1.00 91.69 295 ARG A N 1
ATOM 2241 C CA . ARG A 1 295 ? 20.132 13.372 -32.127 1.00 91.69 295 ARG A CA 1
ATOM 2242 C C . ARG A 1 295 ? 20.670 14.666 -31.513 1.00 91.69 295 ARG A C 1
ATOM 2244 O O . ARG A 1 295 ? 20.311 15.751 -31.963 1.00 91.69 295 ARG A O 1
ATOM 2251 N N . GLY A 1 296 ? 21.532 14.557 -30.503 1.00 91.50 296 GLY A N 1
ATOM 2252 C CA . GLY A 1 296 ? 22.113 15.700 -29.806 1.00 91.50 296 GLY A CA 1
ATOM 2253 C C . GLY A 1 296 ? 23.514 15.425 -29.253 1.00 91.50 296 GLY A C 1
ATOM 2254 O O . GLY A 1 296 ? 23.958 14.275 -29.242 1.00 91.50 296 GLY A O 1
ATOM 2255 N N . PRO A 1 297 ? 24.217 16.471 -28.778 1.00 90.62 297 PRO A N 1
ATOM 2256 C CA . PRO A 1 297 ? 25.590 16.349 -28.288 1.00 90.62 297 PRO A CA 1
ATOM 2257 C C . PRO A 1 297 ? 25.726 15.428 -27.070 1.00 90.62 297 PRO A C 1
ATOM 2259 O O . PRO A 1 297 ? 26.705 14.700 -26.971 1.00 90.62 297 PRO A O 1
ATOM 2262 N N . SER A 1 298 ? 24.740 15.424 -26.168 1.00 89.81 298 SER A N 1
ATOM 2263 C CA . SER A 1 298 ? 24.744 14.581 -24.964 1.00 89.81 298 SER A CA 1
ATOM 2264 C C . SER A 1 298 ? 24.701 13.090 -25.295 1.00 89.81 298 SER A C 1
ATOM 2266 O O . SER A 1 298 ? 25.500 12.327 -24.769 1.00 89.81 298 SER A O 1
ATOM 2268 N N . ALA A 1 299 ? 23.817 12.685 -26.208 1.00 89.81 299 ALA A N 1
ATOM 2269 C CA . ALA A 1 299 ? 23.710 11.300 -26.659 1.00 89.81 299 ALA A CA 1
ATOM 2270 C C . ALA A 1 299 ? 24.976 10.826 -27.391 1.00 89.81 299 ALA A C 1
ATOM 2272 O O . ALA A 1 299 ? 25.352 9.664 -27.274 1.00 89.81 299 ALA A O 1
ATOM 2273 N N . LEU A 1 300 ? 25.645 11.725 -28.124 1.00 91.69 300 LEU A N 1
ATOM 2274 C CA . LEU A 1 300 ? 26.915 11.412 -28.781 1.00 91.69 300 LEU A CA 1
ATOM 2275 C C . LEU A 1 300 ? 28.049 11.215 -27.770 1.00 91.69 300 LEU A C 1
ATOM 2277 O O . LEU A 1 300 ? 28.806 10.263 -27.896 1.00 91.69 300 LEU A O 1
ATOM 2281 N N . LEU A 1 301 ? 28.153 12.098 -26.773 1.00 91.50 301 LEU A N 1
ATOM 2282 C CA . LEU A 1 301 ? 29.148 11.970 -25.705 1.00 91.50 301 LEU A CA 1
ATOM 2283 C C . LEU A 1 301 ? 28.932 10.688 -24.904 1.00 91.50 301 LEU A C 1
ATOM 2285 O O . LEU A 1 301 ? 29.883 9.956 -24.667 1.00 91.50 301 LEU A O 1
ATOM 2289 N N . TRP A 1 302 ? 27.679 10.379 -24.564 1.00 91.31 302 TRP A N 1
ATOM 2290 C CA . TRP A 1 302 ? 27.358 9.143 -23.861 1.00 91.31 302 TRP A CA 1
ATOM 2291 C C . TRP A 1 302 ? 27.726 7.908 -24.693 1.00 91.31 302 TRP A C 1
ATOM 2293 O O . TRP A 1 302 ? 28.340 6.991 -24.165 1.00 91.31 302 TRP A O 1
ATOM 2303 N N . LEU A 1 303 ? 27.429 7.893 -26.002 1.00 90.19 303 LEU A N 1
ATOM 2304 C CA . LEU A 1 303 ? 27.872 6.816 -26.898 1.00 90.19 303 LEU A CA 1
ATOM 2305 C C . LEU A 1 303 ? 29.387 6.621 -26.851 1.00 90.19 303 LEU A C 1
ATOM 2307 O O . LEU A 1 303 ? 29.858 5.490 -26.781 1.00 90.19 303 LEU A O 1
ATOM 2311 N N . ASP A 1 304 ? 30.134 7.719 -26.905 1.00 89.94 304 ASP A N 1
ATOM 2312 C CA . ASP A 1 304 ? 31.591 7.684 -26.902 1.00 89.94 304 ASP A CA 1
ATOM 2313 C C . ASP A 1 304 ? 32.134 7.155 -25.572 1.00 89.94 304 ASP A C 1
ATOM 2315 O O . ASP A 1 304 ? 33.025 6.308 -25.588 1.00 89.94 304 ASP A O 1
ATOM 2319 N N . ASP A 1 305 ? 31.553 7.567 -24.445 1.00 90.25 305 ASP A N 1
ATOM 2320 C CA . ASP A 1 305 ? 31.909 7.046 -23.124 1.00 90.25 305 ASP A CA 1
ATOM 2321 C C . ASP A 1 305 ? 31.654 5.534 -23.034 1.00 90.25 305 ASP A C 1
ATOM 2323 O O . ASP A 1 305 ? 32.516 4.788 -22.572 1.00 90.25 305 ASP A O 1
ATOM 2327 N N . GLN A 1 306 ? 30.518 5.050 -23.550 1.00 88.62 306 GLN A N 1
ATOM 2328 C CA . GLN A 1 306 ? 30.208 3.616 -23.561 1.00 88.62 306 GLN A CA 1
ATOM 2329 C C . GLN A 1 306 ? 31.114 2.820 -24.506 1.00 88.62 306 GLN A C 1
ATOM 2331 O O . GLN A 1 306 ? 31.479 1.690 -24.206 1.00 88.62 306 GLN A O 1
ATOM 2336 N N . LEU A 1 307 ? 31.529 3.388 -25.638 1.00 87.00 307 LEU A N 1
ATOM 2337 C CA . LEU A 1 307 ? 32.487 2.738 -26.539 1.00 87.00 307 LEU A CA 1
ATOM 2338 C C . LEU A 1 307 ? 33.921 2.718 -25.984 1.00 87.00 307 LEU A C 1
ATOM 2340 O O . LEU A 1 307 ? 34.776 2.035 -26.544 1.00 87.00 307 LEU A O 1
ATOM 2344 N N . LEU A 1 308 ? 34.194 3.448 -24.900 1.00 87.69 308 LEU A N 1
ATOM 2345 C CA . LEU A 1 308 ? 35.462 3.416 -24.170 1.00 87.69 308 LEU A CA 1
ATOM 2346 C C . LEU A 1 308 ? 35.376 2.608 -22.865 1.00 87.69 308 LEU A C 1
ATOM 2348 O O . LEU A 1 308 ? 36.417 2.237 -22.319 1.00 87.69 308 LEU A O 1
ATOM 2352 N N . ASP A 1 309 ? 34.169 2.321 -22.371 1.00 87.75 309 ASP A N 1
ATOM 2353 C CA . ASP A 1 309 ? 33.948 1.544 -21.153 1.00 87.75 309 ASP A CA 1
ATOM 2354 C C . ASP A 1 309 ? 34.327 0.061 -21.363 1.00 87.75 309 ASP A C 1
ATOM 2356 O O . ASP A 1 309 ? 33.732 -0.626 -22.204 1.00 87.75 309 ASP A O 1
ATOM 2360 N N . PRO A 1 310 ? 35.270 -0.489 -20.570 1.00 85.81 310 PRO A N 1
ATOM 2361 C CA . PRO A 1 310 ? 35.637 -1.899 -20.632 1.00 85.81 310 PRO A CA 1
ATOM 2362 C C . PRO A 1 310 ? 34.452 -2.862 -20.501 1.00 85.81 310 PRO A C 1
ATOM 2364 O O . PRO A 1 310 ? 34.472 -3.930 -21.114 1.00 85.81 310 PRO A O 1
ATOM 2367 N N . LYS A 1 311 ? 33.417 -2.515 -19.720 1.00 86.94 311 LYS A N 1
ATOM 2368 C CA . LYS A 1 311 ? 32.243 -3.382 -19.531 1.00 86.94 311 LYS A CA 1
ATOM 2369 C C . LYS A 1 311 ? 31.414 -3.479 -20.811 1.00 86.94 311 LYS A C 1
ATOM 2371 O O . LYS A 1 311 ? 31.049 -4.581 -21.223 1.00 86.94 311 LYS A O 1
ATOM 2376 N N . ALA A 1 312 ? 31.134 -2.345 -21.444 1.00 86.62 312 ALA A N 1
ATOM 2377 C CA . ALA A 1 312 ? 30.401 -2.296 -22.702 1.00 86.62 312 ALA A CA 1
ATOM 2378 C C . ALA A 1 312 ? 31.197 -2.927 -23.855 1.00 86.62 312 ALA A C 1
ATOM 2380 O O . ALA A 1 312 ? 30.623 -3.662 -24.659 1.00 86.62 312 ALA A O 1
ATOM 2381 N N . LEU A 1 313 ? 32.520 -2.735 -23.895 1.00 85.81 313 LEU A N 1
ATOM 2382 C CA . LEU A 1 313 ? 33.398 -3.392 -24.867 1.00 85.81 313 LEU A CA 1
ATOM 2383 C C . LEU A 1 313 ? 33.424 -4.917 -24.702 1.00 85.81 313 LEU A C 1
ATOM 2385 O O . LEU A 1 313 ? 33.229 -5.633 -25.684 1.00 85.81 313 LEU A O 1
ATOM 2389 N N . ALA A 1 314 ? 33.586 -5.424 -23.476 1.00 86.62 314 ALA A N 1
ATOM 2390 C CA . ALA A 1 314 ? 33.543 -6.861 -23.197 1.00 86.62 314 ALA A CA 1
ATOM 2391 C C . ALA A 1 314 ? 32.181 -7.476 -23.565 1.00 86.62 314 ALA A C 1
ATOM 2393 O O . ALA A 1 314 ? 32.106 -8.589 -24.089 1.00 86.62 314 ALA A O 1
ATOM 2394 N N . TRP A 1 315 ? 31.092 -6.736 -23.338 1.00 89.12 315 TRP A N 1
ATOM 2395 C CA . TRP A 1 315 ? 29.771 -7.145 -23.799 1.00 89.12 315 TRP A CA 1
ATOM 2396 C C . TRP A 1 315 ? 29.685 -7.177 -25.332 1.00 89.12 315 TRP A C 1
ATOM 2398 O O . TRP A 1 315 ? 29.271 -8.198 -25.875 1.00 89.12 315 TRP A O 1
ATOM 2408 N N . LEU A 1 316 ? 30.129 -6.136 -26.046 1.00 86.38 316 LEU A N 1
ATOM 2409 C CA . LEU A 1 316 ? 30.147 -6.120 -27.518 1.00 86.38 316 LEU A CA 1
ATOM 2410 C C . LEU A 1 316 ? 30.951 -7.292 -28.101 1.00 86.38 316 LEU A C 1
ATOM 2412 O O . LEU A 1 316 ? 30.550 -7.870 -29.111 1.00 86.38 316 LEU A O 1
ATOM 2416 N N . GLU A 1 317 ? 32.054 -7.673 -27.455 1.00 84.50 317 GLU A N 1
ATOM 2417 C CA . GLU A 1 317 ? 32.825 -8.864 -27.817 1.00 84.50 317 GLU A CA 1
ATOM 2418 C C . GLU A 1 317 ? 32.035 -10.157 -27.591 1.00 84.50 317 GLU A C 1
ATOM 2420 O O . GLU A 1 317 ? 32.003 -11.008 -28.480 1.00 84.50 317 GLU A O 1
ATOM 2425 N N . SER A 1 318 ? 31.336 -10.288 -26.457 1.00 84.62 318 SER A N 1
ATOM 2426 C CA . SER A 1 318 ? 30.471 -11.447 -26.186 1.00 84.62 318 SER A CA 1
ATOM 2427 C C . SER A 1 318 ? 29.327 -11.593 -27.196 1.00 84.62 318 SER A C 1
ATOM 2429 O O . SER A 1 318 ? 28.891 -12.704 -27.485 1.00 84.62 318 SER A O 1
ATOM 2431 N N . GLN A 1 319 ? 28.874 -10.479 -27.779 1.00 81.94 319 GLN A N 1
ATOM 2432 C CA . GLN A 1 319 ? 27.791 -10.459 -28.758 1.00 81.94 319 GLN A CA 1
ATOM 2433 C C . GLN A 1 319 ? 28.241 -10.815 -30.182 1.00 81.94 319 GLN A C 1
ATOM 2435 O O . GLN A 1 319 ? 27.385 -10.900 -31.059 1.00 81.94 319 GLN A O 1
ATOM 2440 N N . ARG A 1 320 ? 29.536 -11.060 -30.452 1.00 76.06 320 ARG A N 1
ATOM 2441 C CA . ARG A 1 320 ? 30.014 -11.451 -31.798 1.00 76.06 320 ARG A CA 1
ATOM 2442 C C . ARG A 1 320 ? 29.338 -12.713 -32.338 1.00 76.06 320 ARG A C 1
ATOM 2444 O O . ARG A 1 320 ? 29.086 -12.796 -33.534 1.00 76.06 320 ARG A O 1
ATOM 2451 N N . GLU A 1 321 ? 29.015 -13.661 -31.461 1.00 74.38 321 GLU A N 1
ATOM 2452 C CA . GLU A 1 321 ? 28.331 -14.914 -31.819 1.00 74.38 321 GLU A CA 1
ATOM 2453 C C . GLU A 1 321 ? 26.796 -14.769 -31.885 1.00 74.38 321 GLU A C 1
ATOM 2455 O O . GLU A 1 321 ? 26.116 -15.651 -32.410 1.00 74.38 321 GLU A O 1
ATOM 2460 N N . SER A 1 322 ? 26.247 -13.658 -31.384 1.00 79.31 322 SER A N 1
ATOM 2461 C CA . SER A 1 322 ? 24.807 -13.390 -31.301 1.00 79.31 322 SER A CA 1
ATOM 2462 C C . SER A 1 322 ? 24.345 -12.414 -32.390 1.00 79.31 322 SER A C 1
ATOM 2464 O O . SER A 1 322 ? 25.008 -11.415 -32.697 1.00 79.31 322 SER A O 1
ATOM 2466 N N . SER A 1 323 ? 23.157 -12.660 -32.951 1.00 80.06 323 SER A N 1
ATOM 2467 C CA . SER A 1 323 ? 22.548 -11.793 -33.974 1.00 80.06 323 SER A CA 1
ATOM 2468 C C . SER A 1 323 ? 22.161 -10.416 -33.438 1.00 80.06 323 SER A C 1
ATOM 2470 O O . SER A 1 323 ? 22.223 -9.426 -34.168 1.00 80.06 323 SER A O 1
ATOM 2472 N N . SER A 1 324 ? 21.768 -10.357 -32.169 1.00 86.94 324 SER A N 1
ATOM 2473 C CA . SER A 1 324 ? 21.257 -9.165 -31.505 1.00 86.94 324 SER A CA 1
ATOM 2474 C C . SER A 1 324 ? 21.388 -9.293 -29.988 1.00 86.94 324 SER A C 1
ATOM 2476 O O . SER A 1 324 ? 21.382 -10.402 -29.456 1.00 86.94 324 SER A O 1
ATOM 2478 N N . GLY A 1 325 ? 21.502 -8.162 -29.292 1.00 87.62 325 GLY A N 1
ATOM 2479 C CA . GLY A 1 325 ? 21.535 -8.140 -27.833 1.00 87.62 325 GLY A CA 1
ATOM 2480 C C . GLY A 1 325 ? 21.360 -6.741 -27.256 1.00 87.62 325 GLY A C 1
ATOM 2481 O O . GLY A 1 325 ? 21.739 -5.750 -27.887 1.00 87.62 325 GLY A O 1
ATOM 2482 N N . TRP A 1 326 ? 20.835 -6.678 -26.031 1.00 89.44 326 TRP A N 1
ATOM 2483 C CA . TRP A 1 326 ? 20.632 -5.447 -25.262 1.00 89.44 326 TRP A CA 1
ATOM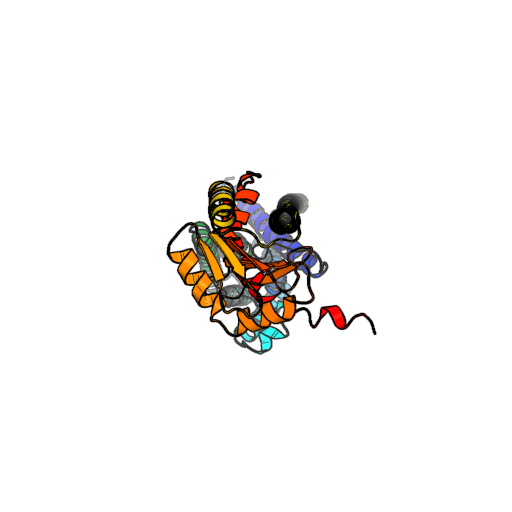 2484 C C . TRP A 1 326 ? 21.633 -5.328 -24.103 1.00 89.44 326 TRP A C 1
ATOM 2486 O O . TRP A 1 326 ? 21.979 -6.328 -23.474 1.00 89.44 326 TRP A O 1
ATOM 2496 N N . LEU A 1 327 ? 22.062 -4.103 -23.792 1.00 88.69 327 LEU A N 1
ATOM 2497 C CA . LEU A 1 327 ? 22.889 -3.773 -22.628 1.00 88.69 327 LEU A CA 1
ATOM 2498 C C . LEU A 1 327 ? 22.410 -2.485 -21.960 1.00 88.69 327 LEU A C 1
ATOM 2500 O O . LEU A 1 327 ? 22.238 -1.468 -22.624 1.00 88.69 327 LEU A O 1
ATOM 2504 N N . PHE A 1 328 ? 22.312 -2.512 -20.633 1.00 86.81 328 PHE A N 1
ATOM 2505 C CA . PHE A 1 328 ? 22.092 -1.339 -19.781 1.00 86.81 328 PHE A CA 1
ATOM 2506 C C . PHE A 1 328 ? 23.379 -1.070 -18.991 1.00 86.81 328 PHE A C 1
ATOM 2508 O O . PHE A 1 328 ? 23.571 -1.639 -17.910 1.00 86.81 328 PHE A O 1
ATOM 2515 N N . PRO A 1 329 ? 24.334 -0.312 -19.553 1.00 78.75 329 PRO A N 1
ATOM 2516 C CA . PRO A 1 329 ? 25.682 -0.262 -18.997 1.00 78.75 329 PRO A CA 1
ATOM 2517 C C . PRO A 1 329 ? 25.798 0.667 -17.786 1.00 78.75 329 PRO A C 1
ATOM 2519 O O . PRO A 1 329 ? 26.575 0.366 -16.877 1.00 78.75 329 PRO A O 1
ATOM 2522 N N . ASP A 1 330 ? 25.009 1.744 -17.768 1.00 78.44 330 ASP A N 1
ATOM 2523 C CA . ASP A 1 330 ? 25.171 2.907 -16.901 1.00 78.44 330 ASP A CA 1
ATOM 2524 C C . ASP A 1 330 ? 24.135 2.908 -15.765 1.00 78.44 330 ASP A C 1
ATOM 2526 O O . ASP A 1 330 ? 22.927 2.899 -16.001 1.00 78.44 330 ASP A O 1
ATOM 2530 N N . ALA A 1 331 ? 24.617 2.914 -14.521 1.00 75.62 331 ALA A N 1
ATOM 2531 C CA . ALA A 1 331 ? 23.773 2.975 -13.329 1.00 75.62 331 ALA A CA 1
ATOM 2532 C C . ALA A 1 331 ? 23.285 4.402 -13.012 1.00 75.62 331 ALA A C 1
ATOM 2534 O O . ALA A 1 331 ? 22.267 4.550 -12.339 1.00 75.62 331 ALA A O 1
ATOM 2535 N N . GLU A 1 332 ? 23.985 5.433 -13.497 1.00 78.06 332 GLU A N 1
ATOM 2536 C CA . GLU A 1 332 ? 23.600 6.844 -13.350 1.00 78.06 332 GLU A CA 1
ATOM 2537 C C . GLU A 1 332 ? 22.558 7.249 -14.407 1.00 78.06 332 GLU A C 1
ATOM 2539 O O . GLU A 1 332 ? 21.742 8.144 -14.179 1.00 78.06 332 GLU A O 1
ATOM 2544 N N . GLN A 1 333 ? 22.545 6.559 -15.554 1.00 81.06 333 GLN A N 1
ATOM 2545 C CA . GLN A 1 333 ? 21.543 6.719 -16.616 1.00 81.06 333 GLN A CA 1
ATOM 2546 C C . GLN A 1 333 ? 20.885 5.378 -16.988 1.00 81.06 333 GLN A C 1
ATOM 2548 O O . GLN A 1 333 ? 20.991 4.933 -18.133 1.00 81.06 333 GLN A O 1
ATOM 2553 N N . PRO A 1 334 ? 20.146 4.739 -16.059 1.00 79.75 334 PRO A N 1
ATOM 2554 C CA . PRO A 1 334 ? 19.558 3.412 -16.270 1.00 79.75 334 PRO A CA 1
ATOM 2555 C C . PRO A 1 334 ? 18.484 3.385 -17.367 1.00 79.75 334 PRO A C 1
ATOM 2557 O O . PRO A 1 334 ? 18.071 2.314 -17.805 1.00 79.75 334 PRO A O 1
ATOM 2560 N N . GLN A 1 335 ? 18.000 4.552 -17.801 1.00 84.31 335 GLN A N 1
ATOM 2561 C CA . GLN A 1 335 ? 17.065 4.689 -18.913 1.00 84.31 335 GLN A CA 1
ATOM 2562 C C . GLN A 1 335 ? 17.710 4.519 -20.296 1.00 84.31 335 GLN A C 1
ATOM 2564 O O . GLN A 1 335 ? 16.985 4.268 -21.255 1.00 84.31 335 GLN A O 1
ATOM 2569 N N . LEU A 1 336 ? 19.032 4.660 -20.430 1.00 88.62 336 LEU A N 1
ATOM 2570 C CA . LEU A 1 336 ? 19.711 4.485 -21.713 1.00 88.62 336 LEU A CA 1
ATOM 2571 C C . LEU A 1 336 ? 20.199 3.046 -21.869 1.00 88.62 336 LEU A C 1
ATOM 2573 O O . LEU A 1 336 ? 20.861 2.499 -20.986 1.00 88.62 336 LEU A O 1
ATOM 2577 N N . ALA A 1 337 ? 19.916 2.447 -23.023 1.00 90.81 337 ALA A N 1
ATOM 2578 C CA . ALA A 1 337 ? 20.417 1.120 -23.357 1.00 90.81 337 ALA A CA 1
ATOM 2579 C C . ALA A 1 337 ? 21.057 1.085 -24.739 1.00 90.81 337 ALA A C 1
ATOM 2581 O O . ALA A 1 337 ? 20.652 1.813 -25.650 1.00 90.81 337 ALA A O 1
ATOM 2582 N N . LEU A 1 338 ? 22.026 0.187 -24.893 1.00 91.19 338 LEU A N 1
ATOM 2583 C CA . LEU A 1 338 ? 22.613 -0.162 -26.174 1.00 91.19 338 LEU A CA 1
ATOM 2584 C C . LEU A 1 338 ? 21.917 -1.394 -26.729 1.00 91.19 338 LEU A C 1
ATOM 2586 O O . LEU A 1 338 ? 21.770 -2.404 -26.045 1.00 91.19 338 LEU A O 1
ATOM 2590 N N . LEU A 1 339 ? 21.561 -1.319 -28.001 1.00 92.50 339 LEU A N 1
ATOM 2591 C CA . LEU A 1 339 ? 21.174 -2.458 -28.811 1.00 92.50 339 LEU A CA 1
ATOM 2592 C C . LEU A 1 339 ? 22.278 -2.691 -29.835 1.00 92.50 339 LEU A C 1
ATOM 2594 O O . LEU A 1 339 ? 22.622 -1.784 -30.588 1.00 92.50 339 LEU A O 1
ATOM 2598 N N . SER A 1 340 ? 22.822 -3.901 -29.875 1.00 91.94 340 SER A N 1
ATOM 2599 C CA . SER A 1 340 ? 23.797 -4.306 -30.883 1.00 91.94 340 SER A CA 1
ATOM 2600 C C . SER A 1 340 ? 23.166 -5.308 -31.833 1.00 91.94 340 SER A C 1
ATOM 2602 O O . SER A 1 340 ? 22.583 -6.279 -31.368 1.00 91.94 340 SER A O 1
ATOM 2604 N N . VAL A 1 341 ? 23.310 -5.103 -33.141 1.00 90.81 341 VAL A N 1
ATOM 2605 C CA . VAL A 1 341 ? 22.773 -5.980 -34.190 1.00 90.81 341 VAL A CA 1
ATOM 2606 C C . VAL A 1 341 ? 23.862 -6.288 -35.216 1.00 90.81 341 VAL A C 1
ATOM 2608 O O . VAL A 1 341 ? 24.541 -5.383 -35.703 1.00 90.81 341 VAL A O 1
ATOM 2611 N N . ALA A 1 342 ? 24.036 -7.567 -35.542 1.00 88.62 342 ALA A N 1
ATOM 2612 C CA . ALA A 1 342 ? 24.981 -8.019 -36.560 1.00 88.62 342 ALA A CA 1
ATOM 2613 C C . ALA A 1 342 ? 24.456 -7.753 -37.980 1.00 88.62 342 ALA A C 1
ATOM 2615 O O . ALA A 1 342 ? 23.257 -7.861 -38.244 1.00 88.62 342 ALA A O 1
ATOM 2616 N N . LEU A 1 343 ? 25.350 -7.456 -38.924 1.00 87.00 343 LEU A N 1
ATOM 2617 C CA . LEU A 1 343 ? 24.989 -7.389 -40.342 1.00 87.00 343 LEU A CA 1
ATOM 2618 C C . LEU A 1 343 ? 24.855 -8.802 -40.937 1.00 87.00 343 LEU A C 1
ATOM 2620 O O . LEU A 1 343 ? 25.733 -9.643 -40.755 1.00 87.00 343 LEU A O 1
ATOM 2624 N N . ALA A 1 344 ? 23.795 -9.038 -41.720 1.00 77.25 344 ALA A N 1
ATOM 2625 C CA . ALA A 1 344 ? 23.393 -10.371 -42.196 1.00 77.25 344 ALA A CA 1
ATOM 2626 C C . ALA A 1 344 ? 24.500 -11.186 -42.902 1.00 77.25 344 ALA A C 1
ATOM 2628 O O . ALA A 1 344 ? 24.622 -12.382 -42.657 1.00 77.25 344 ALA A O 1
ATOM 2629 N N . ASN A 1 345 ? 25.329 -10.549 -43.741 1.00 75.50 345 ASN A N 1
ATOM 2630 C CA . ASN A 1 345 ? 26.419 -11.206 -44.482 1.00 75.50 345 ASN A CA 1
ATOM 2631 C C . ASN A 1 345 ? 27.819 -10.835 -43.957 1.00 75.50 345 ASN A C 1
ATOM 2633 O O . ASN A 1 345 ? 28.826 -11.120 -44.605 1.00 75.50 345 ASN A O 1
ATOM 2637 N N . SER A 1 346 ? 27.905 -10.127 -42.828 1.00 78.69 346 SER A N 1
ATOM 2638 C CA . SER A 1 346 ? 29.167 -9.604 -42.287 1.00 78.69 346 SER A CA 1
ATOM 2639 C C . SER A 1 346 ? 29.069 -9.478 -40.762 1.00 78.69 346 SER A C 1
ATOM 2641 O O . SER A 1 346 ? 28.946 -8.363 -40.263 1.00 78.69 346 SER A O 1
ATOM 2643 N N . PRO A 1 347 ? 29.107 -10.595 -40.009 1.00 72.75 347 PRO A N 1
ATOM 2644 C CA . PRO A 1 347 ? 28.883 -10.596 -38.557 1.00 72.75 347 PRO A CA 1
ATOM 2645 C C . PRO A 1 347 ? 29.941 -9.805 -37.767 1.00 72.75 347 PRO A C 1
ATOM 2647 O O . PRO A 1 347 ? 29.668 -9.351 -36.657 1.00 72.75 347 PRO A O 1
ATOM 2650 N N . GLU A 1 348 ? 31.116 -9.585 -38.366 1.00 78.44 348 GLU A N 1
ATOM 2651 C CA . GLU A 1 348 ? 32.183 -8.725 -37.833 1.00 78.44 348 GLU A CA 1
ATOM 2652 C C . GLU A 1 348 ? 31.820 -7.229 -37.847 1.00 78.44 348 GLU A C 1
ATOM 2654 O O . GLU A 1 348 ? 32.429 -6.436 -37.132 1.00 78.44 348 GLU A O 1
ATOM 2659 N N . HIS A 1 349 ? 30.820 -6.840 -38.647 1.00 85.94 349 HIS A N 1
ATOM 2660 C CA . HIS A 1 349 ? 30.295 -5.480 -38.712 1.00 85.94 349 HIS A CA 1
ATOM 2661 C C . HIS A 1 349 ? 28.981 -5.401 -37.945 1.00 85.94 349 HIS A C 1
ATOM 2663 O O . HIS A 1 349 ? 28.085 -6.236 -38.119 1.00 85.94 349 HIS A O 1
ATOM 2669 N N . ARG A 1 350 ? 28.846 -4.376 -37.099 1.00 87.44 350 ARG A N 1
ATOM 2670 C CA . ARG A 1 350 ? 27.688 -4.252 -36.206 1.00 87.44 350 ARG A CA 1
ATOM 2671 C C . ARG A 1 350 ? 27.079 -2.864 -36.237 1.00 87.44 350 ARG A C 1
ATOM 2673 O O . ARG A 1 350 ? 27.774 -1.850 -36.246 1.00 87.44 350 ARG A O 1
ATOM 2680 N N . LEU A 1 351 ? 25.757 -2.846 -36.198 1.00 90.56 351 LEU A N 1
ATOM 2681 C CA . LEU A 1 351 ? 24.943 -1.673 -35.939 1.00 90.56 351 LEU A CA 1
ATOM 2682 C C . LEU A 1 351 ? 24.736 -1.561 -34.427 1.00 90.56 351 LEU A C 1
ATOM 2684 O O . LEU A 1 351 ? 24.315 -2.523 -33.788 1.00 90.56 351 LEU A O 1
ATOM 2688 N N . ILE A 1 352 ? 25.018 -0.394 -33.858 1.00 92.31 352 ILE A N 1
ATOM 2689 C CA . ILE A 1 352 ? 24.686 -0.069 -32.472 1.00 92.31 352 ILE A CA 1
ATOM 2690 C C . ILE A 1 352 ? 23.628 1.022 -32.472 1.00 92.31 352 ILE A C 1
ATOM 2692 O O . ILE A 1 352 ? 23.803 2.058 -33.109 1.00 92.31 352 ILE A O 1
ATOM 2696 N N . TRP A 1 353 ? 22.549 0.808 -31.734 1.00 94.00 353 TRP A N 1
ATOM 2697 C CA . TRP A 1 353 ? 21.563 1.826 -31.400 1.00 94.00 353 TRP A CA 1
ATOM 2698 C C . TRP A 1 353 ? 21.644 2.181 -29.922 1.00 94.00 353 TRP A C 1
ATOM 2700 O O . TRP A 1 353 ? 21.854 1.306 -29.086 1.00 94.00 353 TRP A O 1
ATOM 2710 N N . ILE A 1 354 ? 21.425 3.454 -29.607 1.00 93.44 354 ILE A N 1
ATOM 2711 C CA . ILE A 1 354 ? 21.184 3.917 -28.241 1.00 93.44 354 ILE A CA 1
ATOM 2712 C C . ILE A 1 354 ? 19.736 4.334 -28.130 1.00 93.44 354 ILE A C 1
ATOM 2714 O O . ILE A 1 354 ? 19.284 5.217 -28.862 1.00 93.44 354 ILE A O 1
ATOM 2718 N N . MET A 1 355 ? 19.042 3.715 -27.189 1.00 91.75 355 MET A N 1
ATOM 2719 C CA . MET A 1 355 ? 17.620 3.905 -26.957 1.00 91.75 355 MET A CA 1
ATOM 2720 C C . MET A 1 355 ? 17.385 4.504 -25.576 1.00 91.75 355 MET A C 1
ATOM 2722 O O . MET A 1 355 ? 18.009 4.081 -24.605 1.00 91.75 355 MET A O 1
ATOM 2726 N N . ASP A 1 356 ? 16.455 5.451 -25.493 1.00 91.06 356 ASP A N 1
ATOM 2727 C CA . ASP A 1 356 ? 15.931 5.984 -24.241 1.00 91.06 356 ASP A CA 1
ATOM 2728 C C . ASP A 1 356 ? 14.621 5.277 -23.879 1.00 91.06 356 ASP A C 1
ATOM 2730 O O . ASP A 1 356 ? 13.560 5.517 -24.463 1.00 91.06 356 ASP A O 1
ATOM 2734 N N . PHE A 1 357 ? 14.703 4.392 -22.889 1.00 85.69 357 PHE A N 1
ATOM 2735 C CA . PHE A 1 357 ? 13.581 3.600 -22.402 1.00 85.69 357 PHE A CA 1
ATOM 2736 C C . PHE A 1 357 ? 12.533 4.437 -21.687 1.00 85.69 357 PHE A C 1
ATOM 2738 O O . PHE A 1 357 ? 11.374 4.035 -21.654 1.00 85.69 357 PHE A O 1
ATOM 2745 N N . SER A 1 358 ? 12.901 5.593 -21.130 1.00 84.25 358 SER A N 1
ATOM 2746 C CA . SER A 1 358 ? 11.918 6.467 -20.492 1.00 84.25 358 SER A CA 1
ATOM 2747 C C . SER A 1 358 ? 10.940 7.023 -21.526 1.00 84.25 358 SER A C 1
ATOM 2749 O O . SER A 1 358 ? 9.733 6.995 -21.304 1.00 84.25 358 SER A O 1
ATOM 2751 N N . LEU A 1 359 ? 11.444 7.407 -22.703 1.00 86.00 359 LEU A N 1
ATOM 2752 C CA . LEU A 1 359 ? 10.626 7.873 -23.823 1.00 86.00 359 LEU A CA 1
ATOM 2753 C C . LEU A 1 359 ? 9.834 6.739 -24.483 1.00 86.00 359 LEU A C 1
ATOM 2755 O O . LEU A 1 359 ? 8.681 6.945 -24.857 1.00 86.00 359 LEU A O 1
ATOM 2759 N N . LEU A 1 360 ? 10.430 5.548 -24.605 1.00 84.56 360 LEU A N 1
ATOM 2760 C CA . LEU A 1 360 ? 9.734 4.359 -25.105 1.00 84.56 360 LEU A CA 1
ATOM 2761 C C . LEU A 1 360 ? 8.547 4.002 -24.198 1.00 84.56 360 LEU A C 1
ATOM 2763 O O . LEU A 1 360 ? 7.441 3.779 -24.685 1.00 84.56 360 LEU A O 1
ATOM 2767 N N . LEU A 1 361 ? 8.763 3.990 -22.881 1.00 80.75 361 LEU A N 1
ATOM 2768 C CA . LEU A 1 361 ? 7.727 3.669 -21.904 1.00 80.75 361 LEU A CA 1
ATOM 2769 C C . LEU A 1 361 ? 6.661 4.759 -21.818 1.00 80.75 361 LEU A C 1
ATOM 2771 O O . LEU A 1 361 ? 5.484 4.414 -21.786 1.00 80.75 361 LEU A O 1
ATOM 2775 N N . ASP A 1 362 ? 7.037 6.043 -21.819 1.00 80.62 362 ASP A N 1
ATOM 2776 C CA . ASP A 1 362 ? 6.077 7.157 -21.823 1.00 80.62 362 ASP A CA 1
ATOM 2777 C C . ASP A 1 362 ? 5.140 7.057 -23.046 1.00 80.62 362 ASP A C 1
ATOM 2779 O O . ASP A 1 362 ? 3.927 7.196 -22.902 1.00 80.62 362 ASP A O 1
ATOM 2783 N N . HIS A 1 363 ? 5.663 6.703 -24.228 1.00 77.62 363 HIS A N 1
ATOM 2784 C CA . HIS A 1 363 ? 4.841 6.520 -25.429 1.00 77.62 363 HIS A CA 1
ATOM 2785 C C . HIS A 1 363 ? 3.856 5.344 -25.318 1.00 77.62 363 HIS A C 1
ATOM 2787 O O . HIS A 1 363 ? 2.692 5.464 -25.705 1.00 77.62 363 HIS A O 1
ATOM 2793 N N . GLU A 1 364 ? 4.297 4.212 -24.764 1.00 74.94 364 GLU A N 1
ATOM 2794 C CA . GLU A 1 364 ? 3.429 3.049 -24.544 1.00 74.94 364 GLU A CA 1
ATOM 2795 C C . GLU A 1 364 ? 2.379 3.312 -23.451 1.00 74.94 364 GLU A C 1
ATOM 2797 O O . GLU A 1 364 ? 1.230 2.877 -23.573 1.00 74.94 364 GLU A O 1
ATOM 2802 N N . LEU A 1 365 ? 2.743 4.063 -22.407 1.00 69.56 365 LEU A N 1
ATOM 2803 C CA . LEU A 1 365 ? 1.871 4.439 -21.289 1.00 69.56 365 LEU A CA 1
ATOM 2804 C C . LEU A 1 365 ? 0.806 5.470 -21.692 1.00 69.56 365 LEU A C 1
ATOM 2806 O O . LEU A 1 365 ? -0.328 5.377 -21.223 1.00 69.56 365 LEU A O 1
ATOM 2810 N N . ASP A 1 366 ? 1.128 6.410 -22.584 1.00 68.50 366 ASP A N 1
ATOM 2811 C CA . ASP A 1 366 ? 0.189 7.419 -23.110 1.00 68.50 366 ASP A CA 1
ATOM 2812 C C . ASP A 1 366 ? -0.993 6.809 -23.871 1.00 68.50 366 ASP A C 1
ATOM 2814 O O . ASP A 1 366 ? -2.056 7.424 -23.997 1.00 68.50 366 ASP A O 1
ATOM 2818 N N . SER A 1 367 ? -0.834 5.578 -24.359 1.00 61.84 367 SER A N 1
ATOM 2819 C CA . SER A 1 367 ? -1.861 4.882 -25.130 1.00 61.84 367 SER A CA 1
ATOM 2820 C C . SER A 1 367 ? -2.998 4.276 -24.282 1.00 61.84 367 SER A C 1
ATOM 2822 O O . SER A 1 367 ? -4.019 3.883 -24.849 1.00 61.84 367 SER A O 1
ATOM 2824 N N . GLU A 1 368 ? -2.887 4.238 -22.942 1.00 56.00 368 GLU A N 1
ATOM 2825 C CA . GLU A 1 368 ? -3.960 3.805 -22.025 1.00 56.00 368 GLU A CA 1
ATOM 2826 C C . GLU A 1 368 ? -4.236 4.847 -20.916 1.00 56.00 368 GLU A C 1
ATOM 2828 O O . GLU A 1 368 ? -3.612 4.816 -19.850 1.00 56.00 368 GLU A O 1
ATOM 2833 N N . PRO A 1 369 ? -5.218 5.755 -21.092 1.00 51.22 369 PRO A N 1
ATOM 2834 C CA . PRO A 1 369 ? -5.616 6.678 -20.034 1.00 51.22 369 PRO A CA 1
ATOM 2835 C C . PRO A 1 369 ? -6.382 5.930 -18.931 1.00 51.22 369 PRO A C 1
ATOM 2837 O O . PRO A 1 369 ? -7.594 5.731 -19.005 1.00 51.22 369 PRO A O 1
ATOM 2840 N N . GLY A 1 370 ? -5.664 5.508 -17.889 1.00 56.97 370 GLY A N 1
ATOM 2841 C CA . GLY A 1 370 ? -6.221 4.946 -16.657 1.00 56.97 370 GLY A CA 1
ATOM 2842 C C . GLY A 1 370 ? -6.026 5.870 -15.443 1.00 56.97 370 GLY A C 1
ATOM 2843 O O . GLY A 1 370 ? -5.100 6.681 -15.424 1.00 56.97 370 GLY A O 1
ATOM 2844 N N . PRO A 1 371 ? -6.835 5.728 -14.373 1.00 55.16 371 PRO A N 1
ATOM 2845 C CA . PRO A 1 371 ? -6.742 6.557 -13.159 1.00 55.16 371 PRO A CA 1
ATOM 2846 C C . PRO A 1 371 ? -5.408 6.427 -12.391 1.00 55.16 371 PRO A C 1
ATOM 2848 O O . PRO A 1 371 ? -5.167 7.177 -11.449 1.00 55.16 371 PRO A O 1
ATOM 2851 N N . TRP A 1 372 ? -4.532 5.503 -12.796 1.00 52.12 372 TRP A N 1
ATOM 2852 C CA . TRP A 1 372 ? -3.246 5.194 -12.157 1.00 52.12 372 TRP A CA 1
ATOM 2853 C C . TRP A 1 372 ? -2.019 5.768 -12.889 1.00 52.12 372 TRP A C 1
ATOM 2855 O O . TRP A 1 372 ? -0.892 5.578 -12.435 1.00 52.12 372 TRP A O 1
ATOM 2865 N N . TYR A 1 373 ? -2.232 6.509 -13.981 1.00 50.47 373 TYR A N 1
ATOM 2866 C CA . TYR A 1 373 ? -1.191 7.039 -14.873 1.00 50.47 373 TYR A CA 1
ATOM 2867 C C . TYR A 1 373 ? -0.132 7.922 -14.164 1.00 50.47 373 TYR A C 1
ATOM 2869 O O . TYR A 1 373 ? 1.038 7.942 -14.536 1.00 50.47 373 TYR A O 1
ATOM 2877 N N . GLY A 1 374 ? -0.497 8.616 -13.079 1.00 52.22 374 GLY A N 1
ATOM 2878 C CA . GLY A 1 374 ? 0.455 9.428 -12.302 1.00 52.22 374 GLY A CA 1
ATOM 2879 C C . GLY A 1 374 ? 1.430 8.621 -11.430 1.00 52.22 374 GLY A C 1
ATOM 2880 O O . GLY A 1 374 ? 2.528 9.094 -11.142 1.00 52.22 374 GLY A O 1
ATOM 2881 N N . LEU A 1 375 ? 1.050 7.407 -11.014 1.00 49.16 375 LEU A N 1
ATOM 2882 C CA . LEU A 1 375 ? 1.861 6.544 -10.142 1.00 49.16 375 LEU A CA 1
ATOM 2883 C C . LEU A 1 375 ? 2.819 5.653 -10.942 1.00 49.16 375 LEU A C 1
ATOM 2885 O O . LEU A 1 375 ? 3.918 5.352 -10.475 1.00 49.16 375 LEU A O 1
ATOM 2889 N N . THR A 1 376 ? 2.447 5.275 -12.167 1.00 53.38 376 THR A N 1
ATOM 2890 C CA . THR A 1 376 ? 3.301 4.481 -13.062 1.00 53.38 376 THR A CA 1
ATOM 2891 C C . THR A 1 376 ? 4.558 5.245 -13.469 1.00 53.38 376 THR A C 1
ATOM 2893 O O . THR A 1 376 ? 5.636 4.662 -13.443 1.00 53.38 376 THR A O 1
ATOM 2896 N N . ARG A 1 377 ? 4.478 6.559 -13.719 1.00 49.84 377 ARG A N 1
ATOM 2897 C CA . ARG A 1 377 ? 5.638 7.375 -14.127 1.00 49.84 377 ARG A CA 1
ATOM 2898 C C . ARG A 1 377 ? 6.753 7.452 -13.072 1.00 49.84 377 ARG A C 1
ATOM 2900 O O . ARG A 1 377 ? 7.927 7.468 -13.423 1.00 49.84 377 ARG A O 1
ATOM 2907 N N . GLN A 1 378 ? 6.408 7.438 -11.780 1.00 51.03 378 GLN A N 1
ATOM 2908 C CA . GLN A 1 378 ? 7.398 7.331 -10.693 1.00 51.03 378 GLN A CA 1
ATOM 2909 C C . GLN A 1 378 ? 7.944 5.901 -10.540 1.00 51.03 378 GLN A C 1
ATOM 2911 O O . GLN A 1 378 ? 9.123 5.721 -10.245 1.00 51.03 378 GLN A O 1
ATOM 2916 N N . GLY A 1 379 ? 7.111 4.881 -10.780 1.00 51.19 379 GLY A N 1
ATOM 2917 C CA . GLY A 1 379 ? 7.525 3.475 -10.753 1.00 51.19 379 GLY A CA 1
ATOM 2918 C C . GLY A 1 379 ? 8.444 3.068 -11.911 1.00 51.19 379 GLY A C 1
ATOM 2919 O O . GLY A 1 379 ? 9.292 2.197 -11.731 1.00 51.19 379 GLY A O 1
ATOM 2920 N N . VAL A 1 380 ? 8.327 3.721 -13.073 1.00 54.78 380 VAL A N 1
ATOM 2921 C CA . VAL A 1 380 ? 9.156 3.476 -14.268 1.00 54.78 380 VAL A CA 1
ATOM 2922 C C . VAL A 1 380 ? 10.643 3.718 -13.990 1.00 54.78 380 VAL A C 1
ATOM 2924 O O . VAL A 1 380 ? 11.467 2.886 -14.360 1.00 54.78 380 VAL A O 1
ATOM 2927 N N . GLY A 1 381 ? 10.994 4.774 -13.247 1.00 51.78 381 GLY A N 1
ATOM 2928 C CA . GLY A 1 381 ? 12.384 5.015 -12.838 1.00 51.78 381 GLY A CA 1
ATOM 2929 C C . GLY A 1 381 ? 12.960 3.871 -11.992 1.00 51.78 381 GLY A C 1
ATOM 2930 O O . GLY A 1 381 ? 14.083 3.429 -12.222 1.00 51.78 381 GLY A O 1
ATOM 2931 N N . CYS A 1 382 ? 12.167 3.317 -11.067 1.00 51.44 382 CYS A N 1
ATOM 2932 C CA . CYS A 1 382 ? 12.572 2.154 -10.271 1.00 51.44 382 CYS A CA 1
ATOM 2933 C C . CYS A 1 382 ? 12.638 0.856 -11.091 1.00 51.44 382 CYS A C 1
ATOM 2935 O O . CYS A 1 382 ? 13.504 0.024 -10.827 1.00 51.44 382 CYS A O 1
ATOM 2937 N N . LEU A 1 383 ? 11.753 0.676 -12.077 1.00 54.53 383 LEU A N 1
ATOM 2938 C CA . LEU A 1 383 ? 11.770 -0.475 -12.986 1.00 54.53 383 LEU A CA 1
ATOM 2939 C C . LEU A 1 383 ? 13.031 -0.490 -13.856 1.00 54.53 383 LEU A C 1
ATOM 2941 O O . LEU A 1 383 ? 13.643 -1.547 -13.969 1.00 54.53 383 LEU A O 1
ATOM 2945 N N . CYS A 1 384 ? 13.473 0.657 -14.383 1.00 52.53 384 CYS A N 1
ATOM 2946 C CA . CYS A 1 384 ? 14.730 0.752 -15.137 1.00 52.53 384 CYS A CA 1
ATOM 2947 C C . CYS A 1 384 ? 15.946 0.371 -14.268 1.00 52.53 384 CYS A C 1
ATOM 2949 O O . CYS A 1 384 ? 16.789 -0.416 -14.697 1.00 52.53 384 CYS A O 1
ATOM 2951 N N . CYS A 1 385 ? 15.997 0.821 -13.007 1.00 50.53 385 CYS A N 1
ATOM 2952 C CA . CYS A 1 385 ? 17.044 0.410 -12.059 1.00 50.53 385 CYS A CA 1
ATOM 2953 C C . CYS A 1 385 ? 16.979 -1.091 -11.710 1.00 50.53 385 CYS A C 1
ATOM 2955 O O . CYS A 1 385 ? 18.003 -1.756 -11.536 1.00 50.53 385 CYS A O 1
ATOM 2957 N N . MET A 1 386 ? 15.770 -1.651 -11.609 1.00 50.12 386 MET A N 1
ATOM 2958 C CA . MET A 1 386 ? 15.570 -3.075 -11.338 1.00 50.12 386 MET A CA 1
ATOM 2959 C C . MET A 1 386 ? 15.941 -3.937 -12.551 1.00 50.12 386 MET A C 1
ATOM 2961 O O . MET A 1 386 ? 16.514 -5.007 -12.391 1.00 50.12 386 MET A O 1
ATOM 2965 N N . TRP A 1 387 ? 15.675 -3.477 -13.772 1.00 52.59 387 TRP A N 1
ATOM 2966 C CA . TRP A 1 387 ? 16.070 -4.159 -15.008 1.00 52.59 387 TRP A CA 1
ATOM 2967 C C . TRP A 1 387 ? 17.579 -4.113 -15.245 1.00 52.59 387 TRP A C 1
ATOM 2969 O O . TRP A 1 387 ? 18.161 -5.141 -15.582 1.00 52.59 387 TRP A O 1
ATOM 2979 N N . SER A 1 388 ? 18.226 -2.981 -14.947 1.00 48.69 388 SER A N 1
ATOM 2980 C CA . SER A 1 388 ? 19.693 -2.864 -14.917 1.00 48.69 388 SER A CA 1
ATOM 2981 C C . SER A 1 388 ? 20.348 -3.895 -13.980 1.00 48.69 388 SER A C 1
ATOM 2983 O O . SER A 1 388 ? 21.445 -4.377 -14.255 1.00 48.69 388 SER A O 1
ATOM 2985 N N . SER A 1 389 ? 19.655 -4.295 -12.904 1.00 42.75 389 SER A N 1
ATOM 2986 C CA . SER A 1 389 ? 20.155 -5.263 -11.915 1.00 42.75 389 SER A CA 1
ATOM 2987 C C . SER A 1 389 ? 19.664 -6.708 -12.091 1.00 42.75 389 SER A C 1
ATOM 2989 O O . SER A 1 389 ? 20.215 -7.594 -11.442 1.00 42.75 389 SER A O 1
ATOM 2991 N N . SER A 1 390 ? 18.659 -6.973 -12.939 1.00 38.53 390 SER A N 1
ATOM 2992 C CA . SER A 1 390 ? 18.000 -8.292 -13.045 1.00 38.53 390 SER A CA 1
ATOM 2993 C C . SER A 1 390 ? 18.119 -8.985 -14.401 1.00 38.53 390 SER A C 1
ATOM 2995 O O . SER A 1 390 ? 17.666 -10.124 -14.519 1.00 38.53 390 SER A O 1
ATOM 2997 N N . MET A 1 391 ? 18.736 -8.368 -15.416 1.00 37.25 391 MET A N 1
ATOM 2998 C CA . MET A 1 391 ? 19.071 -9.118 -16.626 1.00 37.25 391 MET A CA 1
ATOM 2999 C C . MET A 1 391 ? 20.247 -10.067 -16.351 1.00 37.25 391 MET A C 1
ATOM 3001 O O . MET A 1 391 ? 21.328 -9.602 -15.978 1.00 37.25 391 MET A O 1
ATOM 3005 N N . PRO A 1 392 ? 20.069 -11.389 -16.530 1.00 31.52 392 PRO A N 1
ATOM 3006 C CA . PRO A 1 392 ? 21.171 -12.325 -16.418 1.00 31.52 392 PRO A CA 1
ATOM 3007 C C . PRO A 1 392 ? 22.163 -12.034 -17.544 1.00 31.52 392 PRO A C 1
ATOM 3009 O O . PRO A 1 392 ? 21.791 -11.956 -18.713 1.00 31.52 392 PRO A O 1
ATOM 3012 N N . SER A 1 393 ? 23.447 -11.904 -17.207 1.00 37.28 393 SER A N 1
ATOM 3013 C CA . SER A 1 393 ? 24.499 -12.133 -18.196 1.00 37.28 393 SER A CA 1
ATOM 3014 C C . SER A 1 393 ? 24.273 -13.521 -18.802 1.00 37.28 393 SER A C 1
ATOM 3016 O O . SER A 1 393 ? 24.048 -14.464 -18.039 1.00 37.28 393 SER A O 1
ATOM 3018 N N . ASP A 1 394 ? 24.374 -13.662 -20.125 1.00 37.94 394 ASP A N 1
ATOM 3019 C CA . ASP A 1 394 ? 24.158 -14.890 -20.923 1.00 37.94 394 ASP A CA 1
ATOM 3020 C C . ASP A 1 394 ? 24.917 -16.163 -20.455 1.00 37.94 394 ASP A C 1
ATOM 3022 O O . ASP A 1 394 ? 24.822 -17.225 -21.073 1.00 37.94 394 ASP A O 1
ATOM 3026 N N . GLN A 1 395 ? 25.652 -16.117 -19.341 1.00 35.03 395 GLN A N 1
ATOM 3027 C CA . GLN A 1 395 ? 26.211 -17.289 -18.673 1.00 35.03 395 GLN A CA 1
ATOM 3028 C C . GLN A 1 395 ? 25.185 -18.130 -17.889 1.00 35.03 395 GLN A C 1
ATOM 3030 O O . GLN A 1 395 ? 25.378 -19.343 -17.808 1.00 35.03 395 GLN A O 1
ATOM 3035 N N . GLU A 1 396 ? 24.081 -17.575 -17.370 1.00 31.12 396 GLU A N 1
ATOM 3036 C CA . GLU A 1 396 ? 23.085 -18.385 -16.629 1.00 31.12 396 GLU A CA 1
ATOM 3037 C C . GLU A 1 396 ? 22.131 -19.180 -17.541 1.00 31.12 396 GLU A C 1
ATOM 3039 O O . GLU A 1 396 ? 21.657 -20.250 -17.155 1.00 31.12 396 GLU A O 1
ATOM 3044 N N . ALA A 1 397 ? 21.925 -18.753 -18.792 1.00 28.89 397 ALA A N 1
ATOM 3045 C CA . ALA A 1 397 ? 21.086 -19.479 -19.752 1.00 28.89 397 ALA A CA 1
ATOM 3046 C C . ALA A 1 397 ? 21.713 -20.806 -20.236 1.00 28.89 397 ALA A C 1
ATOM 3048 O O . ALA A 1 397 ? 20.997 -21.712 -20.663 1.00 28.89 397 ALA A O 1
ATOM 3049 N N . ARG A 1 398 ? 23.041 -20.979 -20.118 1.00 32.62 398 ARG A N 1
ATOM 3050 C CA . ARG A 1 398 ? 23.730 -22.239 -20.473 1.00 32.62 398 ARG A CA 1
ATOM 3051 C C . ARG A 1 398 ? 23.769 -23.269 -19.332 1.00 32.62 398 ARG A C 1
ATOM 3053 O O . ARG A 1 398 ? 24.215 -24.392 -19.554 1.00 32.62 398 ARG A O 1
ATOM 3060 N N . GLY A 1 399 ? 23.272 -22.932 -18.138 1.00 29.81 399 GLY A N 1
ATOM 3061 C CA . GLY A 1 399 ? 23.245 -23.829 -16.973 1.00 29.81 399 GLY A CA 1
ATOM 3062 C C . GLY A 1 399 ? 22.096 -24.847 -16.946 1.00 29.81 399 GLY A C 1
ATOM 3063 O O . GLY A 1 399 ? 22.135 -25.767 -16.137 1.00 29.81 399 GLY A O 1
ATOM 3064 N N . TYR A 1 400 ? 21.095 -24.719 -17.826 1.00 30.53 400 TYR A N 1
ATOM 3065 C CA . TYR A 1 400 ? 19.898 -25.580 -17.840 1.00 30.53 400 TYR A CA 1
ATOM 3066 C C . TYR A 1 400 ? 19.867 -26.638 -18.961 1.00 30.53 400 TYR A C 1
ATOM 3068 O O . TYR A 1 400 ? 18.848 -27.298 -19.155 1.00 30.53 400 TYR A O 1
ATOM 3076 N N . GLN A 1 401 ? 20.977 -26.843 -19.683 1.00 32.94 401 GLN A N 1
ATOM 3077 C CA . GLN A 1 401 ? 21.116 -27.927 -20.671 1.00 32.94 401 GLN A CA 1
ATOM 3078 C C . GLN A 1 401 ? 22.331 -28.840 -20.425 1.00 32.94 401 GLN A C 1
ATOM 3080 O O . GLN A 1 401 ? 23.062 -29.180 -21.358 1.00 32.94 401 GLN A O 1
ATOM 3085 N N . ARG A 1 402 ? 22.532 -29.297 -19.185 1.00 33.75 402 ARG A N 1
ATOM 3086 C CA . ARG A 1 402 ? 23.258 -30.554 -18.939 1.00 33.75 402 ARG A CA 1
ATOM 3087 C C . ARG A 1 402 ? 22.547 -31.432 -17.933 1.00 33.75 402 ARG A C 1
ATOM 3089 O O . ARG A 1 402 ? 22.156 -30.896 -16.876 1.00 33.75 402 ARG A O 1
#

pLDDT: mean 78.95, std 14.42, range [28.89, 94.56]

Organism: NCBI:txid213554

Secondary structure (DSSP, 8-state):
-HHHHHHHHHHHHHHHHHHHHHHHHHHHHHGGG-TT----TTT---HHHHHHHHHHHHHHHHHHTT-HHHHHHHHHHHHHHHHHHHHHHH-TTGGGTSGGG---HHHHHHHHHHHHHHHS-SSTHHHHHHHHHHHHHHHHHHHHHHHHHTT----TTSPPHHHHHHHHHHHHHHHHHHHS-TT----S-HHHHHHHHHHHHHHHHHHHHHHHHHHHHHHHHHHHHHHHHHHHHHHHHHHHHHHHHHHHHHTTTTSSPPPHHHHHHHHHHHHHH-TTEEEEEEEPTTSS-EEEEESSHHHHHHHHHHHH-HHHHHHHHHGGGSSEEEE---SSSTTEEEEEEEETTEEEEEEEEEEEHHHHHHHHHHTS--TTHHHHHHHHHHHHHHHHHHSPPTTSGGGG--